Protein AF-A0A966MT38-F1 (afdb_monomer)

Sequence (393 aa):
MTHSVYAQLNEVLCGSMFTKEKASRPVYVEIDEVVEANLIDFLDCKPDDIRSRIAEIVSEYISKTGTSHDPFAGVHRNLLNWKKTLSKEFSNYPEIPLLLVFTFAAVDMGGDGGHDPNAYYPRLYEILKISNQVSLAESYRNFSSNLWGSLNYWLDVVNKGNFGIGTAYSIGAQKHVGFPLSQALIRSTDRKKLPRLFRKNGFSAFESIVEVDMESIIEEWVSTEDHAFGSHRSPSKPFKRLWEQTDARPKMCTLVCRELESWDGSVPKVVREDGALVDDDELIRTQAIVQSMTPKERRDPKILNGSRRSRIAKGSGRTVTEVNNLVDRFSAAQKMMKQMRGGKIPGGMGLPPAMASGISGGIPNLGSPANRVPPKKKSRSGNPAKRAIEEGR

Radius of gyration: 30.09 Å; Cα contacts (8 Å, |Δi|>4): 414; chains: 1; bounding box: 61×52×109 Å

Secondary structure (DSSP, 8-state):
----HHHHHHHHHHHHHS-GGGTTSEE-SS--HHHHHHHHHHHT--GGGHHHHHHHHHHHHHHHH--SS-TTHHHHHHHHHHHTTTTSTT---S-HHHHHHHHHHHHTTTSSSSS-TT-HHHHHHHHHT-S-HHHHHHHHHHHHHHHHHHHHIIIIIISTTBTBEE-----SS-TTTHHHHHH-SS-HHHHTTHHHHHHHTTPPTT----HHHHHHHHHHHHH---BTTBTTSSPPHHHHHHHTSTTTHHHHHHHHHHHHHT--S--PPEEPTTS-EE-HHHHHHHHHHHHTS-HHHHH-GGG--HHHHHHHHHHHT--HHHHHHHHHHHHHHHHHHHHHHTT-S---SPPPTTS-----------------PPPPPPPPPS-HHHHHHHS--

Solvent-accessible surface area (backbone atoms only — not comparable to full-atom values): 22902 Å² total; per-residue (Å²): 130,86,72,50,71,61,56,50,50,18,51,56,49,45,64,50,61,42,30,65,92,38,39,75,31,80,39,63,64,63,82,48,74,68,37,44,55,57,45,31,69,72,68,72,47,55,81,90,43,49,66,59,55,51,30,49,49,47,24,53,49,34,71,74,41,28,48,99,73,29,51,54,50,32,58,54,52,50,54,56,54,50,62,74,41,65,88,44,92,87,68,76,75,83,55,53,62,56,53,38,48,45,15,50,23,37,22,50,33,39,41,95,72,97,54,63,44,82,48,43,64,66,44,41,38,64,57,41,64,60,89,61,68,74,39,44,62,52,47,45,60,77,39,43,61,58,55,48,50,49,50,28,44,44,24,46,62,74,48,62,13,47,37,7,27,56,53,68,41,62,48,74,92,48,69,56,62,6,29,31,47,49,42,26,70,72,24,39,52,43,54,72,33,43,49,53,54,40,52,74,73,66,56,61,51,51,39,82,70,58,49,73,65,44,43,58,55,49,53,56,34,58,68,41,73,80,50,102,85,48,77,69,72,28,61,47,72,69,49,47,60,46,57,71,35,74,81,47,39,65,58,44,22,50,53,52,37,53,53,38,42,70,30,81,66,66,63,88,57,44,70,44,98,87,67,47,74,37,52,65,70,56,53,49,53,49,46,35,40,57,68,43,41,52,78,66,46,71,76,39,63,85,76,63,44,74,70,55,39,48,51,20,12,64,65,39,79,47,52,53,66,60,53,48,54,51,54,51,53,50,52,50,52,52,50,52,52,50,50,66,76,59,71,68,70,82,82,86,72,82,78,72,95,82,70,91,74,80,94,72,85,80,89,80,84,94,74,82,91,79,88,83,86,81,87,86,79,87,76,83,79,92,51,73,79,61,51,66,65,71,75,68,122

pLDDT: mean 82.21, std 18.29, range [30.34, 98.19]

Nearest PDB structures (foldseek):
  4xco-assembly2_C  TM=8.621E-01  e=1.798E-01  Methanocaldococcus jannaschii
  2xxa-assembly1_A  TM=4.627E-01  e=3.323E-02  Escherichia coli K-12
  5gad-assembly1_i  TM=2.223E-01  e=1.205E-01  Escherichia coli
  5nco-assembly1_i  TM=1.851E-01  e=4.338E-02  Escherichia coli
  3dm5-assembly1_A  TM=1.852E-01  e=8.448E-02  Pyrococcus furiosus

Structure (mmCIF, N/CA/C/O backbone):
data_AF-A0A966MT38-F1
#
_entry.id   AF-A0A966MT38-F1
#
loop_
_atom_site.group_PDB
_atom_site.id
_atom_site.type_symbol
_atom_site.label_atom_id
_atom_site.label_alt_id
_atom_site.label_comp_id
_atom_site.label_asym_id
_atom_site.label_entity_id
_atom_site.label_seq_id
_atom_site.pdbx_PDB_ins_code
_atom_site.Cartn_x
_atom_site.Cartn_y
_atom_site.Cartn_z
_atom_site.occupancy
_atom_site.B_iso_or_equiv
_atom_site.auth_seq_id
_atom_site.auth_comp_id
_atom_site.auth_asym_id
_atom_site.auth_atom_id
_atom_site.pdbx_PDB_model_num
ATOM 1 N N . MET A 1 1 ? -28.355 -2.949 20.544 1.00 40.12 1 MET A N 1
ATOM 2 C CA . MET A 1 1 ? -27.840 -1.699 19.945 1.00 40.12 1 MET A CA 1
ATOM 3 C C . MET A 1 1 ? -27.391 -2.052 18.547 1.00 40.12 1 MET A C 1
ATOM 5 O O . MET A 1 1 ? -26.594 -2.966 18.413 1.00 40.12 1 MET A O 1
ATOM 9 N N . THR A 1 2 ? -27.941 -1.430 17.512 1.00 46.28 2 THR A N 1
ATOM 10 C CA . THR A 1 2 ? -27.448 -1.623 16.143 1.00 46.28 2 THR A CA 1
ATOM 11 C C . THR A 1 2 ? -26.047 -1.020 16.053 1.00 46.28 2 THR A C 1
ATOM 13 O O . THR A 1 2 ? -25.897 0.193 16.203 1.00 46.28 2 THR A O 1
ATOM 16 N N . HIS A 1 3 ? -25.023 -1.860 15.885 1.00 67.19 3 HIS A N 1
ATOM 17 C CA . HIS A 1 3 ? -23.651 -1.407 15.643 1.00 67.19 3 HIS A CA 1
ATOM 18 C C . HIS A 1 3 ? -23.642 -0.554 14.366 1.00 67.19 3 HIS A C 1
ATOM 20 O O . HIS A 1 3 ? -24.324 -0.900 13.400 1.00 67.19 3 HIS A O 1
ATOM 26 N N . SER A 1 4 ? -22.925 0.575 14.359 1.00 90.62 4 SER A N 1
ATOM 27 C CA . SER A 1 4 ? -22.794 1.392 13.145 1.00 90.62 4 SER A CA 1
ATOM 28 C C . SER A 1 4 ? -22.118 0.580 12.035 1.00 90.62 4 SER A C 1
ATOM 30 O O . SER A 1 4 ? -21.324 -0.312 12.326 1.00 90.62 4 SER A O 1
ATOM 32 N N . VAL A 1 5 ? -22.382 0.908 10.766 1.00 95.94 5 VAL A N 1
ATOM 33 C CA . VAL A 1 5 ? -21.732 0.237 9.620 1.00 95.94 5 VAL A CA 1
ATOM 34 C C . VAL A 1 5 ? -20.202 0.293 9.735 1.00 95.94 5 VAL A C 1
ATOM 36 O O . VAL A 1 5 ? -19.532 -0.692 9.459 1.00 95.94 5 VAL A O 1
ATOM 39 N N . TYR A 1 6 ? -19.648 1.403 10.239 1.00 96.88 6 TYR A N 1
ATOM 40 C CA . TYR A 1 6 ? -18.216 1.529 10.530 1.00 96.88 6 TYR A CA 1
ATOM 41 C C . TYR A 1 6 ? -17.720 0.495 11.554 1.00 96.88 6 TYR A C 1
ATOM 43 O O . TYR A 1 6 ? -16.675 -0.114 11.353 1.00 96.88 6 TYR A O 1
ATOM 51 N N . ALA A 1 7 ? -18.465 0.280 12.645 1.00 95.88 7 ALA A N 1
ATOM 52 C CA . ALA A 1 7 ? -18.095 -0.699 13.665 1.00 95.88 7 ALA A CA 1
ATOM 53 C C . ALA A 1 7 ? -18.178 -2.137 13.128 1.00 95.88 7 ALA A C 1
ATOM 55 O O . ALA A 1 7 ? -17.275 -2.925 13.385 1.00 95.88 7 ALA A O 1
ATOM 56 N N . GLN A 1 8 ? -19.205 -2.449 12.330 1.00 96.81 8 GLN A N 1
ATOM 57 C CA . GLN A 1 8 ? -19.340 -3.752 11.669 1.00 96.81 8 GLN A CA 1
ATOM 58 C C . GLN A 1 8 ? -18.196 -3.997 10.674 1.00 96.81 8 GLN A C 1
ATOM 60 O O . GLN A 1 8 ? -17.565 -5.049 10.707 1.00 96.81 8 GLN A O 1
ATOM 65 N N . LEU A 1 9 ? -17.852 -2.995 9.855 1.00 97.94 9 LEU A N 1
ATOM 66 C CA . LEU A 1 9 ? -16.695 -3.056 8.961 1.00 97.94 9 LEU A CA 1
ATOM 67 C C . LEU A 1 9 ? -15.397 -3.280 9.749 1.00 97.94 9 LEU A C 1
ATOM 69 O O . LEU A 1 9 ? -14.560 -4.083 9.346 1.00 97.94 9 LEU A O 1
ATOM 73 N N . ASN A 1 10 ? -15.224 -2.596 10.883 1.00 97.62 10 ASN A N 1
ATOM 74 C CA . ASN A 1 10 ? -14.061 -2.796 11.740 1.00 97.62 10 ASN A CA 1
ATOM 75 C C . ASN A 1 10 ? -13.996 -4.227 12.296 1.00 97.62 10 ASN A C 1
ATOM 77 O O . ASN A 1 10 ? -12.916 -4.802 12.339 1.00 97.62 10 ASN A O 1
ATOM 81 N N . GLU A 1 11 ? -15.124 -4.816 12.699 1.00 95.94 11 GLU A N 1
ATOM 82 C CA . GLU A 1 11 ? -15.184 -6.210 13.156 1.00 95.94 11 GLU A CA 1
ATOM 83 C C . GLU A 1 11 ? -14.764 -7.191 12.048 1.00 95.94 11 GLU A C 1
ATOM 85 O O . GLU A 1 11 ? -13.911 -8.045 12.298 1.00 95.94 11 GLU A O 1
ATOM 90 N N . VAL A 1 12 ? -15.272 -7.016 10.821 1.00 96.94 12 VAL A N 1
ATOM 91 C CA . VAL A 1 12 ? -14.899 -7.829 9.644 1.00 96.94 12 VAL A CA 1
ATOM 92 C C . VAL A 1 12 ? -13.408 -7.702 9.324 1.00 96.94 12 VAL A C 1
ATOM 94 O O . VAL A 1 12 ? -12.715 -8.707 9.153 1.00 96.94 12 VAL A O 1
ATOM 97 N N . LEU A 1 13 ? -12.884 -6.474 9.282 1.00 97.62 13 LEU A N 1
ATOM 98 C CA . LEU A 1 13 ? -11.468 -6.226 9.005 1.00 97.62 13 LEU A CA 1
ATOM 99 C C . LEU A 1 13 ? -10.568 -6.784 10.114 1.00 97.62 13 LEU A C 1
ATOM 101 O O . LEU A 1 13 ? -9.582 -7.452 9.818 1.00 97.62 13 LEU A O 1
ATOM 105 N N . CYS A 1 14 ? -10.906 -6.573 11.389 1.00 95.38 14 CYS A N 1
ATOM 106 C CA . CYS A 1 14 ? -10.138 -7.137 12.499 1.00 95.38 14 CYS A CA 1
ATOM 107 C C . CYS A 1 14 ? -10.094 -8.666 12.444 1.00 95.38 14 CYS A C 1
ATOM 109 O O . CYS A 1 14 ? -9.018 -9.242 12.584 1.00 95.38 14 CYS A O 1
ATOM 111 N N . GLY A 1 15 ? -11.248 -9.306 12.230 1.00 94.44 15 GLY A N 1
ATOM 112 C CA . GLY A 1 15 ? -11.372 -10.763 12.221 1.00 94.44 15 GLY A CA 1
ATOM 113 C C . GLY A 1 15 ? -10.681 -11.448 11.041 1.00 94.44 15 GLY A C 1
ATOM 114 O O . GLY A 1 15 ? -10.390 -12.635 11.133 1.00 94.44 15 GLY A O 1
ATOM 115 N N . SER A 1 16 ? -10.393 -10.717 9.961 1.00 95.06 16 SER A N 1
ATOM 116 C CA . SER A 1 16 ? -9.716 -11.233 8.761 1.00 95.06 16 SER A CA 1
ATOM 117 C C . SER A 1 16 ? -8.228 -10.858 8.697 1.00 95.06 16 SER A C 1
ATOM 119 O O . SER A 1 16 ? -7.388 -11.669 8.296 1.00 95.06 16 SER A O 1
ATOM 121 N N . MET A 1 17 ? -7.860 -9.648 9.128 1.00 95.69 17 MET A N 1
ATOM 122 C CA . MET A 1 17 ? -6.467 -9.187 9.116 1.00 95.69 17 MET A CA 1
ATOM 123 C C . MET A 1 17 ? -5.640 -9.787 10.258 1.00 95.69 17 MET A C 1
ATOM 125 O O . MET A 1 17 ? -4.476 -10.130 10.039 1.00 95.69 17 MET A O 1
ATOM 129 N N . PHE A 1 18 ? -6.229 -9.926 11.451 1.00 95.56 18 PHE A N 1
ATOM 130 C CA . PHE A 1 18 ? -5.526 -10.276 12.690 1.00 95.56 18 PHE A CA 1
ATOM 131 C C . PHE A 1 18 ? -6.084 -11.572 13.271 1.00 95.56 18 PHE A C 1
ATOM 133 O O . PHE A 1 18 ? -6.961 -11.577 14.134 1.00 95.56 18 PHE A O 1
ATOM 140 N N . THR A 1 19 ? -5.573 -12.693 12.771 1.00 94.06 19 THR A N 1
ATOM 141 C CA . THR A 1 19 ? -6.085 -14.028 13.089 1.00 94.06 19 THR A CA 1
ATOM 142 C C . THR A 1 19 ? -5.068 -14.841 13.886 1.00 94.06 19 THR A C 1
ATOM 144 O O . THR A 1 19 ? -3.876 -14.523 13.911 1.00 94.06 19 THR A O 1
ATOM 147 N N . LYS A 1 20 ? -5.518 -15.913 14.546 1.00 93.44 20 LYS A N 1
ATOM 148 C CA . LYS A 1 20 ? -4.624 -16.777 15.338 1.00 93.44 20 LYS A CA 1
ATOM 149 C C . LYS A 1 20 ? -3.617 -17.528 14.469 1.00 93.44 20 LYS A C 1
ATOM 151 O O . LYS A 1 20 ? -2.530 -17.856 14.926 1.00 93.44 20 LYS A O 1
ATOM 156 N N . GLU A 1 21 ? -3.944 -17.758 13.204 1.00 93.00 21 GLU A N 1
ATOM 157 C CA . GLU A 1 21 ? -3.062 -18.377 12.212 1.00 93.00 21 GLU A CA 1
ATOM 158 C C . GLU A 1 21 ? -1.876 -17.464 11.859 1.00 93.00 21 GLU A C 1
ATOM 160 O O . GLU A 1 21 ? -0.823 -17.938 11.427 1.00 93.00 21 GLU A O 1
ATOM 165 N N . LYS A 1 22 ? -2.031 -16.151 12.075 1.00 92.69 22 LYS A N 1
ATOM 166 C CA . LYS A 1 22 ? -0.982 -15.139 11.920 1.00 92.69 22 LYS A CA 1
ATOM 167 C C . LYS A 1 22 ? -0.195 -14.906 13.222 1.00 92.69 22 LYS A C 1
ATOM 169 O O . LYS A 1 22 ? 0.652 -14.018 13.257 1.00 92.69 22 LYS A O 1
ATOM 174 N N . ALA A 1 23 ? -0.423 -15.695 14.279 1.00 95.06 23 ALA A N 1
ATOM 175 C CA . ALA A 1 23 ? 0.294 -15.568 15.548 1.00 95.06 23 ALA A CA 1
ATOM 176 C C . ALA A 1 23 ? 1.821 -15.557 15.361 1.00 95.06 23 ALA A C 1
ATOM 178 O O . ALA A 1 23 ? 2.385 -16.367 14.624 1.00 95.06 23 ALA A O 1
ATOM 179 N N . SER A 1 24 ? 2.480 -14.612 16.034 1.00 92.94 24 SER A N 1
ATOM 180 C CA . SER A 1 24 ? 3.929 -14.375 15.968 1.00 92.94 24 SER A CA 1
ATOM 181 C C . SER A 1 24 ? 4.485 -14.075 14.567 1.00 92.94 24 SER A C 1
ATOM 183 O O . SER A 1 24 ? 5.700 -14.110 14.379 1.00 92.94 24 SER A O 1
ATOM 185 N N . ARG A 1 25 ? 3.630 -13.762 13.585 1.00 92.38 25 ARG A N 1
ATOM 186 C CA . ARG A 1 25 ? 4.037 -13.335 12.241 1.00 92.38 25 ARG A CA 1
ATOM 187 C C . ARG A 1 25 ? 3.809 -11.832 12.060 1.00 92.38 25 ARG A C 1
ATOM 189 O O . ARG A 1 25 ? 2.854 -11.303 12.630 1.00 92.38 25 ARG A O 1
ATOM 196 N N . PRO A 1 26 ? 4.633 -11.144 11.257 1.00 93.50 26 PRO A N 1
ATOM 197 C CA . PRO A 1 26 ? 4.371 -9.764 10.856 1.00 93.50 26 PRO A CA 1
ATOM 198 C C . PRO A 1 26 ? 2.998 -9.645 10.182 1.00 93.50 26 PRO A C 1
ATOM 200 O O . PRO A 1 26 ? 2.670 -10.434 9.293 1.00 93.50 26 PRO A O 1
ATOM 203 N N . VAL A 1 27 ? 2.194 -8.665 10.597 1.00 94.81 27 VAL A N 1
ATOM 204 C CA . VAL A 1 27 ? 0.882 -8.374 9.996 1.00 94.81 27 VAL A CA 1
ATOM 205 C C . VAL A 1 27 ? 0.809 -6.937 9.508 1.00 94.81 27 VAL A C 1
ATOM 207 O O . VAL A 1 27 ? 1.327 -6.026 10.152 1.00 94.81 27 VAL A O 1
ATOM 210 N N . TYR A 1 28 ? 0.148 -6.739 8.371 1.00 94.88 28 TYR A N 1
ATOM 211 C CA . TYR A 1 28 ? 0.037 -5.457 7.678 1.00 94.88 28 TYR A CA 1
ATOM 212 C C . TYR A 1 28 ? -1.430 -5.042 7.550 1.00 94.88 28 TYR A C 1
ATOM 214 O O . TYR A 1 28 ? -2.310 -5.890 7.403 1.00 94.88 28 TYR A O 1
ATOM 222 N N . VAL A 1 29 ? -1.695 -3.734 7.586 1.00 95.94 29 VAL A N 1
ATOM 223 C CA . VAL A 1 29 ? -3.029 -3.172 7.315 1.00 95.94 29 VAL A CA 1
ATOM 224 C C . VAL A 1 29 ? -3.235 -3.069 5.803 1.00 95.94 29 VAL A C 1
ATOM 226 O O . VAL A 1 29 ? -3.064 -2.010 5.193 1.00 95.94 29 VAL A O 1
ATOM 229 N N . GLU A 1 30 ? -3.585 -4.198 5.196 1.00 91.81 30 GLU A N 1
ATOM 230 C CA . GLU A 1 30 ? -3.801 -4.342 3.757 1.00 91.81 30 GLU A CA 1
ATOM 231 C C . GLU A 1 30 ? -4.945 -5.311 3.432 1.00 91.81 30 GLU A C 1
ATOM 233 O O . GLU A 1 30 ? -5.364 -6.114 4.264 1.00 91.81 30 GLU A O 1
ATOM 238 N N . ILE A 1 31 ? -5.437 -5.235 2.197 1.00 93.44 31 ILE A N 1
ATOM 239 C CA . ILE A 1 31 ? -6.450 -6.152 1.675 1.00 93.44 31 ILE A CA 1
ATOM 240 C C . ILE A 1 31 ? -5.725 -7.296 0.956 1.00 93.44 31 ILE A C 1
ATOM 242 O O . ILE A 1 31 ? -5.376 -7.179 -0.220 1.00 93.44 31 ILE A O 1
ATOM 246 N N . ASP A 1 32 ? -5.455 -8.376 1.692 1.0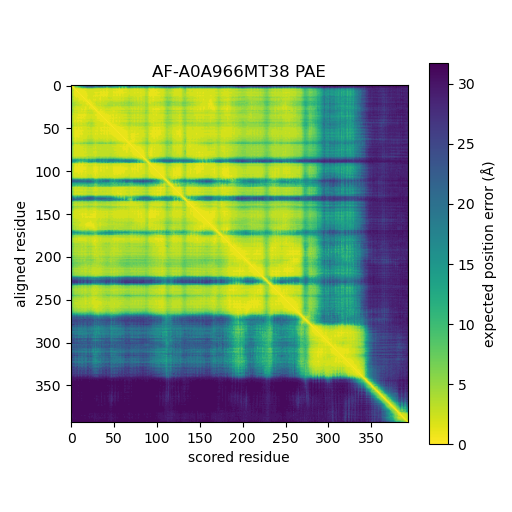0 90.94 32 ASP A N 1
ATOM 247 C CA . ASP A 1 32 ? -5.050 -9.658 1.107 1.00 90.94 32 ASP A CA 1
ATOM 248 C C . ASP A 1 32 ? -6.271 -10.416 0.549 1.00 90.94 32 ASP A C 1
ATOM 250 O O . ASP A 1 32 ? -7.402 -9.952 0.671 1.00 90.94 32 ASP A O 1
ATOM 254 N N . GLU A 1 33 ? -6.059 -11.569 -0.085 1.00 89.94 33 GLU A N 1
ATOM 255 C CA . GLU A 1 33 ? -7.135 -12.365 -0.701 1.00 89.94 33 GLU A CA 1
ATOM 256 C C . GLU A 1 33 ? -8.225 -12.783 0.302 1.00 89.94 33 GLU A C 1
ATOM 258 O O . GLU A 1 33 ? -9.415 -12.749 -0.010 1.00 89.94 33 GLU A O 1
ATOM 263 N N . VAL A 1 34 ? -7.835 -13.115 1.537 1.00 92.19 34 VAL A N 1
ATOM 264 C CA . VAL A 1 34 ? -8.777 -13.518 2.588 1.00 92.19 34 VAL A CA 1
ATOM 265 C C . VAL A 1 34 ? -9.600 -12.319 3.047 1.00 92.19 34 VAL A C 1
ATOM 267 O O . VAL A 1 34 ? -10.816 -12.419 3.217 1.00 92.19 34 VAL A O 1
ATOM 270 N N . VAL A 1 35 ? -8.955 -11.172 3.249 1.00 95.56 35 VAL A N 1
ATOM 271 C CA . VAL A 1 35 ? -9.638 -9.922 3.598 1.00 95.56 35 VAL A CA 1
ATOM 272 C C . VAL A 1 35 ? -10.571 -9.489 2.461 1.00 95.56 35 VAL A C 1
ATOM 274 O O . VAL A 1 35 ? -11.704 -9.102 2.729 1.00 95.56 35 VAL A O 1
ATOM 277 N N . GLU A 1 36 ? -10.131 -9.594 1.206 1.00 96.25 36 GLU A N 1
ATOM 278 C CA . GLU A 1 36 ? -10.911 -9.251 0.012 1.00 96.25 36 GLU A CA 1
ATOM 279 C C . GLU A 1 36 ? -12.204 -10.065 -0.069 1.00 96.25 36 GLU A C 1
ATOM 281 O O . GLU A 1 36 ? -13.279 -9.477 -0.159 1.00 96.25 36 GLU A O 1
ATOM 286 N N . ALA A 1 37 ? -12.120 -11.393 0.053 1.00 95.56 37 ALA A N 1
ATOM 287 C CA . ALA A 1 37 ? -13.287 -12.273 0.014 1.00 95.56 37 ALA A CA 1
ATOM 288 C C . ALA A 1 37 ? -14.322 -11.915 1.097 1.00 95.56 37 ALA A C 1
ATOM 290 O O . ALA A 1 37 ? -15.503 -11.745 0.801 1.00 95.56 37 ALA A O 1
ATOM 291 N N . ASN A 1 38 ? -13.872 -11.701 2.338 1.00 96.75 38 ASN A N 1
ATOM 292 C CA . ASN A 1 38 ? -14.760 -11.307 3.437 1.00 96.75 38 ASN A CA 1
ATOM 293 C C . ASN A 1 38 ? -15.396 -9.923 3.220 1.00 96.75 38 ASN A C 1
ATOM 295 O O . ASN A 1 38 ? -16.522 -9.672 3.652 1.00 96.75 38 ASN A O 1
ATOM 299 N N . LEU A 1 39 ? -14.678 -9.003 2.570 1.00 97.69 39 LEU A N 1
ATOM 300 C CA . LEU A 1 39 ? -15.188 -7.674 2.248 1.00 97.69 39 LEU A CA 1
ATOM 301 C C . LEU A 1 39 ? -16.194 -7.691 1.100 1.00 97.69 39 LEU A C 1
ATOM 303 O O . LEU A 1 39 ? -17.137 -6.908 1.154 1.00 97.69 39 LEU A O 1
ATOM 307 N N . ILE A 1 40 ? -16.026 -8.556 0.097 1.00 96.81 40 ILE A N 1
ATOM 308 C CA . ILE A 1 40 ? -17.009 -8.744 -0.982 1.00 96.81 40 ILE A CA 1
ATOM 309 C C . ILE A 1 40 ? -18.354 -9.146 -0.382 1.00 96.81 40 ILE A C 1
ATOM 311 O O . ILE A 1 40 ? -19.359 -8.493 -0.660 1.00 96.81 40 ILE A O 1
ATOM 315 N N . ASP A 1 41 ? -18.348 -10.144 0.502 1.00 95.19 41 ASP A N 1
ATOM 316 C CA . ASP A 1 41 ? -19.559 -10.640 1.158 1.00 95.19 41 ASP A CA 1
ATOM 317 C C . ASP A 1 41 ? -20.199 -9.579 2.068 1.00 95.19 41 ASP A C 1
ATOM 319 O O . ASP A 1 41 ? -21.418 -9.418 2.084 1.00 95.19 41 ASP A O 1
ATOM 323 N N . PHE A 1 42 ? -19.389 -8.826 2.822 1.00 97.19 42 PHE A N 1
ATOM 324 C CA . PHE A 1 42 ? -19.894 -7.794 3.733 1.00 97.19 42 PHE A CA 1
ATOM 325 C C . PHE A 1 42 ? -20.419 -6.544 3.010 1.00 97.19 42 PHE A C 1
ATOM 327 O O . PHE A 1 42 ? -21.443 -5.983 3.402 1.00 97.19 42 PHE A O 1
ATOM 334 N N . LEU A 1 43 ? -19.692 -6.063 1.998 1.00 97.00 43 LEU A N 1
ATOM 335 C CA . LEU A 1 43 ? -20.003 -4.818 1.291 1.00 97.00 43 LEU A CA 1
ATOM 336 C C . LEU A 1 43 ? -20.991 -5.014 0.138 1.00 97.00 43 LEU A C 1
ATOM 338 O O . LEU A 1 43 ? -21.505 -4.008 -0.357 1.00 97.00 43 LEU A O 1
ATOM 342 N N . ASP A 1 44 ? -21.215 -6.263 -0.286 1.00 96.25 44 ASP A N 1
ATOM 343 C CA . ASP A 1 44 ? -21.996 -6.636 -1.470 1.00 96.25 44 ASP A CA 1
ATOM 344 C C . ASP A 1 44 ? -21.536 -5.847 -2.709 1.00 96.25 44 ASP A C 1
ATOM 346 O O . ASP A 1 44 ? -22.272 -5.067 -3.319 1.00 96.25 44 ASP A O 1
ATOM 350 N N . CYS A 1 45 ? -20.241 -5.958 -3.024 1.00 96.25 45 CYS A N 1
ATOM 351 C CA . CYS A 1 45 ? -19.613 -5.192 -4.099 1.00 96.25 45 CYS A CA 1
ATOM 352 C C . CYS A 1 45 ? -18.562 -6.001 -4.866 1.00 96.25 45 CYS A C 1
ATOM 354 O O . CYS A 1 45 ? -18.099 -7.045 -4.412 1.00 96.25 45 CYS A O 1
ATOM 356 N N . LYS A 1 46 ? -18.178 -5.517 -6.053 1.00 95.56 46 LYS A N 1
ATOM 357 C CA . LYS A 1 46 ? -17.100 -6.128 -6.841 1.00 95.56 46 LYS A CA 1
ATOM 358 C C . LYS A 1 46 ? -15.733 -5.825 -6.211 1.00 95.56 46 LYS A C 1
ATOM 360 O O . LYS A 1 46 ? -15.602 -4.776 -5.578 1.00 95.56 46 LYS A O 1
ATOM 365 N N . PRO A 1 47 ? -14.697 -6.652 -6.462 1.00 93.31 47 PRO A N 1
ATOM 366 C CA . PRO A 1 47 ? -13.339 -6.402 -5.966 1.00 93.31 47 PRO A CA 1
ATOM 367 C C . PRO A 1 47 ? -12.835 -4.972 -6.219 1.00 93.31 47 PRO A C 1
ATOM 369 O O . PRO A 1 47 ? -12.354 -4.308 -5.301 1.00 93.31 47 PRO A O 1
ATOM 372 N N . ASP A 1 48 ? -13.045 -4.456 -7.435 1.00 93.12 48 ASP A N 1
ATOM 373 C CA . ASP A 1 48 ? -12.619 -3.109 -7.842 1.00 93.12 48 ASP A CA 1
ATOM 374 C C . ASP A 1 48 ? -13.304 -1.978 -7.048 1.00 93.12 48 ASP A C 1
ATOM 376 O O . ASP A 1 48 ? -12.761 -0.876 -6.927 1.00 93.12 48 ASP A O 1
ATOM 380 N N . ASP A 1 49 ? -14.479 -2.246 -6.472 1.00 96.38 49 ASP A N 1
ATOM 381 C CA . ASP A 1 49 ? -15.276 -1.269 -5.731 1.00 96.38 49 ASP A CA 1
ATOM 382 C C . ASP A 1 49 ? -14.958 -1.267 -4.225 1.00 96.38 49 ASP A C 1
ATOM 384 O O . ASP A 1 49 ? -15.252 -0.291 -3.537 1.00 96.38 49 ASP A O 1
ATOM 388 N N . ILE A 1 50 ? -14.309 -2.303 -3.680 1.00 97.25 50 ILE A N 1
ATOM 389 C CA . ILE A 1 50 ? -14.067 -2.447 -2.229 1.00 97.25 50 ILE A CA 1
ATOM 390 C C . ILE A 1 50 ? -13.435 -1.186 -1.628 1.00 97.25 50 ILE A C 1
ATOM 392 O O . ILE A 1 50 ? -13.879 -0.665 -0.599 1.00 97.25 50 ILE A O 1
ATOM 396 N N . ARG A 1 51 ? -12.403 -0.656 -2.292 1.00 96.12 51 ARG A N 1
ATOM 397 C CA . ARG A 1 51 ? -11.664 0.523 -1.830 1.00 96.12 51 ARG A CA 1
ATOM 398 C C . ARG A 1 51 ? -12.555 1.765 -1.751 1.00 96.12 51 ARG A C 1
ATOM 400 O O . ARG A 1 51 ? -12.474 2.508 -0.770 1.00 96.12 51 ARG A O 1
ATOM 407 N N . SER A 1 52 ? -13.391 2.000 -2.766 1.00 96.31 52 SER A N 1
ATOM 408 C CA . SER A 1 52 ? -14.284 3.163 -2.810 1.00 96.31 52 SER A CA 1
ATOM 409 C C . SER A 1 52 ? -15.390 3.042 -1.759 1.00 96.31 52 SER A C 1
ATOM 411 O O . SER A 1 52 ? -15.652 4.005 -1.040 1.00 96.31 52 SER A O 1
ATOM 413 N N . ARG A 1 53 ? -15.946 1.841 -1.568 1.00 98.00 53 ARG A N 1
ATOM 414 C CA . ARG A 1 53 ? -16.960 1.554 -0.542 1.00 98.00 53 ARG A CA 1
ATOM 415 C C . ARG A 1 53 ? -16.430 1.747 0.880 1.00 98.00 53 ARG A C 1
ATOM 417 O O . ARG A 1 53 ? -17.093 2.382 1.699 1.00 98.00 53 ARG A O 1
ATOM 424 N N . ILE A 1 54 ? -15.211 1.286 1.173 1.00 98.12 54 ILE A N 1
ATOM 425 C CA . ILE A 1 54 ? -14.556 1.541 2.469 1.00 98.12 54 ILE A CA 1
ATOM 426 C C . ILE A 1 54 ? -14.342 3.042 2.679 1.00 98.12 54 ILE A C 1
ATOM 428 O O . ILE A 1 54 ? -14.662 3.565 3.747 1.00 98.12 54 ILE A O 1
ATOM 432 N N . ALA A 1 55 ? -13.834 3.749 1.666 1.00 97.44 55 ALA A N 1
ATOM 433 C CA . ALA A 1 55 ? -13.622 5.191 1.744 1.00 97.44 55 ALA A CA 1
ATOM 434 C C . ALA A 1 55 ? -14.921 5.958 2.036 1.00 97.44 55 ALA A C 1
ATOM 436 O O . ALA A 1 55 ? -14.915 6.876 2.856 1.00 97.44 55 ALA A O 1
ATOM 437 N N . GLU A 1 56 ? -16.039 5.561 1.424 1.00 96.88 56 GLU A N 1
ATOM 438 C CA . GLU A 1 56 ? -17.362 6.140 1.674 1.00 96.88 56 GLU A CA 1
ATOM 439 C C . GLU A 1 56 ? -17.815 5.941 3.124 1.00 96.88 56 GLU A C 1
ATOM 441 O O . GLU A 1 56 ? -18.182 6.917 3.781 1.00 96.88 56 GLU A O 1
ATOM 446 N N . ILE A 1 57 ? -17.713 4.717 3.655 1.00 97.69 57 ILE A N 1
ATOM 447 C CA . ILE A 1 57 ? -18.082 4.402 5.046 1.00 97.69 57 ILE A CA 1
ATOM 448 C C . ILE A 1 57 ? -17.234 5.215 6.036 1.00 97.69 57 ILE A C 1
ATOM 450 O O . ILE A 1 57 ? -17.752 5.768 7.010 1.00 97.69 57 ILE A O 1
ATOM 454 N N . VAL A 1 58 ? -15.924 5.308 5.793 1.00 97.25 58 VAL A N 1
ATOM 455 C CA . VAL A 1 58 ? -14.990 6.054 6.650 1.00 97.25 58 VAL A CA 1
ATOM 456 C C . VAL A 1 58 ? -15.239 7.562 6.562 1.00 97.25 58 VAL A C 1
ATOM 458 O O . VAL A 1 58 ? -15.258 8.241 7.591 1.00 97.25 58 VAL A O 1
ATOM 461 N N . SER A 1 59 ? -15.469 8.089 5.357 1.00 95.38 59 SER A N 1
ATOM 462 C CA . SER A 1 59 ? -15.808 9.498 5.125 1.00 95.38 59 SER A CA 1
ATOM 463 C C . SER A 1 59 ? -17.099 9.883 5.854 1.00 95.38 59 SER A C 1
ATOM 465 O O . SER A 1 59 ? -17.117 10.874 6.587 1.00 95.38 59 SER A O 1
ATOM 467 N N . GLU A 1 60 ? -18.147 9.061 5.747 1.00 95.06 60 GLU A N 1
ATOM 468 C CA . GLU A 1 60 ? -19.419 9.270 6.444 1.00 95.06 60 GLU A CA 1
ATOM 469 C C . GLU A 1 60 ? -19.259 9.199 7.972 1.00 95.06 60 GLU A C 1
ATOM 471 O O . GLU A 1 60 ? -19.840 9.999 8.711 1.00 95.06 60 GLU A O 1
ATOM 476 N N . TYR A 1 61 ? -18.448 8.265 8.478 1.00 95.50 61 TYR A N 1
ATOM 477 C CA . TYR A 1 61 ? -18.160 8.172 9.909 1.00 95.50 61 TYR A CA 1
ATOM 478 C C . TYR A 1 61 ? -17.448 9.426 10.435 1.00 95.50 61 TYR A C 1
ATOM 480 O O . TYR A 1 61 ? -17.844 9.988 11.462 1.00 95.50 61 TYR A O 1
ATOM 488 N N . ILE A 1 62 ? -16.428 9.900 9.718 1.00 93.31 62 ILE A N 1
ATOM 489 C CA . ILE A 1 62 ? -15.693 11.120 10.062 1.00 93.31 62 ILE A CA 1
ATOM 490 C C . ILE A 1 62 ? -16.603 12.345 9.994 1.00 93.31 62 ILE A C 1
ATOM 492 O O . ILE A 1 62 ? -16.584 13.161 10.914 1.00 93.31 62 ILE A O 1
ATOM 496 N N . SER A 1 63 ? -17.445 12.465 8.965 1.00 91.44 63 SER A N 1
ATOM 497 C CA . SER A 1 63 ? -18.338 13.619 8.825 1.00 91.44 63 SER A CA 1
ATOM 498 C C . SER A 1 63 ? -19.357 13.705 9.964 1.00 91.44 63 SER A C 1
ATOM 500 O O . SER A 1 63 ? -19.682 14.802 10.415 1.00 91.44 63 SER A O 1
ATOM 502 N N . LYS A 1 64 ? -19.845 12.558 10.457 1.00 92.69 64 LYS A N 1
ATOM 503 C CA . LYS A 1 64 ? -20.824 12.488 11.553 1.00 92.69 64 LYS A CA 1
ATOM 504 C C . LYS A 1 64 ? -20.213 12.693 12.934 1.00 92.69 64 LYS A C 1
ATOM 506 O O . LYS A 1 64 ? -20.909 13.143 13.841 1.00 92.69 64 LYS A O 1
ATOM 511 N N . THR A 1 65 ? -18.956 12.300 13.132 1.00 93.19 65 THR A N 1
ATOM 512 C CA . THR A 1 65 ? -18.353 12.224 14.475 1.00 93.19 65 THR A CA 1
ATOM 513 C C . THR A 1 65 ? -17.248 13.249 14.722 1.00 93.19 65 THR A C 1
ATOM 515 O O . THR A 1 65 ? -16.915 13.523 15.883 1.00 93.19 65 THR A O 1
ATOM 518 N N . GLY A 1 66 ? -16.694 13.828 13.659 1.00 90.62 66 GLY A N 1
ATOM 519 C CA . GLY A 1 66 ? -15.739 14.923 13.701 1.00 90.62 66 GLY A CA 1
ATOM 520 C C . GLY A 1 66 ? -16.349 16.241 14.179 1.00 90.62 66 GLY A C 1
ATOM 521 O O . GLY A 1 66 ? -17.523 16.343 14.533 1.00 90.62 66 GLY A O 1
ATOM 522 N N . THR A 1 67 ? -15.518 17.274 14.211 1.00 89.50 67 THR A N 1
ATOM 523 C CA . THR A 1 67 ? -15.910 18.652 14.527 1.00 89.50 67 THR A CA 1
ATOM 524 C C . THR A 1 67 ? -15.419 19.592 13.431 1.00 89.50 67 THR A C 1
ATOM 526 O O . THR A 1 67 ? -14.616 19.204 12.585 1.00 89.50 67 THR A O 1
ATOM 529 N N . SER A 1 68 ? -15.845 20.856 13.469 1.00 83.81 68 SER A N 1
ATOM 530 C CA . SER A 1 68 ? -15.367 21.881 12.531 1.00 83.81 68 SER A CA 1
ATOM 531 C C . SER A 1 68 ? -13.857 22.150 12.616 1.00 83.81 68 SER A C 1
ATOM 533 O O . SER A 1 68 ? -13.280 22.640 11.649 1.00 83.81 68 SER A O 1
ATOM 535 N N . HIS A 1 69 ? -13.231 21.858 13.761 1.00 85.12 69 HIS A N 1
ATOM 536 C CA . HIS A 1 69 ? -11.809 22.117 14.020 1.00 85.12 69 HIS A CA 1
ATOM 537 C C . HIS A 1 69 ? -10.947 20.864 13.877 1.00 85.12 69 HIS A C 1
ATOM 539 O O . HIS A 1 69 ? -9.784 20.960 13.505 1.00 85.12 69 HIS A O 1
ATOM 545 N N . ASP A 1 70 ? -11.519 19.696 14.163 1.00 89.81 70 ASP A N 1
ATOM 546 C CA . ASP A 1 70 ? -10.830 18.417 14.088 1.00 89.81 70 ASP A CA 1
ATOM 547 C C . ASP A 1 70 ? -11.746 17.353 13.463 1.00 89.81 70 ASP A C 1
ATOM 549 O O . ASP A 1 70 ? -12.698 16.909 14.125 1.00 89.81 70 ASP A O 1
ATOM 553 N N . PRO A 1 71 ? -11.477 16.914 12.217 1.00 91.19 71 PRO A N 1
ATOM 554 C CA . PRO A 1 71 ? -12.259 15.861 11.581 1.00 91.19 71 PRO A CA 1
ATOM 555 C C . PRO A 1 71 ? -12.144 14.522 12.320 1.00 91.19 71 PRO A C 1
ATOM 557 O O . PRO A 1 71 ? -13.076 13.727 12.283 1.00 91.19 71 PRO A O 1
ATOM 560 N N . PHE A 1 72 ? -11.053 14.263 13.046 1.00 93.56 72 PHE A N 1
ATOM 561 C CA . PHE A 1 72 ? -10.853 12.983 13.724 1.00 93.56 72 PHE A CA 1
ATOM 562 C C . PHE A 1 72 ? -11.385 12.962 15.160 1.00 93.56 72 PHE A C 1
ATOM 564 O O . PHE A 1 72 ? -11.287 11.931 15.821 1.00 93.56 72 PHE A O 1
ATOM 571 N N . ALA A 1 73 ? -12.018 14.030 15.654 1.00 93.12 73 ALA A N 1
ATOM 572 C CA . ALA A 1 73 ? -12.445 14.131 17.053 1.00 93.12 73 ALA A CA 1
ATOM 573 C C . ALA A 1 73 ? -13.284 12.928 17.542 1.00 93.12 73 ALA A C 1
ATOM 575 O O . ALA A 1 73 ? -13.171 12.510 18.697 1.00 93.12 73 ALA A O 1
ATOM 576 N N . GLY A 1 74 ? -14.121 12.350 16.674 1.00 93.31 74 GLY A N 1
ATOM 577 C CA . GLY A 1 74 ? -14.866 11.117 16.949 1.00 93.31 74 GLY A CA 1
ATOM 578 C C . GLY A 1 74 ? -13.978 9.895 17.151 1.00 93.31 74 GLY A C 1
ATOM 579 O O . GLY A 1 74 ? -14.111 9.201 18.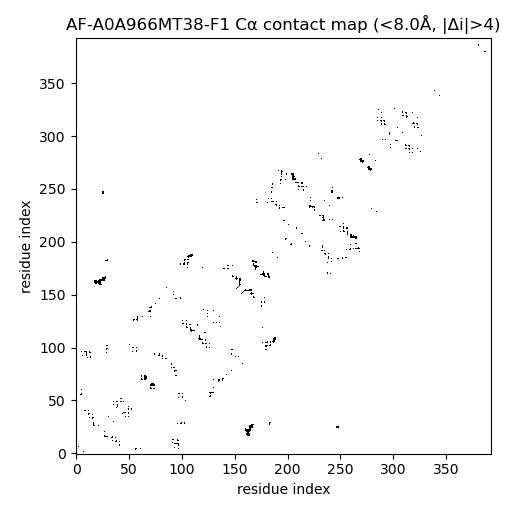160 1.00 93.31 74 GLY A O 1
ATOM 580 N N . VAL A 1 75 ? -13.021 9.708 16.246 1.00 94.88 75 VAL A N 1
ATOM 581 C CA . VAL A 1 75 ? -11.984 8.668 16.285 1.00 94.88 75 VAL A CA 1
ATOM 582 C C . VAL A 1 75 ? -11.160 8.781 17.572 1.00 94.88 75 VAL A C 1
ATOM 584 O O . VAL A 1 75 ? -10.938 7.794 18.269 1.00 94.88 75 VAL A O 1
ATOM 587 N N . HIS A 1 76 ? -10.767 10.001 17.961 1.00 94.25 76 HIS A N 1
ATOM 588 C CA . HIS A 1 76 ? -10.065 10.249 19.225 1.00 94.25 76 HIS A CA 1
ATOM 589 C C . HIS A 1 76 ? -10.868 9.742 20.429 1.00 94.25 76 HIS A C 1
ATOM 591 O O . HIS A 1 76 ? -10.330 9.037 21.288 1.00 94.25 76 HIS A O 1
ATOM 597 N N . ARG A 1 77 ? -12.161 10.088 20.502 1.00 95.00 77 ARG A N 1
ATOM 598 C CA . ARG A 1 77 ? -13.041 9.643 21.593 1.00 95.00 77 ARG A CA 1
ATOM 599 C C . ARG A 1 77 ? -13.203 8.126 21.597 1.00 95.00 77 ARG A C 1
ATOM 601 O O . ARG A 1 77 ? -13.149 7.523 22.668 1.00 95.00 77 ARG A O 1
ATOM 608 N N . ASN A 1 78 ? -13.378 7.521 20.425 1.00 94.56 78 ASN A N 1
ATOM 609 C CA . ASN A 1 78 ? -13.552 6.080 20.290 1.00 94.56 78 ASN A CA 1
ATOM 610 C C . ASN A 1 78 ? -12.299 5.317 20.746 1.00 94.56 78 ASN A C 1
ATOM 612 O O . ASN A 1 78 ? -12.392 4.465 21.630 1.00 94.56 78 ASN A O 1
ATOM 616 N N . LEU A 1 79 ? -11.114 5.718 20.273 1.00 95.12 79 LEU A N 1
ATOM 617 C CA . LEU A 1 79 ? -9.843 5.135 20.699 1.00 95.12 79 LEU A CA 1
ATOM 618 C C . LEU A 1 79 ? -9.620 5.280 22.215 1.00 95.12 79 LEU A C 1
ATOM 620 O O . LEU A 1 79 ? -9.200 4.328 22.871 1.00 95.12 79 LEU A O 1
ATOM 624 N N . LEU A 1 80 ? -9.919 6.444 22.807 1.00 94.25 80 LEU A N 1
ATOM 625 C CA . LEU A 1 80 ? -9.798 6.644 24.259 1.00 94.25 80 LEU A CA 1
ATOM 626 C C . LEU A 1 80 ? -10.759 5.757 25.058 1.00 94.25 80 LEU A C 1
ATOM 628 O O . LEU A 1 80 ? -10.388 5.258 26.120 1.00 94.25 80 LEU A O 1
ATOM 632 N N . ASN A 1 81 ? -11.984 5.560 24.572 1.00 93.44 81 ASN A N 1
ATOM 633 C CA . ASN A 1 81 ? -12.947 4.674 25.218 1.00 93.44 81 ASN A CA 1
ATOM 634 C C . ASN A 1 81 ? -12.520 3.211 25.108 1.00 93.44 81 ASN A C 1
ATOM 636 O O . ASN A 1 81 ? -12.538 2.508 26.115 1.00 93.44 81 ASN A O 1
ATOM 640 N N . TRP A 1 82 ? -12.051 2.781 23.938 1.00 94.44 82 TRP A N 1
ATOM 641 C CA . TRP A 1 82 ? -11.501 1.444 23.743 1.00 94.44 82 TRP A CA 1
ATOM 642 C C . TRP A 1 82 ? -10.290 1.170 24.644 1.00 94.44 82 TRP A C 1
ATOM 644 O O . TRP A 1 82 ? -10.230 0.114 25.272 1.00 94.44 82 TRP A O 1
ATOM 654 N N . LYS A 1 83 ? -9.381 2.139 24.836 1.00 93.19 83 LYS A N 1
ATOM 655 C CA . LYS A 1 83 ? -8.241 1.984 25.763 1.00 93.19 83 LYS A CA 1
ATOM 656 C C . LYS A 1 83 ? -8.672 1.655 27.199 1.00 93.19 83 LYS A C 1
ATOM 658 O O . LYS A 1 83 ? -7.975 0.918 27.889 1.00 93.19 83 LYS A O 1
ATOM 663 N N . LYS A 1 84 ? -9.841 2.135 27.643 1.00 92.19 84 LYS A N 1
ATOM 664 C CA . LYS A 1 84 ? -10.416 1.800 28.964 1.00 92.19 84 LYS A CA 1
ATOM 665 C C . LYS A 1 84 ? -10.953 0.366 29.037 1.00 92.19 84 LYS A C 1
ATOM 667 O O . LYS A 1 84 ? -11.226 -0.124 30.127 1.00 92.19 84 LYS A O 1
ATOM 672 N N . THR A 1 85 ? -11.136 -0.291 27.894 1.00 88.69 85 THR A N 1
ATOM 673 C CA . THR A 1 85 ? -11.651 -1.662 27.789 1.00 88.69 85 THR A CA 1
ATOM 674 C C . THR A 1 85 ? -10.562 -2.716 27.614 1.00 88.69 85 THR A C 1
ATOM 676 O O . THR A 1 85 ? -10.887 -3.894 27.627 1.00 88.69 85 THR A O 1
ATOM 679 N N . LEU A 1 86 ? -9.285 -2.326 27.523 1.00 86.06 86 LEU A N 1
ATOM 680 C CA . LEU A 1 86 ? -8.160 -3.240 27.270 1.00 86.06 86 LEU A CA 1
ATOM 681 C C . LEU A 1 86 ? -7.958 -4.318 28.343 1.00 86.06 86 LEU A C 1
ATOM 683 O O . LEU A 1 86 ? -7.372 -5.355 28.058 1.00 86.06 86 LEU A O 1
ATOM 687 N N . SER A 1 87 ? -8.439 -4.092 29.568 1.00 71.88 87 SER A N 1
ATOM 688 C CA . SER A 1 87 ? -8.429 -5.101 30.634 1.00 71.88 87 SER A CA 1
ATOM 689 C C . SER A 1 87 ? -9.488 -6.191 30.457 1.00 71.88 87 SER A C 1
ATOM 691 O O . SER A 1 87 ? -9.460 -7.186 31.178 1.00 71.88 87 SER A O 1
ATOM 693 N N . LYS A 1 88 ? -10.438 -6.009 29.533 1.00 70.56 88 LYS A N 1
ATOM 694 C CA . LYS A 1 88 ? -11.443 -7.013 29.191 1.00 70.56 88 LYS A CA 1
ATOM 695 C C . LYS A 1 88 ? -10.858 -7.932 28.122 1.00 70.56 88 LYS A C 1
ATOM 697 O O . LYS A 1 88 ? -10.383 -7.450 27.092 1.00 70.56 88 LYS A O 1
ATOM 702 N N . GLU A 1 89 ? -10.912 -9.240 28.363 1.00 57.84 89 GLU A N 1
ATOM 703 C CA . GLU A 1 89 ? -10.600 -10.241 27.343 1.00 57.84 89 GLU A CA 1
ATOM 704 C C . GLU A 1 89 ? -11.463 -9.958 26.094 1.00 57.84 89 GLU A C 1
ATOM 706 O O . GLU A 1 89 ? -12.683 -9.837 26.198 1.00 57.84 89 GLU A O 1
ATOM 711 N N . PHE A 1 90 ? -10.820 -9.822 24.926 1.00 64.12 90 PHE A N 1
ATOM 712 C CA . PHE A 1 90 ? -11.441 -9.692 23.592 1.00 64.12 90 PHE A CA 1
ATOM 713 C C . PHE A 1 90 ? -11.998 -8.315 23.164 1.00 64.12 90 PHE A C 1
ATOM 715 O O . PHE A 1 90 ? -13.055 -8.240 22.541 1.00 64.12 90 PHE A O 1
ATOM 722 N N . SER A 1 91 ? -11.280 -7.210 23.402 1.00 81.75 91 SER A N 1
ATOM 723 C CA . SER A 1 91 ? -11.589 -5.937 22.715 1.00 81.75 91 SER A CA 1
ATOM 724 C C . SER A 1 91 ? -10.784 -5.776 21.418 1.00 81.75 91 SER A C 1
ATOM 726 O O . SER A 1 91 ? -9.569 -5.588 21.459 1.00 81.75 91 SER A O 1
ATOM 728 N N . ASN A 1 92 ? -11.452 -5.820 20.261 1.00 92.31 92 ASN A N 1
ATOM 729 C CA . ASN A 1 92 ? -10.828 -5.539 18.960 1.00 92.31 92 ASN A CA 1
ATOM 730 C C . ASN A 1 92 ? -10.342 -4.089 18.874 1.00 92.31 92 ASN A C 1
ATOM 732 O O . ASN A 1 92 ? -10.988 -3.184 19.407 1.00 92.31 92 ASN A O 1
ATOM 736 N N . TYR A 1 93 ? -9.227 -3.859 18.175 1.00 95.88 93 TYR A N 1
ATOM 737 C CA . TYR A 1 93 ? -8.780 -2.504 17.855 1.00 95.88 93 TYR A CA 1
ATOM 738 C C . TYR A 1 93 ? -9.838 -1.783 16.991 1.00 95.88 93 TYR A C 1
ATOM 740 O O . TYR A 1 93 ? -10.307 -2.378 16.025 1.00 95.88 93 TYR A O 1
ATOM 748 N N . PRO A 1 94 ? -10.241 -0.534 17.296 1.00 95.69 94 PRO A N 1
ATOM 749 C CA . PRO A 1 94 ? -11.489 0.014 16.759 1.00 95.69 94 PRO A CA 1
ATOM 750 C C . PRO A 1 94 ? -11.356 0.848 15.474 1.00 95.69 94 PRO A C 1
ATOM 752 O O . PRO A 1 94 ? -12.376 1.296 14.958 1.00 95.69 94 PRO A O 1
ATOM 755 N N . GLU A 1 95 ? -10.138 1.108 14.982 1.00 97.12 95 GLU A N 1
ATOM 756 C CA . GLU A 1 95 ? -9.902 2.069 13.887 1.00 97.12 95 GLU A CA 1
ATOM 757 C C . GLU A 1 95 ? -9.247 1.467 12.637 1.00 97.12 95 GLU A C 1
ATOM 759 O O . GLU A 1 95 ? -8.595 2.182 11.874 1.00 97.12 95 GLU A O 1
ATOM 764 N N . ILE A 1 96 ? -9.409 0.163 12.396 1.00 98.06 96 ILE A N 1
ATOM 765 C CA . ILE A 1 96 ? -8.841 -0.488 11.204 1.00 98.06 96 ILE A CA 1
ATOM 766 C C . ILE A 1 96 ? -9.348 0.123 9.888 1.00 98.06 96 ILE A C 1
ATOM 768 O O . ILE A 1 96 ? -8.503 0.392 9.031 1.00 98.06 96 ILE A O 1
ATOM 772 N N . PRO A 1 97 ? -10.652 0.438 9.705 1.00 98.19 97 PRO A N 1
ATOM 773 C CA . PRO A 1 97 ? -11.123 1.078 8.477 1.00 98.19 97 PRO A CA 1
ATOM 774 C C . PRO A 1 97 ? -10.398 2.396 8.169 1.00 98.19 97 PRO A C 1
ATOM 776 O O . PRO A 1 97 ? -10.006 2.644 7.029 1.00 98.19 97 PRO A O 1
ATOM 779 N N . LEU A 1 98 ? -10.171 3.237 9.185 1.00 97.69 98 LEU A N 1
ATOM 780 C CA . LEU A 1 98 ? -9.456 4.500 9.010 1.00 97.69 98 LEU A CA 1
ATOM 781 C C . LEU A 1 98 ? -7.972 4.288 8.701 1.00 97.69 98 LEU A C 1
ATOM 783 O O . LEU A 1 98 ? -7.428 4.961 7.824 1.00 97.69 98 LEU A O 1
ATOM 787 N N . LEU A 1 99 ? -7.315 3.358 9.402 1.00 98.06 99 LEU A N 1
ATOM 788 C CA . LEU A 1 99 ? -5.924 3.011 9.116 1.00 98.06 99 LEU A CA 1
ATOM 789 C C . LEU A 1 99 ? -5.765 2.526 7.672 1.00 98.06 99 LEU A C 1
ATOM 791 O O . LEU A 1 99 ? -4.831 2.946 6.996 1.00 98.06 99 LEU A O 1
ATOM 795 N N . LEU A 1 100 ? -6.714 1.736 7.171 1.00 97.62 100 LEU A N 1
ATOM 796 C CA . LEU A 1 100 ? -6.739 1.271 5.788 1.00 97.62 100 LEU A CA 1
ATOM 797 C C . LEU A 1 100 ? -6.934 2.426 4.788 1.00 97.62 100 LEU A C 1
ATOM 799 O O . LEU A 1 100 ? -6.260 2.485 3.767 1.00 97.62 100 LEU A O 1
ATOM 803 N N . VAL A 1 101 ? -7.756 3.430 5.104 1.00 97.44 101 VAL A N 1
ATOM 804 C CA . VAL A 1 101 ? -7.843 4.659 4.289 1.00 97.44 101 VAL A CA 1
ATOM 805 C C . VAL A 1 101 ? -6.534 5.466 4.298 1.00 97.44 101 VAL A C 1
ATOM 807 O O . VAL A 1 101 ? -6.167 6.085 3.295 1.00 97.44 101 VAL A O 1
ATOM 810 N N . PHE A 1 102 ? -5.774 5.444 5.394 1.00 96.88 102 PHE A N 1
ATOM 811 C CA . PHE A 1 102 ? -4.435 6.037 5.407 1.00 96.88 102 PHE A CA 1
ATOM 812 C C . PHE A 1 102 ? -3.464 5.263 4.509 1.00 96.88 102 PHE A C 1
ATOM 814 O O . PHE A 1 102 ? -2.691 5.881 3.772 1.00 96.88 102 PHE A O 1
ATOM 821 N N . THR A 1 103 ? -3.516 3.926 4.512 1.00 95.88 103 THR A N 1
ATOM 822 C CA . THR A 1 103 ? -2.682 3.117 3.607 1.00 95.88 103 THR A CA 1
ATOM 823 C C . THR A 1 103 ? -3.091 3.306 2.151 1.00 95.88 103 THR A C 1
ATOM 825 O O . THR A 1 103 ? -2.222 3.431 1.293 1.00 95.88 103 THR A O 1
ATOM 828 N N . PHE A 1 104 ? -4.384 3.468 1.867 1.00 95.62 104 PHE A N 1
ATOM 829 C CA . PHE A 1 104 ? -4.900 3.815 0.548 1.00 95.62 104 PHE A CA 1
ATOM 830 C C . PHE A 1 104 ? -4.226 5.070 -0.020 1.00 95.62 104 PHE A C 1
ATOM 832 O O . PHE A 1 104 ? -3.631 5.012 -1.103 1.00 95.62 104 PHE A O 1
ATOM 839 N N . ALA A 1 105 ? -4.233 6.178 0.726 1.00 94.25 105 ALA A N 1
ATOM 840 C CA . ALA A 1 105 ? -3.579 7.414 0.298 1.00 94.25 105 ALA A CA 1
ATOM 841 C C . ALA A 1 105 ? -2.070 7.225 0.043 1.00 94.25 105 ALA A C 1
ATOM 843 O O . ALA A 1 105 ? -1.526 7.826 -0.884 1.00 94.25 105 ALA A O 1
ATOM 844 N N . ALA A 1 106 ? -1.400 6.377 0.832 1.00 92.75 106 ALA A N 1
ATOM 845 C CA . ALA A 1 106 ? 0.016 6.047 0.666 1.00 92.75 106 ALA A CA 1
ATOM 846 C C . ALA A 1 106 ? 0.298 5.174 -0.573 1.00 92.75 106 ALA A C 1
ATOM 848 O O . ALA A 1 106 ? 1.271 5.432 -1.286 1.00 92.75 106 ALA A O 1
ATOM 849 N N . VAL A 1 107 ? -0.552 4.185 -0.866 1.00 91.69 107 VAL A N 1
ATOM 850 C CA . VAL A 1 107 ? -0.458 3.331 -2.065 1.00 91.69 107 VAL A CA 1
ATOM 851 C C . VAL A 1 107 ? -0.585 4.162 -3.345 1.00 91.69 107 VAL A C 1
ATOM 853 O O . VAL A 1 107 ? 0.155 3.931 -4.306 1.00 91.69 107 VAL A O 1
ATOM 856 N N . ASP A 1 108 ? -1.444 5.182 -3.348 1.00 90.38 108 ASP A N 1
ATOM 857 C CA . ASP A 1 108 ? -1.678 6.057 -4.509 1.00 90.38 108 ASP A CA 1
ATOM 858 C C . ASP A 1 108 ? -0.557 7.078 -4.736 1.00 90.38 108 ASP A C 1
ATOM 860 O O . ASP A 1 108 ? -0.517 7.765 -5.766 1.00 90.38 108 ASP A O 1
ATOM 864 N N . MET A 1 109 ? 0.368 7.226 -3.782 1.00 86.62 109 MET A N 1
ATOM 865 C CA . MET A 1 109 ? 1.482 8.154 -3.933 1.00 86.62 109 MET A CA 1
ATOM 866 C C . MET A 1 109 ? 2.361 7.744 -5.120 1.00 86.62 109 MET A C 1
ATOM 868 O O . MET A 1 109 ? 2.956 6.662 -5.147 1.00 86.62 109 MET A O 1
ATOM 872 N N . GLY A 1 110 ? 2.459 8.670 -6.071 1.00 73.25 110 GLY A N 1
ATOM 873 C CA . GLY A 1 110 ? 3.145 8.562 -7.353 1.00 73.25 110 GLY A CA 1
ATOM 874 C C . GLY A 1 110 ? 2.387 7.778 -8.426 1.00 73.25 110 GLY A C 1
ATOM 875 O O . GLY A 1 110 ? 2.999 7.291 -9.378 1.00 73.25 110 GLY A O 1
ATOM 876 N N . GLY A 1 111 ? 1.063 7.685 -8.271 1.00 70.56 111 GLY A N 1
ATOM 877 C CA . GLY A 1 111 ? 0.096 7.511 -9.358 1.00 70.56 111 GLY A CA 1
ATOM 878 C C . GLY A 1 111 ? -0.293 8.836 -10.040 1.00 70.56 111 GLY A C 1
ATOM 879 O O . GLY A 1 111 ? 0.140 9.911 -9.616 1.00 70.56 111 GLY A O 1
ATOM 880 N N . ASP A 1 112 ? -1.124 8.744 -11.085 1.00 61.66 112 ASP A N 1
ATOM 881 C CA . ASP A 1 112 ? -1.576 9.886 -11.896 1.00 61.66 112 ASP A CA 1
ATOM 882 C C . ASP A 1 112 ? -2.872 10.441 -11.293 1.00 61.66 112 ASP A C 1
ATOM 884 O O . ASP A 1 112 ? -3.933 9.850 -11.446 1.00 61.66 112 ASP A O 1
ATOM 888 N N . GLY A 1 113 ? -2.782 11.542 -10.546 1.00 59.12 113 GLY A N 1
ATOM 889 C CA . GLY A 1 113 ? -3.931 12.105 -9.821 1.00 59.12 113 GLY A CA 1
ATOM 890 C C . GLY A 1 113 ? -3.962 13.627 -9.805 1.00 59.12 113 GLY A C 1
ATOM 891 O O . GLY A 1 113 ? -4.495 14.211 -8.877 1.00 59.12 113 GLY A O 1
ATOM 892 N N . GLY A 1 114 ? -3.290 14.290 -10.753 1.00 64.94 114 GLY A N 1
ATOM 893 C CA . GLY A 1 114 ? -3.181 15.758 -10.791 1.00 64.94 114 GLY A CA 1
ATOM 894 C C . GLY A 1 114 ? -2.340 16.385 -9.666 1.00 64.94 114 GLY A C 1
ATOM 895 O O . GLY A 1 114 ? -2.017 17.567 -9.736 1.00 64.94 114 GLY A O 1
ATOM 896 N N . HIS A 1 115 ? -1.936 15.599 -8.664 1.00 73.75 115 HIS A N 1
ATOM 897 C CA . HIS A 1 115 ? -1.084 16.019 -7.549 1.00 73.75 115 HIS A CA 1
ATOM 898 C C . HIS A 1 115 ? 0.380 15.654 -7.765 1.00 73.75 115 HIS A C 1
ATOM 900 O O . HIS A 1 115 ? 0.696 14.677 -8.449 1.00 73.75 115 HIS A O 1
ATOM 906 N N . ASP A 1 116 ? 1.272 16.364 -7.066 1.00 76.06 116 ASP A N 1
ATOM 907 C CA . ASP A 1 116 ? 2.675 15.959 -6.952 1.00 76.06 116 ASP A CA 1
ATOM 908 C C . ASP A 1 116 ? 2.771 14.476 -6.514 1.00 76.06 116 ASP A C 1
ATOM 910 O O . ASP A 1 116 ? 2.024 14.040 -5.622 1.00 76.06 116 ASP A O 1
ATOM 914 N N . PRO A 1 117 ? 3.663 13.668 -7.120 1.00 70.44 117 PRO A N 1
ATOM 915 C CA . PRO A 1 117 ? 3.823 12.248 -6.801 1.00 70.44 117 PRO A CA 1
ATOM 916 C C . PRO A 1 117 ? 4.026 11.946 -5.308 1.00 70.44 117 PRO A C 1
ATOM 918 O O . PRO A 1 117 ? 3.635 10.884 -4.829 1.00 70.44 117 PRO A O 1
ATOM 921 N N . ASN A 1 118 ? 4.602 12.875 -4.548 1.00 79.12 118 ASN A N 1
ATOM 922 C CA . ASN A 1 118 ? 4.894 12.713 -3.127 1.00 79.12 118 ASN A CA 1
ATOM 923 C C . ASN A 1 118 ? 3.835 13.349 -2.211 1.00 79.12 118 ASN A C 1
ATOM 925 O O . ASN A 1 118 ? 3.983 13.324 -0.987 1.00 79.12 118 ASN A O 1
ATOM 929 N N . ALA A 1 119 ? 2.761 13.910 -2.766 1.00 86.12 119 ALA A N 1
ATOM 930 C CA . ALA A 1 119 ? 1.739 14.595 -1.988 1.00 86.12 119 ALA A CA 1
ATOM 931 C C . ALA A 1 119 ? 0.742 13.615 -1.343 1.00 86.12 119 ALA A C 1
ATOM 933 O O . ALA A 1 119 ? -0.253 13.219 -1.948 1.00 86.12 119 ALA A O 1
ATOM 934 N N . TYR A 1 120 ? 0.995 13.243 -0.088 1.00 91.00 120 TYR A N 1
ATOM 935 C CA . TYR A 1 120 ? 0.108 12.368 0.687 1.00 91.00 120 TYR A CA 1
ATOM 936 C C . TYR A 1 120 ? -1.230 13.037 1.056 1.00 91.00 120 TYR A C 1
ATOM 938 O O . TYR A 1 120 ? -2.296 12.480 0.810 1.00 91.00 120 TYR A O 1
ATOM 946 N N . TYR A 1 121 ? -1.194 14.249 1.623 1.00 90.69 121 TYR A N 1
ATOM 947 C CA . TYR A 1 121 ? -2.397 14.903 2.158 1.00 90.69 121 TYR A CA 1
ATOM 948 C C . TYR A 1 121 ? -3.474 15.232 1.112 1.00 90.69 121 TYR A C 1
ATOM 950 O O . TYR A 1 121 ? -4.642 15.020 1.429 1.00 90.69 121 TYR A O 1
ATOM 958 N N . PRO A 1 122 ? -3.147 15.691 -0.114 1.00 89.44 122 PRO A N 1
ATOM 959 C CA . PRO A 1 122 ? -4.165 15.896 -1.147 1.00 89.44 122 PRO A CA 1
ATOM 960 C C . PRO A 1 122 ? -4.913 14.611 -1.518 1.00 89.44 122 PRO A C 1
ATOM 962 O O . PRO A 1 122 ? -6.131 14.632 -1.643 1.00 89.44 122 PRO A O 1
ATOM 965 N N . ARG A 1 123 ? -4.214 13.471 -1.583 1.00 91.31 123 ARG A N 1
ATOM 966 C CA . ARG A 1 123 ? -4.843 12.161 -1.827 1.00 91.31 123 ARG A CA 1
ATOM 967 C C . ARG A 1 123 ? -5.768 11.768 -0.680 1.00 91.31 123 ARG A C 1
ATOM 969 O O . ARG A 1 123 ? -6.901 11.361 -0.898 1.00 91.31 123 ARG A O 1
ATOM 976 N N . LEU A 1 124 ? -5.308 11.945 0.560 1.00 92.38 124 LEU A N 1
ATOM 977 C CA . LEU A 1 124 ? -6.134 11.671 1.736 1.00 92.38 124 LEU A CA 1
ATOM 978 C C . LEU A 1 124 ? -7.387 12.564 1.780 1.00 92.38 124 LEU A C 1
ATOM 980 O O . LEU A 1 124 ? -8.459 12.103 2.166 1.00 92.38 124 LEU A O 1
ATOM 984 N N . TYR A 1 125 ? -7.258 13.827 1.370 1.00 89.44 125 TYR A N 1
ATOM 985 C CA . TYR A 1 125 ? -8.371 14.767 1.272 1.00 89.44 125 TYR A CA 1
ATOM 986 C C . TYR A 1 125 ? -9.439 14.291 0.283 1.00 89.44 125 TYR A C 1
ATOM 988 O O . TYR A 1 125 ? -10.620 14.290 0.622 1.00 89.44 125 TYR A O 1
ATOM 996 N N . GLU A 1 126 ? -9.026 13.849 -0.905 1.00 90.38 126 GLU A N 1
ATOM 997 C CA . GLU A 1 126 ? -9.937 13.335 -1.933 1.00 90.38 126 GLU A CA 1
ATOM 998 C C . GLU A 1 126 ? -10.689 12.090 -1.466 1.00 90.38 126 GLU A C 1
ATOM 1000 O O . GLU A 1 126 ? -11.905 12.010 -1.632 1.00 90.38 126 GLU A O 1
ATOM 1005 N N . ILE A 1 127 ? -9.984 11.154 -0.823 1.00 93.19 127 ILE A N 1
ATOM 1006 C CA . ILE A 1 127 ? -10.586 9.917 -0.317 1.00 93.19 127 ILE A CA 1
ATOM 1007 C C . ILE A 1 127 ? -11.604 10.222 0.790 1.00 93.19 127 ILE A C 1
ATOM 1009 O O . ILE A 1 127 ? -12.711 9.687 0.781 1.00 93.19 127 ILE A O 1
ATOM 1013 N N . LEU A 1 128 ? -11.255 11.100 1.738 1.00 91.94 128 LEU A N 1
ATOM 1014 C CA . LEU A 1 128 ? -12.113 11.411 2.884 1.00 91.94 128 LEU A CA 1
ATOM 1015 C C . LEU A 1 128 ? -13.212 12.436 2.585 1.00 91.94 128 LEU A C 1
ATOM 1017 O O . LEU A 1 128 ? -14.117 12.585 3.408 1.00 91.94 128 LEU A O 1
ATOM 1021 N N . LYS A 1 129 ? -13.150 13.145 1.451 1.00 88.31 129 LYS A N 1
ATOM 1022 C CA . LYS A 1 129 ? -14.114 14.188 1.045 1.00 88.31 129 LYS A CA 1
ATOM 1023 C C . LYS A 1 129 ? -14.366 15.250 2.130 1.00 88.31 129 LYS A C 1
ATOM 1025 O O . LYS A 1 129 ? -15.464 15.790 2.253 1.00 88.31 129 LYS A O 1
ATOM 1030 N N . ILE A 1 130 ? -13.358 15.547 2.948 1.00 76.81 130 ILE A N 1
ATOM 1031 C CA . ILE A 1 130 ? -13.452 16.571 4.000 1.00 76.81 130 ILE A CA 1
ATOM 1032 C C . ILE A 1 130 ? -13.401 17.934 3.320 1.00 76.81 130 ILE A C 1
ATOM 1034 O O . ILE A 1 130 ? -12.607 18.113 2.423 1.00 76.81 130 ILE A O 1
ATOM 1038 N N . SER A 1 131 ? -14.214 18.917 3.699 1.00 65.62 131 SER A N 1
ATOM 1039 C CA . SER A 1 131 ? -14.238 20.211 2.994 1.00 65.62 131 SER A CA 1
ATOM 1040 C C . SER A 1 131 ? -13.095 21.158 3.399 1.00 65.62 131 SER A C 1
ATOM 1042 O O . SER A 1 131 ? -12.615 21.920 2.561 1.00 65.62 131 SER A O 1
ATOM 1044 N N . ASN A 1 132 ? -12.597 21.082 4.640 1.00 67.94 132 ASN A N 1
ATOM 1045 C CA . ASN A 1 132 ? -11.546 21.962 5.173 1.00 67.94 132 ASN A CA 1
ATOM 1046 C C . ASN A 1 132 ? -10.153 21.290 5.180 1.00 67.94 132 ASN A C 1
ATOM 1048 O O . ASN A 1 132 ? -9.878 20.405 5.989 1.00 67.94 132 ASN A O 1
ATOM 1052 N N . GLN A 1 133 ? -9.260 21.727 4.283 1.00 59.12 133 GLN A N 1
ATOM 1053 C CA . GLN A 1 133 ? -7.915 21.151 4.102 1.00 59.12 133 GLN A CA 1
ATOM 1054 C C . GLN A 1 133 ? -6.935 21.467 5.239 1.00 59.12 133 GLN A C 1
ATOM 1056 O O . GLN A 1 133 ? -6.074 20.640 5.550 1.00 59.12 133 GLN A O 1
ATOM 1061 N N . VAL A 1 134 ? -7.045 22.647 5.856 1.00 59.50 134 VAL A N 1
ATOM 1062 C CA . VAL A 1 134 ? -6.052 23.130 6.831 1.00 59.50 134 VAL A CA 1
ATOM 1063 C C . VAL A 1 134 ? -6.143 22.332 8.134 1.00 59.50 134 VAL A C 1
ATOM 1065 O O . VAL A 1 134 ? -5.116 21.929 8.677 1.00 59.50 134 VAL A O 1
ATOM 1068 N N . SER A 1 135 ? -7.359 21.996 8.573 1.00 69.00 135 SER A N 1
ATOM 1069 C CA . SER A 1 135 ? -7.580 21.183 9.774 1.00 69.00 135 SER A CA 1
ATOM 1070 C C . SER A 1 135 ? -7.135 19.727 9.603 1.00 69.00 135 SER A C 1
ATOM 1072 O O . SER A 1 135 ? -6.664 19.116 10.556 1.00 69.00 135 SER A O 1
ATOM 1074 N N . LEU A 1 136 ? -7.222 19.150 8.397 1.00 84.12 136 LEU A N 1
ATOM 1075 C CA . LEU A 1 136 ? -6.939 17.724 8.189 1.00 84.12 136 LEU A CA 1
ATOM 1076 C C . LEU A 1 136 ? -5.466 17.368 8.416 1.00 84.12 136 LEU A C 1
ATOM 1078 O O . LEU A 1 136 ? -5.163 16.432 9.153 1.00 84.12 136 LEU A O 1
ATOM 1082 N N . ALA A 1 137 ? -4.543 18.082 7.765 1.00 88.12 137 ALA A N 1
ATOM 1083 C CA . ALA A 1 137 ? -3.120 17.753 7.844 1.00 88.12 137 ALA A CA 1
ATOM 1084 C C . ALA A 1 137 ? -2.553 18.001 9.249 1.00 88.12 137 ALA A C 1
ATOM 1086 O O . ALA A 1 137 ? -1.640 17.302 9.688 1.00 88.12 137 ALA A O 1
ATOM 1087 N N . GLU A 1 138 ? -3.068 19.002 9.960 1.00 88.69 138 GLU A N 1
ATOM 1088 C CA . GLU A 1 138 ? -2.725 19.248 11.359 1.00 88.69 138 GLU A CA 1
ATOM 1089 C C . GLU A 1 138 ? -3.277 18.153 12.277 1.00 88.69 138 GLU A C 1
ATOM 1091 O O . GLU A 1 138 ? -2.490 17.491 12.957 1.00 88.69 138 GLU A O 1
ATOM 1096 N N . SER A 1 139 ? -4.581 17.869 12.217 1.00 89.69 139 SER A N 1
ATOM 1097 C CA . SER A 1 139 ? -5.197 16.784 12.988 1.00 89.69 139 SER A CA 1
ATOM 1098 C C . SER A 1 139 ? -4.532 15.432 12.729 1.00 89.69 139 SER A C 1
ATOM 1100 O O . SER A 1 139 ? -4.217 14.698 13.666 1.00 89.69 139 SER A O 1
ATOM 1102 N N . TYR A 1 140 ? -4.229 15.114 11.466 1.00 92.75 140 TYR A N 1
ATOM 1103 C CA . TYR A 1 140 ? -3.522 13.888 11.102 1.00 92.75 140 TYR A CA 1
ATOM 1104 C C . TYR A 1 140 ? -2.146 13.805 11.774 1.00 92.75 140 TYR A C 1
ATOM 1106 O O . TYR A 1 140 ? -1.798 12.775 12.357 1.00 92.75 140 TYR A O 1
ATOM 1114 N N . ARG A 1 141 ? -1.340 14.874 11.716 1.00 91.50 141 ARG A N 1
ATOM 1115 C CA . ARG A 1 141 ? -0.008 14.895 12.348 1.00 91.50 141 ARG A CA 1
ATOM 1116 C C . ARG A 1 141 ? -0.104 14.735 13.863 1.00 91.50 141 ARG A C 1
ATOM 1118 O O . ARG A 1 141 ? 0.688 14.002 14.446 1.00 91.50 141 ARG A O 1
ATOM 1125 N N . ASN A 1 142 ? -1.109 15.343 14.481 1.00 89.44 142 ASN A N 1
ATOM 1126 C CA . ASN A 1 142 ? -1.300 15.272 15.926 1.00 89.44 142 ASN A CA 1
ATOM 1127 C C . ASN A 1 142 ? -1.721 13.874 16.406 1.00 89.44 142 ASN A C 1
ATOM 1129 O O . ASN A 1 142 ? -1.438 13.516 17.549 1.00 89.44 142 ASN A O 1
ATOM 1133 N N . PHE A 1 143 ? -2.364 13.071 15.552 1.00 89.50 143 PHE A N 1
ATOM 1134 C CA . PHE A 1 143 ? -3.017 11.838 15.997 1.00 89.50 143 PHE A CA 1
ATOM 1135 C C . PHE A 1 143 ? -2.509 10.537 15.374 1.00 89.50 143 PHE A C 1
ATOM 1137 O O . PHE A 1 143 ? -2.502 9.506 16.047 1.00 89.50 143 PHE A O 1
ATOM 1144 N N . SER A 1 144 ? -2.039 10.563 14.126 1.00 92.56 144 SER A N 1
ATOM 1145 C CA . SER A 1 144 ? -1.653 9.363 13.362 1.00 92.56 144 SER A CA 1
ATOM 1146 C C . SER A 1 144 ? -0.721 8.423 14.128 1.00 92.56 144 SER A C 1
ATOM 1148 O O . SER A 1 144 ? -0.985 7.228 14.212 1.00 92.56 144 SER A O 1
ATOM 1150 N N . SER A 1 145 ? 0.333 8.948 14.755 1.00 92.62 145 SER A N 1
ATOM 1151 C CA . SER A 1 145 ? 1.288 8.129 15.512 1.00 92.62 145 SER A CA 1
ATOM 1152 C C . SER A 1 145 ? 0.645 7.406 16.703 1.00 92.62 145 SER A C 1
ATOM 1154 O O . SER A 1 145 ? 1.045 6.290 17.018 1.00 92.62 145 SER A O 1
ATOM 1156 N N . ASN A 1 146 ? -0.361 8.006 17.350 1.00 94.50 146 ASN A N 1
ATOM 1157 C CA . ASN A 1 146 ? -1.096 7.365 18.442 1.00 94.50 146 ASN A CA 1
ATOM 1158 C C . ASN A 1 146 ? -2.000 6.245 17.918 1.00 94.50 146 ASN A C 1
ATOM 1160 O O . ASN A 1 146 ? -2.074 5.198 18.554 1.00 94.50 146 ASN A O 1
ATOM 1164 N N . LEU A 1 147 ? -2.644 6.425 16.760 1.00 95.81 147 LEU A N 1
ATOM 1165 C CA . LEU A 1 147 ? -3.439 5.367 16.134 1.00 95.81 147 LEU A CA 1
ATOM 1166 C C . LEU A 1 147 ? -2.574 4.142 15.827 1.00 95.81 147 LEU A C 1
ATOM 1168 O O . LEU A 1 147 ? -2.806 3.076 16.399 1.00 95.81 147 LEU A O 1
ATOM 1172 N N . TRP A 1 148 ? -1.533 4.321 15.012 1.00 97.19 148 TRP A N 1
ATOM 1173 C CA . TRP A 1 148 ? -0.626 3.240 14.621 1.00 97.19 148 TRP A CA 1
ATOM 1174 C C . TRP A 1 148 ? 0.068 2.597 15.827 1.00 97.19 148 TRP A C 1
ATOM 1176 O O . TRP A 1 148 ? 0.077 1.377 15.959 1.00 97.19 148 TRP A O 1
ATOM 1186 N N . GLY A 1 149 ? 0.569 3.406 16.765 1.00 96.50 149 GLY A N 1
ATOM 1187 C CA . GLY A 1 149 ? 1.191 2.890 17.985 1.00 96.50 149 GLY A CA 1
ATOM 1188 C C . GLY A 1 149 ? 0.218 2.121 18.882 1.00 96.50 149 GLY A C 1
ATOM 1189 O O . GLY A 1 149 ? 0.609 1.145 19.514 1.00 96.50 149 GLY A O 1
ATOM 1190 N N . SER A 1 150 ? -1.058 2.513 18.916 1.00 96.50 150 SER A N 1
ATOM 1191 C CA . SER A 1 150 ? -2.083 1.786 19.672 1.00 96.50 150 SER A CA 1
ATOM 1192 C C . SER A 1 150 ? -2.436 0.441 19.028 1.00 96.50 150 SER A C 1
ATOM 1194 O O . SER A 1 150 ? -2.760 -0.490 19.761 1.00 96.50 150 SER A O 1
ATOM 1196 N N . LEU A 1 151 ? -2.349 0.322 17.695 1.00 97.38 151 LEU A N 1
ATOM 1197 C CA . LEU A 1 151 ? -2.501 -0.959 17.000 1.00 97.38 151 LEU A CA 1
ATOM 1198 C C . LEU A 1 151 ? -1.342 -1.901 17.346 1.00 97.38 151 LEU A C 1
ATOM 1200 O O . LEU A 1 151 ? -1.593 -3.014 17.799 1.00 97.38 151 LEU A O 1
ATOM 1204 N N . ASN A 1 152 ? -0.092 -1.438 17.225 1.00 97.38 152 ASN A N 1
ATOM 1205 C CA . ASN A 1 152 ? 1.070 -2.249 17.611 1.00 97.38 152 ASN A CA 1
ATOM 1206 C C . ASN A 1 152 ? 0.992 -2.651 19.090 1.00 97.38 152 ASN A C 1
ATOM 1208 O O . ASN A 1 152 ? 1.170 -3.812 19.424 1.00 97.38 152 ASN A O 1
ATOM 1212 N N . TYR A 1 153 ? 0.631 -1.727 19.987 1.00 96.00 153 TYR A N 1
ATOM 1213 C CA . TYR A 1 153 ? 0.447 -2.049 21.405 1.00 96.00 153 TYR A CA 1
ATOM 1214 C C . TYR A 1 153 ? -0.616 -3.135 21.628 1.00 96.00 153 TYR A C 1
ATOM 1216 O O . TYR A 1 153 ? -0.428 -4.034 22.449 1.00 96.00 153 TYR A O 1
ATOM 1224 N N . TRP A 1 154 ? -1.730 -3.073 20.895 1.00 96.00 154 TRP A N 1
ATOM 1225 C CA . TRP A 1 154 ? -2.768 -4.096 20.970 1.00 96.00 154 TRP A CA 1
ATOM 1226 C C . TRP A 1 154 ? -2.267 -5.460 20.488 1.00 96.00 154 TRP A C 1
ATOM 1228 O O . TRP A 1 154 ? -2.491 -6.458 21.167 1.00 96.00 154 TRP A O 1
ATOM 1238 N N . LEU A 1 155 ? -1.560 -5.512 19.361 1.00 95.69 155 LEU A N 1
ATOM 1239 C CA . LEU A 1 155 ? -1.002 -6.751 18.818 1.00 95.69 155 LEU A CA 1
ATOM 1240 C C . LEU A 1 155 ? 0.085 -7.331 19.734 1.00 95.69 155 LEU A C 1
ATOM 1242 O O . LEU A 1 155 ? -0.028 -8.461 20.214 1.00 95.69 155 LEU A O 1
ATOM 1246 N N . ASP A 1 156 ? 1.095 -6.525 20.043 1.00 95.56 156 ASP A N 1
ATOM 1247 C CA . ASP A 1 156 ? 2.352 -6.983 20.630 1.00 95.56 156 ASP A CA 1
ATOM 1248 C C . ASP A 1 156 ? 2.257 -7.152 22.147 1.00 95.56 156 ASP A C 1
ATOM 1250 O O . ASP A 1 156 ? 2.806 -8.099 22.706 1.00 95.56 156 ASP A O 1
ATOM 1254 N N . VAL A 1 157 ? 1.555 -6.242 22.832 1.00 93.62 157 VAL A N 1
ATOM 1255 C CA . VAL A 1 157 ? 1.533 -6.190 24.302 1.00 93.62 157 VAL A CA 1
ATOM 1256 C C . VAL A 1 157 ? 0.250 -6.786 24.860 1.00 93.62 157 VAL A C 1
ATOM 1258 O O . VAL A 1 157 ? 0.306 -7.677 25.706 1.00 93.62 157 VAL A O 1
ATOM 1261 N N . VAL A 1 158 ? -0.910 -6.316 24.392 1.00 93.00 158 VAL A N 1
ATOM 1262 C CA . VAL A 1 158 ? -2.209 -6.771 24.917 1.00 93.00 158 VAL A CA 1
ATOM 1263 C C . VAL A 1 158 ? -2.459 -8.221 24.516 1.00 93.00 158 VAL A C 1
ATOM 1265 O O . VAL A 1 158 ? -2.760 -9.055 25.368 1.00 93.00 158 VAL A O 1
ATOM 1268 N N . ASN A 1 159 ? -2.273 -8.539 23.234 1.00 92.81 159 ASN A N 1
ATOM 1269 C CA . ASN A 1 159 ? -2.497 -9.882 22.709 1.00 92.81 159 ASN A CA 1
ATOM 1270 C C . ASN A 1 159 ? -1.233 -10.738 22.638 1.00 92.81 159 ASN A C 1
ATOM 1272 O O . ASN A 1 159 ? -1.326 -11.894 22.232 1.00 92.81 159 ASN A O 1
ATOM 1276 N N . LYS A 1 160 ? -0.069 -10.220 23.054 1.00 94.31 160 LYS A N 1
ATOM 1277 C CA . LYS A 1 160 ? 1.201 -10.969 23.116 1.00 94.31 160 LYS A CA 1
ATOM 1278 C C . LYS A 1 160 ? 1.577 -11.631 21.782 1.00 94.31 160 LYS A C 1
ATOM 1280 O O . LYS A 1 160 ? 2.098 -12.743 21.762 1.00 94.31 160 LYS A O 1
ATOM 1285 N N . GLY A 1 161 ? 1.251 -10.982 20.667 1.00 94.00 161 GLY A N 1
ATOM 1286 C CA . GLY A 1 161 ? 1.497 -11.495 19.322 1.00 94.00 161 GLY A CA 1
ATOM 1287 C C . GLY A 1 161 ? 0.536 -12.596 18.855 1.00 94.00 161 GLY A C 1
ATOM 1288 O O . GLY A 1 161 ? 0.727 -13.121 17.761 1.00 94.00 161 GLY A O 1
ATOM 1289 N N . ASN A 1 162 ? -0.502 -12.953 19.625 1.00 94.62 162 ASN A N 1
ATOM 1290 C CA . ASN A 1 162 ? -1.429 -14.048 19.291 1.00 94.62 162 ASN A CA 1
ATOM 1291 C C . ASN A 1 162 ? -2.284 -13.798 18.038 1.00 94.62 162 ASN A C 1
ATOM 1293 O O . ASN A 1 162 ? -2.910 -14.732 17.548 1.00 94.62 162 ASN A O 1
ATOM 1297 N N . PHE A 1 163 ? -2.327 -12.563 17.535 1.00 94.75 163 PHE A N 1
ATOM 1298 C CA . PHE A 1 163 ? -3.036 -12.190 16.306 1.00 94.75 163 PHE A CA 1
ATOM 1299 C C . PHE A 1 163 ? -2.104 -11.565 15.254 1.00 94.75 163 PHE A C 1
ATOM 1301 O O . PHE A 1 163 ? -2.562 -10.912 14.317 1.00 94.75 163 PHE A O 1
ATOM 1308 N N . GLY A 1 164 ? -0.791 -11.740 15.433 1.00 95.25 164 GLY A N 1
ATOM 1309 C CA . GLY A 1 164 ? 0.255 -11.099 14.638 1.00 95.25 164 GLY A CA 1
ATOM 1310 C C . GLY A 1 164 ? 1.093 -10.100 15.427 1.00 95.25 164 GLY A C 1
ATOM 1311 O O . GLY A 1 164 ? 0.738 -9.722 16.543 1.00 95.25 164 GLY A O 1
ATOM 1312 N N . ILE A 1 165 ? 2.216 -9.700 14.834 1.00 95.75 165 ILE A N 1
ATOM 1313 C CA . ILE A 1 165 ? 3.156 -8.695 15.341 1.00 95.75 165 ILE A CA 1
ATOM 1314 C C . ILE A 1 165 ? 2.995 -7.414 14.519 1.00 95.75 165 ILE A C 1
ATOM 1316 O O . ILE A 1 165 ? 2.973 -7.461 13.285 1.00 95.75 165 ILE A O 1
ATOM 1320 N N . GLY A 1 166 ? 2.872 -6.274 15.197 1.00 94.81 166 GLY A N 1
ATOM 1321 C CA . GLY A 1 166 ? 2.667 -4.972 14.575 1.00 94.81 166 GLY A CA 1
ATOM 1322 C C . GLY A 1 166 ? 3.846 -4.532 13.704 1.00 94.81 166 GLY A C 1
ATOM 1323 O O . GLY A 1 166 ? 4.991 -4.510 14.146 1.00 94.81 166 GLY A O 1
ATOM 1324 N N . THR A 1 167 ? 3.554 -4.119 12.469 1.00 94.12 167 THR A N 1
ATOM 1325 C CA . THR A 1 167 ? 4.560 -3.695 11.474 1.00 94.12 167 THR A CA 1
ATOM 1326 C C . THR A 1 167 ? 4.490 -2.206 11.149 1.00 94.12 167 THR A C 1
ATOM 1328 O O . THR A 1 167 ? 5.136 -1.736 10.216 1.00 94.12 167 THR A O 1
ATOM 1331 N N . ALA A 1 168 ? 3.689 -1.426 11.879 1.00 92.69 168 ALA A N 1
ATOM 1332 C CA . ALA A 1 168 ? 3.555 -0.004 11.602 1.00 92.69 168 ALA A CA 1
ATOM 1333 C C . ALA A 1 168 ? 4.718 0.778 12.224 1.00 92.69 168 ALA A C 1
ATOM 1335 O O . ALA A 1 168 ? 4.807 0.913 13.445 1.00 92.69 168 ALA A O 1
ATOM 1336 N N . TYR A 1 169 ? 5.586 1.348 11.391 1.00 89.62 169 TYR A N 1
ATOM 1337 C CA . TYR A 1 169 ? 6.695 2.200 11.827 1.00 89.62 169 TYR A CA 1
ATOM 1338 C C . TYR A 1 169 ? 6.878 3.390 10.889 1.00 89.62 169 TYR A C 1
ATOM 1340 O O . TYR A 1 169 ? 6.461 3.390 9.735 1.00 89.62 169 TYR A O 1
ATOM 1348 N N . SER A 1 170 ? 7.496 4.458 11.387 1.00 86.00 170 SER A N 1
ATOM 1349 C CA . SER A 1 170 ? 7.735 5.645 10.570 1.00 86.00 170 SER A CA 1
ATOM 1350 C C . SER A 1 170 ? 8.909 5.424 9.613 1.00 86.00 170 SER A C 1
ATOM 1352 O O . SER A 1 170 ? 10.062 5.469 10.039 1.00 86.00 170 SER A O 1
ATOM 1354 N N . ILE A 1 171 ? 8.636 5.290 8.313 1.00 76.19 171 ILE A N 1
ATOM 1355 C CA . ILE A 1 171 ? 9.672 5.265 7.269 1.00 76.19 171 ILE A CA 1
ATOM 1356 C C . ILE A 1 171 ? 9.973 6.669 6.729 1.00 76.19 171 ILE A C 1
ATOM 1358 O O . ILE A 1 171 ? 9.084 7.408 6.306 1.00 76.19 171 ILE A O 1
ATOM 1362 N N . GLY A 1 172 ? 11.264 7.001 6.632 1.00 72.38 172 GLY A N 1
ATOM 1363 C CA . GLY A 1 172 ? 11.751 8.215 5.973 1.00 72.38 172 GLY A CA 1
ATOM 1364 C C . GLY A 1 172 ? 11.653 9.486 6.823 1.00 72.38 172 GLY A C 1
ATOM 1365 O O . GLY A 1 172 ? 11.429 9.443 8.026 1.00 72.38 172 GLY A O 1
ATOM 1366 N N . ALA A 1 173 ? 11.865 10.641 6.185 1.00 71.38 173 ALA A N 1
ATOM 1367 C CA . ALA A 1 173 ? 11.969 11.925 6.886 1.00 71.38 173 ALA A CA 1
ATOM 1368 C C . ALA A 1 173 ? 10.618 12.465 7.401 1.00 71.38 173 ALA A C 1
ATOM 1370 O O . ALA A 1 173 ? 10.585 13.299 8.303 1.00 71.38 173 ALA A O 1
ATOM 1371 N N . GLN A 1 174 ? 9.493 12.010 6.837 1.00 75.12 174 GLN A N 1
ATOM 1372 C CA . GLN A 1 174 ? 8.162 12.466 7.238 1.00 75.12 174 GLN A CA 1
ATOM 1373 C C . GLN A 1 174 ? 7.598 11.591 8.362 1.00 75.12 174 GLN A C 1
ATOM 1375 O O . GLN A 1 174 ? 6.909 10.609 8.102 1.00 75.12 174 GLN A O 1
ATOM 1380 N N . LYS A 1 175 ? 7.826 12.004 9.615 1.00 81.38 175 LYS A N 1
ATOM 1381 C CA . LYS A 1 175 ? 7.456 11.273 10.846 1.00 81.38 175 LYS A CA 1
ATOM 1382 C C . LYS A 1 175 ? 6.041 10.666 10.866 1.00 81.38 175 LYS A C 1
ATOM 1384 O O . LYS A 1 175 ? 5.832 9.590 11.411 1.00 81.38 175 LYS A O 1
ATOM 1389 N N . HIS A 1 176 ? 5.051 11.370 10.319 1.00 87.56 176 HIS A N 1
ATOM 1390 C CA . HIS A 1 176 ? 3.639 10.969 10.411 1.00 87.56 176 HIS A CA 1
ATOM 1391 C C . HIS A 1 176 ? 3.149 10.185 9.190 1.00 87.56 176 HIS A C 1
ATOM 1393 O O . HIS A 1 176 ? 2.343 9.265 9.312 1.00 87.56 176 HIS A O 1
ATOM 1399 N N . VAL A 1 177 ? 3.640 10.543 8.004 1.00 90.25 177 VAL A N 1
ATOM 1400 C CA . VAL A 1 177 ? 3.312 9.856 6.745 1.00 90.25 177 VAL A CA 1
ATOM 1401 C C . VAL A 1 177 ? 4.104 8.550 6.623 1.00 90.25 177 VAL A C 1
ATOM 1403 O O . VAL A 1 177 ? 3.680 7.626 5.940 1.00 90.25 177 VAL A O 1
ATOM 1406 N N . GLY A 1 178 ? 5.218 8.424 7.347 1.00 89.69 178 GLY A N 1
ATOM 1407 C CA . GLY A 1 178 ? 6.028 7.213 7.387 1.00 89.69 178 GLY A CA 1
ATOM 1408 C C . GLY A 1 178 ? 5.263 5.960 7.818 1.00 89.69 178 GLY A C 1
ATOM 1409 O O . GLY A 1 178 ? 5.559 4.892 7.299 1.00 89.69 178 GLY A O 1
ATOM 1410 N N . PHE A 1 179 ? 4.267 6.085 8.704 1.00 93.19 179 PHE A N 1
ATOM 1411 C CA . PHE A 1 179 ? 3.466 4.949 9.171 1.00 93.19 179 PHE A CA 1
ATOM 1412 C C . PHE A 1 179 ? 2.624 4.304 8.062 1.00 93.19 179 PHE A C 1
ATOM 1414 O O . PHE A 1 179 ? 2.870 3.138 7.770 1.00 93.19 179 PHE A O 1
ATOM 1421 N N . PRO A 1 180 ? 1.693 5.003 7.381 1.00 94.00 180 PRO A N 1
ATOM 1422 C CA . PRO A 1 180 ? 0.964 4.392 6.270 1.00 94.00 180 PRO A CA 1
ATOM 1423 C C . PRO A 1 180 ? 1.894 3.986 5.120 1.00 94.00 180 PRO A C 1
ATOM 1425 O O . PRO A 1 180 ? 1.621 3.007 4.435 1.00 94.00 180 PRO A O 1
ATOM 1428 N N . LEU A 1 181 ? 3.028 4.676 4.937 1.00 90.25 181 LEU A N 1
ATOM 1429 C CA . LEU A 1 181 ? 4.053 4.257 3.978 1.00 90.25 181 LEU A CA 1
ATOM 1430 C C . LEU A 1 181 ? 4.686 2.902 4.319 1.00 90.25 181 LEU A C 1
ATOM 1432 O O . LEU A 1 181 ? 4.998 2.165 3.392 1.00 90.25 181 LEU A O 1
ATOM 1436 N N . SER A 1 182 ? 4.851 2.559 5.601 1.00 91.19 182 SER A N 1
ATOM 1437 C CA . SER A 1 182 ? 5.336 1.229 6.013 1.00 91.19 182 SER A CA 1
ATOM 1438 C C . SER A 1 182 ? 4.360 0.098 5.709 1.00 91.19 182 SER A C 1
ATOM 1440 O O . SER A 1 182 ? 4.757 -1.056 5.630 1.00 91.19 182 SER A O 1
ATOM 1442 N N . GLN A 1 183 ? 3.087 0.439 5.521 1.00 93.31 183 GLN A N 1
ATOM 1443 C CA . GLN A 1 183 ? 2.020 -0.516 5.243 1.00 93.31 183 GLN A CA 1
ATOM 1444 C C . GLN A 1 183 ? 1.710 -0.620 3.743 1.00 93.31 183 GLN A C 1
ATOM 1446 O O . GLN A 1 183 ? 1.100 -1.583 3.296 1.00 93.31 183 GLN A O 1
ATOM 1451 N N . ALA A 1 184 ? 2.145 0.356 2.941 1.00 91.94 184 ALA A N 1
ATOM 1452 C CA . ALA A 1 184 ? 1.991 0.363 1.490 1.00 91.94 184 ALA A CA 1
ATOM 1453 C C . ALA A 1 184 ? 3.144 -0.403 0.810 1.00 91.94 184 ALA A C 1
ATOM 1455 O O . ALA A 1 184 ? 3.999 0.205 0.163 1.00 91.94 184 ALA A O 1
ATOM 1456 N N . LEU A 1 185 ? 3.158 -1.733 0.965 1.00 91.56 185 LEU A N 1
ATOM 1457 C CA . LEU A 1 185 ? 4.255 -2.616 0.536 1.00 91.56 185 LEU A CA 1
ATOM 1458 C C . LEU A 1 185 ? 4.602 -2.509 -0.958 1.00 91.56 185 LEU A C 1
ATOM 1460 O O . LEU A 1 185 ? 5.777 -2.498 -1.322 1.00 91.56 185 LEU A O 1
ATOM 1464 N N . ILE A 1 186 ? 3.591 -2.363 -1.821 1.00 91.62 186 ILE A N 1
ATOM 1465 C CA . ILE A 1 186 ? 3.771 -2.050 -3.245 1.00 91.62 186 ILE A CA 1
ATOM 1466 C C . ILE A 1 186 ? 2.952 -0.810 -3.594 1.00 91.62 186 ILE A C 1
ATOM 1468 O O . ILE A 1 186 ? 1.724 -0.847 -3.678 1.00 91.62 186 ILE A O 1
ATOM 1472 N N . ARG A 1 187 ? 3.642 0.303 -3.847 1.00 91.19 187 ARG A N 1
ATOM 1473 C CA . ARG A 1 187 ? 3.020 1.576 -4.232 1.00 91.19 187 ARG A CA 1
ATOM 1474 C C . ARG A 1 187 ? 2.763 1.663 -5.730 1.00 91.19 187 ARG A C 1
ATOM 1476 O O . ARG A 1 187 ? 3.450 1.025 -6.522 1.00 91.19 187 ARG A O 1
ATOM 1483 N N . SER A 1 188 ? 1.863 2.559 -6.132 1.00 88.06 188 SER A N 1
ATOM 1484 C CA . SER A 1 188 ? 1.529 2.835 -7.538 1.00 88.06 188 SER A CA 1
ATOM 1485 C C . SER A 1 188 ? 2.761 3.117 -8.404 1.00 88.06 188 SER A C 1
ATOM 1487 O O . SER A 1 188 ? 2.862 2.622 -9.523 1.00 88.06 188 SER A O 1
ATOM 1489 N N . THR A 1 189 ? 3.734 3.871 -7.881 1.00 86.12 189 THR A N 1
ATOM 1490 C CA . THR A 1 189 ? 4.997 4.156 -8.584 1.00 86.12 189 THR A CA 1
ATOM 1491 C C . THR A 1 189 ? 5.789 2.902 -8.931 1.00 86.12 189 THR A C 1
ATOM 1493 O O . THR A 1 189 ? 6.391 2.843 -10.000 1.00 86.12 189 THR A O 1
ATOM 1496 N N . ASP A 1 190 ? 5.813 1.921 -8.031 1.00 90.38 190 ASP A N 1
ATOM 1497 C CA . ASP A 1 190 ? 6.581 0.689 -8.199 1.00 90.38 190 ASP A CA 1
ATOM 1498 C C . ASP A 1 190 ? 5.781 -0.350 -8.980 1.00 90.38 190 ASP A C 1
ATOM 1500 O O . ASP A 1 190 ? 6.315 -0.969 -9.896 1.00 90.38 190 ASP A O 1
ATOM 1504 N N . ARG A 1 191 ? 4.469 -0.431 -8.737 1.00 91.19 191 ARG A N 1
ATOM 1505 C CA . ARG A 1 191 ? 3.530 -1.262 -9.498 1.00 91.19 191 ARG A CA 1
ATOM 1506 C C . ARG A 1 191 ? 3.592 -0.982 -11.001 1.00 91.19 191 ARG A C 1
ATOM 1508 O O . ARG A 1 191 ? 3.694 -1.911 -11.793 1.00 91.19 191 ARG A O 1
ATOM 1515 N N . LYS A 1 192 ? 3.663 0.293 -11.413 1.00 87.88 192 LYS A N 1
ATOM 1516 C CA . LYS A 1 192 ? 3.834 0.689 -12.831 1.00 87.88 192 LYS A CA 1
ATOM 1517 C C . LYS A 1 192 ? 5.125 0.152 -13.480 1.00 87.88 192 LYS A C 1
ATOM 1519 O O . LYS A 1 192 ? 5.232 0.130 -14.709 1.00 87.88 192 LYS A O 1
ATOM 1524 N N . LYS A 1 193 ? 6.116 -0.257 -12.681 1.00 89.31 193 LYS A N 1
ATOM 1525 C CA . LYS A 1 193 ? 7.400 -0.804 -13.144 1.00 89.31 193 LYS A CA 1
ATOM 1526 C C . LYS A 1 193 ? 7.404 -2.335 -13.197 1.00 89.31 193 LYS A C 1
ATOM 1528 O O . LYS A 1 193 ? 8.194 -2.884 -13.963 1.00 89.31 193 LYS A O 1
ATOM 1533 N N . LEU A 1 194 ? 6.512 -3.012 -12.467 1.00 93.38 194 LEU A N 1
ATOM 1534 C CA . LEU A 1 194 ? 6.456 -4.478 -12.396 1.00 93.38 194 LEU A CA 1
ATOM 1535 C C . LEU A 1 194 ? 6.296 -5.160 -13.765 1.00 93.38 194 LEU A C 1
ATOM 1537 O O . LEU A 1 194 ? 7.097 -6.042 -14.052 1.00 93.38 194 LEU A O 1
ATOM 1541 N N . PRO A 1 195 ? 5.426 -4.705 -14.691 1.00 92.38 195 PRO A N 1
ATOM 1542 C CA . PRO A 1 195 ? 5.359 -5.293 -16.032 1.00 92.38 195 PRO A CA 1
ATOM 1543 C C . PRO A 1 195 ? 6.703 -5.345 -16.779 1.00 92.38 195 PRO A C 1
ATOM 1545 O O . PRO A 1 195 ? 6.981 -6.269 -17.543 1.00 92.38 195 PRO A O 1
ATOM 1548 N N . ARG A 1 196 ? 7.571 -4.343 -16.566 1.00 87.44 196 ARG A N 1
ATOM 1549 C CA . ARG A 1 196 ? 8.918 -4.321 -17.160 1.00 87.44 196 ARG A CA 1
ATOM 1550 C C . ARG A 1 196 ? 9.851 -5.286 -16.449 1.00 87.44 196 ARG A C 1
ATOM 1552 O O . ARG A 1 196 ? 10.632 -5.953 -17.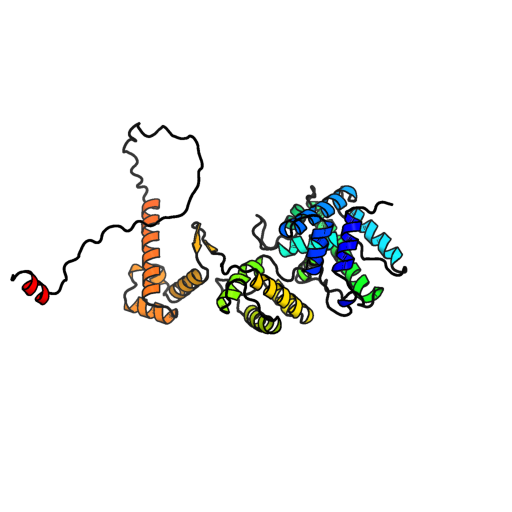120 1.00 87.44 196 ARG A O 1
ATOM 1559 N N . LEU A 1 197 ? 9.773 -5.349 -15.118 1.00 92.06 197 LEU A N 1
ATOM 1560 C CA . LEU A 1 197 ? 10.502 -6.337 -14.328 1.00 92.06 197 LEU A CA 1
ATOM 1561 C C . LEU A 1 197 ? 10.159 -7.747 -14.817 1.00 92.06 197 LEU A C 1
ATOM 1563 O O . LEU A 1 197 ? 11.067 -8.527 -15.090 1.00 92.06 197 LEU A O 1
ATOM 1567 N N . PHE A 1 198 ? 8.873 -8.034 -15.018 1.00 94.56 198 PHE A N 1
ATOM 1568 C CA . PHE A 1 198 ? 8.416 -9.346 -15.450 1.00 94.56 198 PHE A CA 1
ATOM 1569 C C . PHE A 1 198 ? 8.949 -9.711 -16.831 1.00 94.56 198 PHE A C 1
ATOM 1571 O O . PHE A 1 198 ? 9.600 -10.740 -17.007 1.00 94.56 198 PHE A O 1
ATOM 1578 N N . ARG A 1 199 ? 8.797 -8.801 -17.798 1.00 90.31 199 ARG A N 1
ATOM 1579 C CA . ARG A 1 199 ? 9.331 -9.009 -19.145 1.00 90.31 199 ARG A CA 1
ATOM 1580 C C . ARG A 1 199 ? 10.853 -9.149 -19.176 1.00 90.31 199 ARG A C 1
ATOM 1582 O O . ARG A 1 199 ? 11.360 -9.962 -19.944 1.00 90.31 199 ARG A O 1
ATOM 1589 N N . LYS A 1 200 ? 11.589 -8.365 -18.377 1.00 87.69 200 LYS A N 1
ATOM 1590 C CA . LYS A 1 200 ? 13.060 -8.453 -18.297 1.00 87.69 200 LYS A CA 1
ATOM 1591 C C . LYS A 1 200 ? 13.500 -9.849 -17.845 1.00 87.69 200 LYS A C 1
ATOM 1593 O O . LYS A 1 200 ? 14.503 -10.343 -18.347 1.00 87.69 200 LYS A O 1
ATOM 1598 N N . ASN A 1 201 ? 12.742 -10.466 -16.942 1.00 92.62 201 ASN A N 1
ATOM 1599 C CA . ASN A 1 201 ? 13.009 -11.804 -16.416 1.00 92.62 201 ASN A CA 1
ATOM 1600 C C . ASN A 1 201 ? 12.393 -12.933 -17.261 1.00 92.62 201 ASN A C 1
ATOM 1602 O O . ASN A 1 201 ? 12.505 -14.095 -16.896 1.00 92.62 201 ASN A O 1
ATOM 1606 N N . GLY A 1 202 ? 11.795 -12.613 -18.415 1.00 91.00 202 GLY A N 1
ATOM 1607 C CA . GLY A 1 202 ? 11.326 -13.613 -19.375 1.00 91.00 202 GLY A CA 1
ATOM 1608 C C . GLY A 1 202 ? 9.966 -14.233 -19.062 1.00 91.00 202 GLY A C 1
ATOM 1609 O O . GLY A 1 202 ? 9.611 -15.207 -19.721 1.00 91.00 202 GLY A O 1
ATOM 1610 N N . PHE A 1 203 ? 9.202 -13.671 -18.122 1.00 95.69 203 PHE A N 1
ATOM 1611 C CA . PHE A 1 203 ? 7.874 -14.190 -17.807 1.00 95.69 203 PHE A CA 1
ATOM 1612 C C . PHE A 1 203 ? 6.869 -13.972 -18.938 1.00 95.69 203 PHE A C 1
ATOM 1614 O O . PHE A 1 203 ? 6.893 -12.964 -19.658 1.00 95.69 203 PHE A O 1
ATOM 1621 N N . SER A 1 204 ? 5.956 -14.926 -19.043 1.00 93.62 204 SER A N 1
ATOM 1622 C CA . SER A 1 204 ? 4.760 -14.890 -19.870 1.00 93.62 204 SER A CA 1
ATOM 1623 C C . SER A 1 204 ? 3.595 -14.235 -19.123 1.00 93.62 204 SER A C 1
ATOM 1625 O O . SER A 1 204 ? 3.631 -14.034 -17.910 1.00 93.62 204 SER A O 1
ATOM 1627 N N . ALA A 1 205 ? 2.546 -13.882 -19.865 1.00 93.69 205 ALA A N 1
ATOM 1628 C CA . ALA A 1 205 ? 1.306 -13.387 -19.275 1.00 93.69 205 ALA A CA 1
ATOM 1629 C C . ALA A 1 205 ? 0.668 -14.451 -18.366 1.00 93.69 205 ALA A C 1
ATOM 1631 O O . ALA A 1 205 ? 0.618 -15.621 -18.752 1.00 93.69 205 ALA A O 1
ATOM 1632 N N . PHE A 1 206 ? 0.141 -14.019 -17.218 1.00 94.88 206 PHE A N 1
ATOM 1633 C CA . PHE A 1 206 ? -0.539 -14.851 -16.217 1.00 94.88 206 PHE A CA 1
ATOM 1634 C C . PHE A 1 206 ? 0.311 -16.007 -15.666 1.00 94.88 206 PHE A C 1
ATOM 1636 O O . PHE A 1 206 ? -0.218 -17.030 -15.233 1.00 94.88 206 PHE A O 1
ATOM 1643 N N . GLU A 1 207 ? 1.637 -15.880 -15.732 1.00 95.38 207 GLU A N 1
ATOM 1644 C CA . GLU A 1 207 ? 2.549 -16.876 -15.180 1.00 95.38 207 GLU A CA 1
ATOM 1645 C C . GLU A 1 207 ? 2.555 -16.819 -13.644 1.00 95.38 207 GLU A C 1
ATOM 1647 O O . GLU A 1 207 ? 2.280 -15.784 -13.044 1.00 95.38 207 GLU A O 1
ATOM 1652 N N . SER A 1 208 ? 2.876 -17.938 -13.000 1.00 95.56 208 SER A N 1
ATOM 1653 C CA . SER A 1 208 ? 2.996 -18.045 -11.545 1.00 95.56 208 SER A CA 1
ATOM 1654 C C . SER A 1 208 ? 4.379 -18.565 -11.180 1.00 95.56 208 SER A C 1
ATOM 1656 O O . SER A 1 208 ? 4.862 -19.506 -11.816 1.00 95.56 208 SER A O 1
ATOM 1658 N N . ILE A 1 209 ? 4.977 -18.028 -10.119 1.00 96.00 209 ILE A N 1
ATOM 1659 C CA . ILE A 1 209 ? 6.223 -18.544 -9.544 1.00 96.00 209 ILE A CA 1
ATOM 1660 C C . ILE A 1 209 ? 6.138 -18.599 -8.024 1.00 96.00 209 ILE A C 1
ATOM 1662 O O . ILE A 1 209 ? 5.352 -17.879 -7.410 1.00 96.00 209 ILE A O 1
ATOM 1666 N N . VAL A 1 210 ? 6.990 -19.422 -7.416 1.00 95.06 210 VAL A N 1
ATOM 1667 C CA . VAL A 1 210 ? 7.115 -19.484 -5.956 1.00 95.06 210 VAL A CA 1
ATOM 1668 C C . VAL A 1 210 ? 7.822 -18.240 -5.412 1.00 95.06 210 VAL A C 1
ATOM 1670 O O . VAL A 1 210 ? 8.713 -17.677 -6.051 1.00 95.06 210 VAL A O 1
ATOM 1673 N N . GLU A 1 211 ? 7.463 -17.818 -4.199 1.00 93.50 211 GLU A N 1
ATOM 1674 C CA . GLU A 1 211 ? 7.952 -16.566 -3.608 1.00 93.50 211 GLU A CA 1
ATOM 1675 C C . GLU A 1 211 ? 9.472 -16.536 -3.402 1.00 93.50 211 GLU A C 1
ATOM 1677 O O . GLU A 1 211 ? 10.074 -15.465 -3.445 1.00 93.50 211 GLU A O 1
ATOM 1682 N N . VAL A 1 212 ? 10.098 -17.701 -3.210 1.00 94.25 212 VAL A N 1
ATOM 1683 C CA . VAL A 1 212 ? 11.556 -17.831 -3.047 1.00 94.25 212 VAL A CA 1
ATOM 1684 C C . VAL A 1 212 ? 12.300 -17.418 -4.323 1.00 94.25 212 VAL A C 1
ATOM 1686 O O . VAL A 1 212 ? 13.314 -16.721 -4.256 1.00 94.25 212 VAL A O 1
ATOM 1689 N N . ASP A 1 213 ? 11.776 -17.790 -5.493 1.00 96.00 213 ASP A N 1
ATOM 1690 C CA . ASP A 1 213 ? 12.362 -17.396 -6.778 1.00 96.00 213 ASP A CA 1
ATOM 1691 C C . ASP A 1 213 ? 12.112 -15.905 -7.045 1.00 96.00 213 ASP A C 1
ATOM 1693 O O . ASP A 1 213 ? 13.003 -15.187 -7.510 1.00 96.00 213 ASP A O 1
ATOM 1697 N N . MET A 1 214 ? 10.926 -15.409 -6.667 1.00 97.31 214 MET A N 1
ATOM 1698 C CA . MET A 1 214 ? 10.595 -13.984 -6.738 1.00 97.31 214 MET A CA 1
ATOM 1699 C C . MET A 1 214 ? 11.526 -13.128 -5.870 1.00 97.3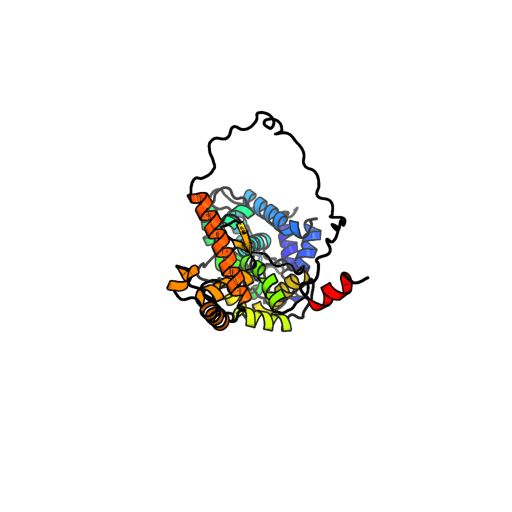1 214 MET A C 1
ATOM 1701 O O . MET A 1 214 ? 11.916 -12.037 -6.286 1.00 97.31 214 MET A O 1
ATOM 1705 N N . GLU A 1 215 ? 11.933 -13.616 -4.695 1.00 96.81 215 GLU A N 1
ATOM 1706 C CA . GLU A 1 215 ? 12.847 -12.890 -3.809 1.00 96.81 215 GLU A CA 1
ATOM 1707 C C . GLU A 1 215 ? 14.177 -12.577 -4.502 1.00 96.81 215 GLU A C 1
ATOM 1709 O O . GLU A 1 215 ? 14.642 -11.436 -4.464 1.00 96.81 215 GLU A O 1
ATOM 1714 N N . SER A 1 216 ? 14.746 -13.555 -5.210 1.00 95.56 216 SER A N 1
ATOM 1715 C CA . SER A 1 216 ? 15.999 -13.381 -5.957 1.00 95.56 216 SER A CA 1
ATOM 1716 C C . SER A 1 216 ? 15.870 -12.317 -7.053 1.00 95.56 216 SER A C 1
ATOM 1718 O O . SER A 1 216 ? 16.770 -11.497 -7.251 1.00 95.56 216 SER A O 1
ATOM 1720 N N . ILE A 1 217 ? 14.722 -12.286 -7.734 1.00 96.00 217 ILE A N 1
ATOM 1721 C CA . ILE A 1 217 ? 14.421 -11.308 -8.786 1.00 96.00 217 ILE A CA 1
ATOM 1722 C C . ILE A 1 217 ? 14.282 -9.896 -8.205 1.00 96.00 217 ILE A C 1
ATOM 1724 O O . ILE A 1 217 ? 14.796 -8.930 -8.779 1.00 96.00 217 ILE A O 1
ATOM 1728 N N . ILE A 1 218 ? 13.600 -9.755 -7.066 1.00 96.25 218 ILE A N 1
ATOM 1729 C CA . ILE A 1 218 ? 13.442 -8.458 -6.402 1.00 96.25 218 ILE A CA 1
ATOM 1730 C C . ILE A 1 218 ? 14.782 -7.974 -5.827 1.00 96.25 218 ILE A C 1
ATOM 1732 O O . ILE A 1 218 ? 15.074 -6.782 -5.918 1.00 96.25 218 ILE A O 1
ATOM 1736 N N . GLU A 1 219 ? 15.633 -8.860 -5.307 1.00 95.44 219 GLU A N 1
ATOM 1737 C CA . GLU A 1 219 ? 16.975 -8.508 -4.823 1.00 95.44 219 GLU A CA 1
ATOM 1738 C C . GLU A 1 219 ? 17.853 -7.930 -5.957 1.00 95.44 219 GLU A C 1
ATOM 1740 O O . GLU A 1 219 ? 18.485 -6.876 -5.802 1.00 95.44 219 GLU A O 1
ATOM 1745 N N . GLU A 1 220 ? 17.824 -8.531 -7.155 1.00 93.12 220 GLU A N 1
ATOM 1746 C CA . GLU A 1 220 ? 18.480 -7.956 -8.343 1.00 93.12 220 GLU A CA 1
ATOM 1747 C C . GLU A 1 220 ? 17.851 -6.602 -8.734 1.00 93.12 220 GLU A C 1
ATOM 1749 O O . GLU A 1 220 ? 18.531 -5.637 -9.104 1.00 93.12 220 GLU A O 1
ATOM 1754 N N . TRP A 1 221 ? 16.527 -6.489 -8.629 1.00 93.25 221 TRP A N 1
ATOM 1755 C CA . TRP A 1 221 ? 15.825 -5.253 -8.957 1.00 93.25 221 TRP A CA 1
ATOM 1756 C C . TRP A 1 221 ? 16.205 -4.098 -8.019 1.00 93.25 221 TRP A C 1
ATOM 1758 O O . TRP A 1 221 ? 16.492 -2.986 -8.472 1.00 93.25 221 TRP A O 1
ATOM 1768 N N . VAL A 1 222 ? 16.265 -4.360 -6.713 1.00 93.06 222 VAL A N 1
ATOM 1769 C CA . VAL A 1 222 ? 16.628 -3.393 -5.668 1.00 93.06 222 VAL A CA 1
ATOM 1770 C C . VAL A 1 222 ? 18.080 -2.931 -5.801 1.00 93.06 222 VAL A C 1
ATOM 1772 O O . VAL A 1 222 ? 18.352 -1.736 -5.624 1.00 93.06 222 VAL A O 1
ATOM 1775 N N . SER A 1 223 ? 18.987 -3.834 -6.184 1.00 89.50 223 SER A N 1
ATOM 1776 C CA . SER A 1 223 ? 20.411 -3.536 -6.398 1.00 89.50 223 SER A CA 1
ATOM 1777 C C . SER A 1 223 ? 20.709 -2.763 -7.691 1.00 89.50 223 SER A C 1
ATOM 1779 O O . SER A 1 223 ? 21.814 -2.249 -7.860 1.00 89.50 223 SER A O 1
ATOM 1781 N N . THR A 1 224 ? 19.726 -2.590 -8.581 1.00 82.69 224 THR A N 1
ATOM 1782 C CA . THR A 1 224 ? 19.896 -1.799 -9.807 1.00 82.69 224 THR A CA 1
ATOM 1783 C C . THR A 1 224 ? 20.155 -0.315 -9.485 1.00 82.69 224 THR A C 1
ATOM 1785 O O . THR A 1 224 ? 19.383 0.332 -8.761 1.00 82.69 224 THR A O 1
ATOM 1788 N N . GLU A 1 225 ? 21.238 0.236 -10.049 1.00 70.31 225 GLU A N 1
ATOM 1789 C CA . GLU A 1 225 ? 21.634 1.640 -9.883 1.00 70.31 225 GLU A CA 1
ATOM 1790 C C . GLU A 1 225 ? 20.666 2.623 -10.559 1.00 70.31 225 GLU A C 1
ATOM 1792 O O . GLU A 1 225 ? 20.141 2.389 -11.653 1.00 70.31 225 GLU A O 1
ATOM 1797 N N . ASP A 1 226 ? 20.485 3.783 -9.924 1.00 63.44 226 ASP A N 1
ATOM 1798 C CA . ASP A 1 226 ? 19.751 4.904 -10.506 1.00 63.44 226 ASP A CA 1
ATOM 1799 C C . ASP A 1 226 ? 20.627 5.573 -11.580 1.00 63.44 226 ASP A C 1
ATOM 1801 O O . ASP A 1 226 ? 21.511 6.378 -11.285 1.00 63.44 226 ASP A O 1
ATOM 1805 N N . HIS A 1 227 ? 20.400 5.262 -12.855 1.00 56.69 227 HIS A N 1
ATOM 1806 C CA . HIS A 1 227 ? 21.079 5.972 -13.939 1.00 56.69 227 HIS A CA 1
ATOM 1807 C C . HIS A 1 227 ? 20.504 7.385 -14.114 1.00 56.69 227 HIS A C 1
ATOM 1809 O O . HIS A 1 227 ? 19.293 7.589 -14.025 1.00 56.69 227 HIS A O 1
ATOM 1815 N N . ALA A 1 228 ? 21.364 8.346 -14.474 1.00 46.34 228 ALA A N 1
ATOM 1816 C CA . ALA A 1 228 ? 21.062 9.782 -14.591 1.00 46.34 228 ALA A CA 1
ATOM 1817 C C . ALA A 1 228 ? 19.878 10.169 -15.513 1.00 46.34 228 ALA A C 1
ATOM 1819 O O . ALA A 1 228 ? 19.511 11.338 -15.573 1.00 46.34 228 ALA A O 1
ATOM 1820 N N . PHE A 1 229 ? 19.289 9.215 -16.239 1.00 44.91 229 PHE A N 1
ATOM 1821 C CA . PHE A 1 229 ? 18.219 9.441 -17.212 1.00 44.91 229 PHE A CA 1
ATOM 1822 C C . PHE A 1 229 ? 17.105 8.374 -17.181 1.00 44.91 229 PHE A C 1
ATOM 1824 O O . PHE A 1 229 ? 16.338 8.276 -18.134 1.00 44.91 229 PHE A O 1
ATOM 1831 N N . GLY A 1 230 ? 16.966 7.574 -16.112 1.00 51.38 230 GLY A N 1
ATOM 1832 C CA . GLY A 1 230 ? 15.845 6.628 -16.042 1.00 51.38 230 GLY A CA 1
ATOM 1833 C C . GLY A 1 230 ? 15.593 6.003 -14.674 1.00 51.38 230 GLY A C 1
ATOM 1834 O O . GLY A 1 230 ? 16.091 4.918 -14.394 1.00 51.38 230 GLY A O 1
ATOM 1835 N N . SER A 1 231 ? 14.715 6.628 -13.885 1.00 56.44 231 SER A N 1
ATOM 1836 C CA . SER A 1 231 ? 14.155 6.125 -12.614 1.00 56.44 231 SER A CA 1
ATOM 1837 C C . SER A 1 231 ? 13.153 4.962 -12.772 1.00 56.44 231 SER A C 1
ATOM 1839 O O . SER A 1 231 ? 12.477 4.573 -11.817 1.00 56.44 231 SER A O 1
ATOM 1841 N N . HIS A 1 232 ? 13.024 4.421 -13.987 1.00 63.72 232 HIS A N 1
ATOM 1842 C CA . HIS A 1 232 ? 12.023 3.418 -14.361 1.00 63.72 232 HIS A CA 1
ATOM 1843 C C . HIS A 1 232 ? 12.506 1.973 -14.172 1.00 63.72 232 HIS A C 1
ATOM 1845 O O . HIS A 1 232 ? 11.684 1.060 -14.182 1.00 63.72 232 HIS A O 1
ATOM 1851 N N . ARG A 1 233 ? 13.820 1.757 -14.003 1.00 70.62 233 ARG A N 1
ATOM 1852 C CA . ARG A 1 233 ? 14.416 0.418 -13.853 1.00 70.62 233 ARG A CA 1
ATOM 1853 C C . ARG A 1 233 ? 14.660 -0.012 -12.423 1.00 70.62 233 ARG A C 1
ATOM 1855 O O . ARG A 1 233 ? 14.662 -1.207 -12.179 1.00 70.62 233 ARG A O 1
ATOM 1862 N N . SER A 1 234 ? 14.850 0.927 -11.510 1.00 84.12 234 SER A N 1
ATOM 1863 C CA . SER A 1 234 ? 14.999 0.645 -10.090 1.00 84.12 234 SER A CA 1
ATOM 1864 C C . SER A 1 234 ? 13.665 0.861 -9.367 1.00 84.12 234 SER A C 1
ATOM 1866 O O . SER A 1 234 ? 12.863 1.722 -9.767 1.00 84.12 234 SER A O 1
ATOM 1868 N N . PRO A 1 235 ? 13.397 0.111 -8.290 1.00 89.94 235 PRO A N 1
ATOM 1869 C CA . PRO A 1 235 ? 12.285 0.415 -7.409 1.00 89.94 235 PRO A CA 1
ATOM 1870 C C . PRO A 1 235 ? 12.528 1.744 -6.682 1.00 89.94 235 PRO A C 1
ATOM 1872 O O . PRO A 1 235 ? 13.650 2.246 -6.581 1.00 89.94 235 PRO A O 1
ATOM 1875 N N . SER A 1 236 ? 11.454 2.348 -6.188 1.00 87.06 236 SER A N 1
ATOM 1876 C CA . SER A 1 236 ? 11.495 3.600 -5.444 1.00 87.06 236 SER A CA 1
ATOM 1877 C C . SER A 1 236 ? 12.317 3.466 -4.157 1.00 87.06 236 SER A C 1
ATOM 1879 O O . SER A 1 236 ? 12.440 2.391 -3.574 1.00 87.06 236 SER A O 1
ATOM 1881 N N . LYS A 1 237 ? 12.858 4.584 -3.655 1.00 86.38 237 LYS A N 1
ATOM 1882 C CA . LYS A 1 237 ? 13.581 4.600 -2.368 1.00 86.38 237 LYS A CA 1
ATOM 1883 C C . LYS A 1 237 ? 12.746 4.032 -1.203 1.00 86.38 237 LYS A C 1
ATOM 1885 O O . LYS A 1 237 ? 13.319 3.297 -0.405 1.00 86.38 237 LYS A O 1
ATOM 1890 N N . PRO A 1 238 ? 11.437 4.340 -1.067 1.00 86.44 238 PRO A N 1
ATOM 1891 C CA . PRO A 1 238 ? 10.579 3.675 -0.084 1.00 86.44 238 PRO A CA 1
ATOM 1892 C C . PRO A 1 238 ? 10.533 2.151 -0.225 1.00 86.44 238 PRO A C 1
ATOM 1894 O O . PRO A 1 238 ? 10.694 1.471 0.780 1.00 86.44 238 PRO A O 1
ATOM 1897 N N . PHE A 1 239 ? 10.390 1.624 -1.445 1.00 90.88 239 PHE A N 1
ATOM 1898 C CA . PHE A 1 239 ? 10.398 0.178 -1.687 1.00 90.88 239 PHE A CA 1
ATOM 1899 C C . PHE A 1 239 ? 11.741 -0.448 -1.291 1.00 90.88 239 PHE A C 1
ATOM 1901 O O . PHE A 1 239 ? 11.760 -1.444 -0.579 1.00 90.88 239 PHE A O 1
ATOM 1908 N N . LYS A 1 240 ? 12.871 0.178 -1.660 1.00 91.88 240 LYS A N 1
ATOM 1909 C CA . LYS A 1 240 ? 14.213 -0.289 -1.257 1.00 91.88 240 LYS A CA 1
ATOM 1910 C C . LYS A 1 240 ? 14.369 -0.352 0.271 1.00 91.88 240 LYS A C 1
ATOM 1912 O O . LYS A 1 240 ? 14.842 -1.349 0.793 1.00 91.88 240 LYS A O 1
ATOM 1917 N N . ARG A 1 241 ? 13.907 0.675 0.994 1.00 89.56 241 ARG A N 1
ATOM 1918 C CA . ARG A 1 241 ? 13.940 0.707 2.472 1.00 89.56 241 ARG A CA 1
ATOM 1919 C C . ARG A 1 241 ? 13.038 -0.338 3.124 1.00 89.56 241 ARG A C 1
ATOM 1921 O O . ARG A 1 241 ? 13.364 -0.831 4.196 1.00 89.56 241 ARG A O 1
ATOM 1928 N N . LEU A 1 242 ? 11.888 -0.630 2.516 1.00 90.00 242 LEU A N 1
ATOM 1929 C CA . LEU A 1 242 ? 11.019 -1.718 2.962 1.00 90.00 242 LEU A CA 1
ATOM 1930 C C . LEU A 1 242 ? 11.702 -3.073 2.756 1.00 90.00 242 LEU A C 1
ATOM 1932 O O . LEU A 1 242 ? 11.705 -3.885 3.669 1.00 90.00 242 LEU A O 1
ATOM 1936 N N . TRP A 1 243 ? 12.362 -3.269 1.614 1.00 93.88 243 TRP A N 1
ATOM 1937 C CA . TRP A 1 243 ? 13.093 -4.498 1.289 1.00 93.88 243 TRP A CA 1
ATOM 1938 C C . TRP A 1 243 ? 14.284 -4.794 2.219 1.00 93.88 243 TRP A C 1
ATOM 1940 O O . TRP A 1 243 ? 14.668 -5.950 2.412 1.00 93.88 243 TRP A O 1
ATOM 1950 N N . GLU A 1 244 ? 14.878 -3.758 2.817 1.00 92.00 244 GLU A N 1
ATOM 1951 C CA . GLU A 1 244 ? 15.901 -3.901 3.863 1.00 92.00 244 GLU A CA 1
ATOM 1952 C C . GLU A 1 244 ? 15.346 -4.555 5.143 1.00 92.00 244 GLU A C 1
ATOM 1954 O O . GLU A 1 244 ? 16.118 -5.114 5.921 1.00 92.00 244 GLU A O 1
ATOM 1959 N N . GLN A 1 245 ? 14.028 -4.508 5.369 1.00 88.69 245 GLN A N 1
ATOM 1960 C CA . GLN A 1 245 ? 13.386 -5.195 6.487 1.00 88.69 245 GLN A CA 1
ATOM 1961 C C . GLN A 1 245 ? 13.105 -6.651 6.100 1.00 88.69 245 GLN A C 1
ATOM 1963 O O . GLN A 1 245 ? 12.289 -6.939 5.223 1.00 88.69 245 GLN A O 1
ATOM 1968 N N . THR A 1 246 ? 13.811 -7.587 6.735 1.00 87.44 246 THR A N 1
ATOM 1969 C CA . THR A 1 246 ? 13.765 -9.016 6.384 1.00 87.44 246 THR A CA 1
ATOM 1970 C C . THR A 1 246 ? 12.389 -9.643 6.591 1.00 87.44 246 THR A C 1
ATOM 1972 O O . THR A 1 246 ? 12.023 -10.573 5.881 1.00 87.44 246 THR A O 1
ATOM 1975 N N . ASP A 1 247 ? 11.613 -9.117 7.531 1.00 87.19 247 ASP A N 1
ATOM 1976 C CA . ASP A 1 247 ? 10.252 -9.535 7.849 1.00 87.19 247 ASP A CA 1
ATOM 1977 C C . ASP A 1 247 ? 9.216 -9.068 6.809 1.00 87.19 247 ASP A C 1
ATOM 1979 O O . ASP A 1 247 ? 8.188 -9.725 6.633 1.00 87.19 247 ASP A O 1
ATOM 1983 N N . ALA A 1 248 ? 9.508 -7.995 6.066 1.00 90.38 248 ALA A N 1
ATOM 1984 C CA . ALA A 1 248 ? 8.662 -7.494 4.984 1.00 90.38 248 ALA A CA 1
ATOM 1985 C C . ALA A 1 248 ? 8.836 -8.259 3.666 1.00 90.38 248 ALA A C 1
ATOM 1987 O O . ALA A 1 248 ? 7.889 -8.342 2.877 1.00 90.38 248 ALA A O 1
ATOM 1988 N N . ARG A 1 249 ? 10.019 -8.843 3.421 1.00 93.94 249 ARG A N 1
ATOM 1989 C CA . ARG A 1 249 ? 10.349 -9.501 2.144 1.00 93.94 249 ARG A CA 1
ATOM 1990 C C . ARG A 1 249 ? 9.359 -10.593 1.737 1.00 93.94 249 ARG A C 1
ATOM 1992 O O . ARG A 1 249 ? 8.857 -10.490 0.619 1.00 93.94 249 ARG A O 1
ATOM 1999 N N . PRO A 1 250 ? 8.993 -11.571 2.599 1.00 93.12 250 PRO A N 1
ATOM 2000 C CA . PRO A 1 250 ? 8.084 -12.642 2.191 1.00 93.12 250 PRO A CA 1
ATOM 2001 C C . PRO A 1 250 ? 6.753 -12.085 1.694 1.00 93.12 250 PRO A C 1
ATOM 2003 O O . PRO A 1 250 ? 6.234 -12.504 0.664 1.00 93.12 250 PRO A O 1
ATOM 2006 N N . LYS A 1 251 ? 6.237 -11.068 2.390 1.00 91.81 251 LYS A N 1
ATOM 2007 C CA . LYS A 1 251 ? 4.967 -10.453 2.036 1.00 91.81 251 LYS A CA 1
ATOM 2008 C C . LYS A 1 251 ? 5.056 -9.648 0.743 1.00 91.81 251 LYS A C 1
ATOM 2010 O O . LYS A 1 251 ? 4.155 -9.726 -0.089 1.00 91.81 251 LYS A O 1
ATOM 2015 N N . MET A 1 252 ? 6.143 -8.905 0.550 1.00 94.81 252 MET A N 1
ATOM 2016 C CA . MET A 1 252 ? 6.403 -8.207 -0.707 1.00 94.81 252 MET A CA 1
ATOM 2017 C C . MET A 1 252 ? 6.492 -9.189 -1.883 1.00 94.81 252 MET A C 1
ATOM 2019 O O . MET A 1 252 ? 5.884 -8.922 -2.916 1.00 94.81 252 MET A O 1
ATOM 2023 N N . CYS A 1 253 ? 7.162 -10.336 -1.722 1.00 96.62 253 CYS A N 1
ATOM 2024 C CA . CYS A 1 253 ? 7.209 -11.389 -2.739 1.00 96.62 253 CYS A CA 1
ATOM 2025 C C . CYS A 1 253 ? 5.814 -11.909 -3.087 1.00 96.62 253 CYS A C 1
ATOM 2027 O O . CYS A 1 253 ? 5.461 -11.892 -4.262 1.00 96.62 253 CYS A O 1
ATOM 2029 N N . THR A 1 254 ? 5.000 -12.285 -2.091 1.00 94.69 254 THR A N 1
ATOM 2030 C CA . THR A 1 254 ? 3.613 -12.733 -2.314 1.00 94.69 254 THR A CA 1
ATOM 2031 C C . THR A 1 254 ? 2.818 -11.713 -3.131 1.00 94.69 254 THR A C 1
ATOM 2033 O O . THR A 1 254 ? 2.130 -12.070 -4.085 1.00 94.69 254 THR A O 1
ATOM 2036 N N . LEU A 1 255 ? 2.935 -10.424 -2.796 1.00 94.75 255 LEU A N 1
ATOM 2037 C CA . LEU A 1 255 ? 2.238 -9.373 -3.532 1.00 94.75 255 LEU A CA 1
ATOM 2038 C C . LEU A 1 255 ? 2.758 -9.235 -4.970 1.00 94.75 255 LEU A C 1
ATOM 2040 O O . LEU A 1 255 ? 1.951 -9.104 -5.882 1.00 94.75 255 LEU A O 1
ATOM 2044 N N . VAL A 1 256 ? 4.074 -9.287 -5.203 1.00 96.50 256 VAL A N 1
ATOM 2045 C CA . VAL A 1 256 ? 4.633 -9.217 -6.565 1.00 96.50 256 VAL A CA 1
ATOM 2046 C C . VAL A 1 256 ? 4.254 -10.455 -7.391 1.00 96.50 256 VAL A C 1
ATOM 2048 O O . VAL A 1 256 ? 3.959 -10.303 -8.574 1.00 96.50 256 VAL A O 1
ATOM 2051 N N . CYS A 1 257 ? 4.199 -11.651 -6.794 1.00 96.81 257 CYS A N 1
ATOM 2052 C CA . CYS A 1 257 ? 3.690 -12.856 -7.459 1.00 96.81 257 CYS A CA 1
ATOM 2053 C C . CYS A 1 257 ? 2.232 -12.677 -7.900 1.00 96.81 257 CYS A C 1
ATOM 2055 O O . CYS A 1 257 ? 1.921 -12.921 -9.060 1.00 96.81 257 CYS A O 1
ATOM 2057 N N . ARG A 1 258 ? 1.363 -12.136 -7.037 1.00 93.88 258 ARG A N 1
ATOM 2058 C CA . ARG A 1 258 ? -0.034 -11.827 -7.398 1.00 93.88 258 ARG A CA 1
ATOM 2059 C C . ARG A 1 258 ? -0.133 -10.828 -8.561 1.00 93.88 258 ARG A C 1
ATOM 2061 O O . ARG A 1 258 ? -0.987 -10.952 -9.441 1.00 93.88 258 ARG A O 1
ATOM 2068 N N . GLU A 1 259 ? 0.745 -9.825 -8.593 1.00 95.12 259 GLU A N 1
ATOM 2069 C CA . GLU A 1 259 ? 0.820 -8.898 -9.731 1.00 95.12 259 GLU A CA 1
ATOM 2070 C C . GLU A 1 259 ? 1.269 -9.598 -11.019 1.00 95.12 259 GLU A C 1
ATOM 2072 O O . GLU A 1 259 ? 0.810 -9.226 -12.094 1.00 95.12 259 GLU A O 1
ATOM 2077 N N . LEU A 1 260 ? 2.151 -10.598 -10.932 1.00 96.44 260 LEU A N 1
ATOM 2078 C CA . LEU A 1 260 ? 2.578 -11.394 -12.084 1.00 96.44 260 LEU A CA 1
ATOM 2079 C C . LEU A 1 260 ? 1.439 -12.287 -12.602 1.00 96.44 260 LEU A C 1
ATOM 2081 O O . LEU A 1 260 ? 1.175 -12.310 -13.802 1.00 96.44 260 LEU A O 1
ATOM 2085 N N . GLU A 1 261 ? 0.714 -12.944 -11.701 1.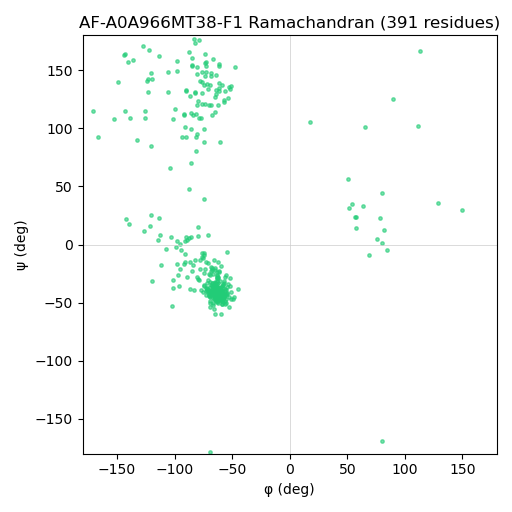00 95.62 261 GLU A N 1
ATOM 2086 C CA . GLU A 1 261 ? -0.416 -13.819 -12.035 1.00 95.62 261 GLU A CA 1
ATOM 2087 C C . GLU A 1 261 ? -1.573 -13.063 -12.699 1.00 95.62 261 GLU A C 1
ATOM 2089 O O . GLU A 1 261 ? -2.300 -13.625 -13.514 1.00 95.62 261 GLU A O 1
ATOM 2094 N N . SER A 1 262 ? -1.738 -11.775 -12.386 1.00 93.00 262 SER A N 1
ATOM 2095 C CA . SER A 1 262 ? -2.745 -10.901 -13.005 1.00 93.00 262 SER A CA 1
ATOM 2096 C C . SER A 1 262 ? -2.239 -10.154 -14.244 1.00 93.00 262 SER A C 1
ATOM 2098 O O . SER A 1 262 ? -3.022 -9.508 -14.946 1.00 93.00 262 SER A O 1
ATOM 2100 N N . TRP A 1 263 ? -0.941 -10.230 -14.540 1.00 95.19 263 TRP A N 1
ATOM 2101 C CA . TRP A 1 263 ? -0.328 -9.482 -15.626 1.00 95.19 263 TRP A CA 1
ATOM 2102 C C . TRP A 1 263 ? -0.635 -10.097 -16.996 1.00 95.19 263 TRP A C 1
ATOM 2104 O O . TRP A 1 263 ? -0.227 -11.210 -17.314 1.00 95.19 263 TRP A O 1
ATOM 2114 N N . ASP A 1 264 ? -1.266 -9.317 -17.872 1.00 92.62 264 ASP A N 1
ATOM 2115 C CA . ASP A 1 264 ? -1.682 -9.727 -19.222 1.00 92.62 264 ASP A CA 1
ATOM 2116 C C . ASP A 1 264 ? -0.554 -9.725 -20.276 1.00 92.62 264 ASP A C 1
ATOM 2118 O O . ASP A 1 264 ? -0.799 -9.882 -21.475 1.00 92.62 264 ASP A O 1
ATOM 2122 N N . GLY A 1 265 ? 0.695 -9.509 -19.860 1.00 88.81 265 GLY A N 1
ATOM 2123 C CA . GLY A 1 265 ? 1.842 -9.404 -20.760 1.00 88.81 265 GLY A CA 1
ATOM 2124 C C . GLY A 1 265 ? 2.053 -8.008 -21.355 1.00 88.81 265 GLY A C 1
ATOM 2125 O O . GLY A 1 265 ? 3.059 -7.787 -22.040 1.00 88.81 265 GLY A O 1
ATOM 2126 N N . SER A 1 266 ? 1.164 -7.039 -21.117 1.00 88.06 266 SER A N 1
ATOM 2127 C CA . SER A 1 266 ? 1.297 -5.669 -21.626 1.00 88.06 266 SER A CA 1
ATOM 2128 C C . SER A 1 266 ? 2.331 -4.862 -20.829 1.00 88.06 266 SER A C 1
ATOM 2130 O O . SER A 1 266 ? 2.538 -5.076 -19.646 1.00 88.06 266 SER A O 1
ATOM 2132 N N . VAL A 1 267 ? 3.035 -3.907 -21.448 1.00 83.75 267 VAL A N 1
ATOM 2133 C CA . VAL A 1 267 ? 3.892 -2.968 -20.689 1.00 83.75 267 VAL A CA 1
ATOM 2134 C C . VAL A 1 267 ? 3.451 -1.547 -20.989 1.00 83.75 267 VAL A C 1
ATOM 2136 O O . VAL A 1 267 ? 3.326 -1.207 -22.172 1.00 83.75 267 VAL A O 1
ATOM 2139 N N . PRO A 1 268 ? 3.259 -0.706 -19.954 1.00 74.19 268 PRO A N 1
ATOM 2140 C CA . PRO A 1 268 ? 2.914 0.693 -20.145 1.00 74.19 268 PRO A CA 1
ATOM 2141 C C . PRO A 1 268 ? 3.964 1.406 -20.999 1.00 74.19 268 PRO A C 1
ATOM 2143 O O . PRO A 1 268 ? 5.140 1.447 -20.635 1.00 74.19 268 PRO A O 1
ATOM 2146 N N . LYS A 1 269 ? 3.546 1.991 -22.123 1.00 70.25 269 LYS A N 1
ATOM 2147 C CA . LYS A 1 269 ? 4.404 2.860 -22.940 1.00 70.25 269 LYS A CA 1
ATOM 2148 C C . LYS A 1 269 ? 4.499 4.233 -22.282 1.00 70.25 269 LYS A C 1
ATOM 2150 O O . LYS A 1 269 ? 3.500 4.738 -21.775 1.00 70.25 269 LYS A O 1
ATOM 2155 N N . VAL A 1 270 ? 5.676 4.845 -22.303 1.00 64.44 270 VAL A N 1
ATOM 2156 C CA . VAL A 1 270 ? 5.867 6.197 -21.770 1.00 64.44 270 VAL A CA 1
ATOM 2157 C C . VAL A 1 270 ? 5.431 7.216 -22.810 1.00 64.44 270 VAL A C 1
ATOM 2159 O O . VAL A 1 270 ? 5.818 7.143 -23.974 1.00 64.44 270 VAL A O 1
ATOM 2162 N N . VAL A 1 271 ? 4.605 8.169 -22.388 1.00 58.97 271 VAL A N 1
ATOM 2163 C CA . VAL A 1 271 ? 4.200 9.302 -23.219 1.00 58.97 271 VAL A CA 1
ATOM 2164 C C . VAL A 1 271 ? 5.320 10.339 -23.174 1.00 58.97 271 VAL A C 1
ATOM 2166 O O . VAL A 1 271 ? 5.682 10.831 -22.107 1.00 58.97 271 VAL A O 1
ATOM 2169 N N . ARG A 1 272 ? 5.895 10.668 -24.327 1.00 56.66 272 ARG A N 1
ATOM 2170 C CA . ARG A 1 272 ? 6.825 11.794 -24.476 1.00 56.66 272 ARG A CA 1
ATOM 2171 C C . ARG A 1 272 ? 6.090 13.137 -24.428 1.00 56.66 272 ARG A C 1
ATOM 2173 O O . ARG A 1 272 ? 4.894 13.201 -24.684 1.00 56.66 272 ARG A O 1
ATOM 2180 N N . GLU A 1 273 ? 6.831 14.229 -24.223 1.00 53.34 273 GLU A N 1
ATOM 2181 C CA . GLU A 1 273 ? 6.303 15.609 -24.287 1.00 53.34 273 GLU A CA 1
ATOM 2182 C C . GLU A 1 273 ? 5.606 15.949 -25.621 1.00 53.34 273 GLU A C 1
ATOM 2184 O O . GLU A 1 273 ? 4.722 16.798 -25.653 1.00 53.34 273 GLU A O 1
ATOM 2189 N N . ASP A 1 274 ? 5.969 15.275 -26.719 1.00 56.22 274 ASP A N 1
ATOM 2190 C CA . ASP A 1 274 ? 5.341 15.418 -28.041 1.00 56.22 274 ASP A CA 1
ATOM 2191 C C . ASP A 1 274 ? 4.089 14.531 -28.231 1.00 56.22 274 ASP A C 1
ATOM 2193 O O . ASP A 1 274 ? 3.539 14.463 -29.330 1.00 56.22 274 ASP A O 1
ATOM 2197 N N . GLY A 1 275 ? 3.636 13.843 -27.177 1.00 51.88 275 GLY A N 1
ATOM 2198 C CA . GLY A 1 275 ? 2.486 12.937 -27.193 1.00 51.88 275 GLY A CA 1
ATOM 2199 C C . GLY A 1 275 ? 2.779 11.545 -27.766 1.00 51.88 275 GLY A C 1
ATOM 2200 O O . GLY A 1 275 ? 1.871 10.716 -27.839 1.00 51.88 275 GLY A O 1
ATOM 2201 N N . ALA A 1 276 ? 4.021 11.247 -28.169 1.00 57.91 276 ALA A N 1
ATOM 2202 C CA . ALA A 1 276 ? 4.372 9.934 -28.700 1.00 57.91 276 ALA A CA 1
ATOM 2203 C C . ALA A 1 276 ? 4.492 8.881 -27.585 1.00 57.91 276 ALA A C 1
ATOM 2205 O O . ALA A 1 276 ? 5.211 9.076 -26.606 1.00 57.91 276 ALA A O 1
ATOM 2206 N N . LEU A 1 277 ? 3.836 7.732 -27.772 1.00 53.88 277 LEU A N 1
ATOM 2207 C CA . LEU A 1 277 ? 3.994 6.550 -26.922 1.00 53.88 277 LEU A CA 1
ATOM 2208 C C . LEU A 1 277 ? 5.285 5.819 -27.298 1.00 53.88 277 LEU A C 1
ATOM 2210 O O . LEU A 1 277 ? 5.353 5.198 -28.360 1.00 53.88 277 LEU A O 1
ATOM 2214 N N . VAL A 1 278 ? 6.293 5.874 -26.435 1.00 60.62 278 VAL A N 1
ATOM 2215 C CA . VAL A 1 278 ? 7.600 5.250 -26.660 1.00 60.62 278 VAL A CA 1
ATOM 2216 C C . VAL A 1 278 ? 7.887 4.227 -25.572 1.00 60.62 278 VAL A C 1
ATOM 2218 O O . VAL A 1 278 ? 7.521 4.396 -24.411 1.00 60.62 278 VAL A O 1
ATOM 2221 N N . ASP A 1 279 ? 8.514 3.127 -25.969 1.00 64.62 279 ASP A N 1
ATOM 2222 C CA . ASP A 1 279 ? 9.047 2.154 -25.023 1.00 64.62 279 ASP A CA 1
ATOM 2223 C C . ASP A 1 279 ? 10.276 2.754 -24.316 1.00 64.62 279 ASP A C 1
ATOM 2225 O O . ASP A 1 279 ? 11.158 3.320 -24.967 1.00 64.62 279 ASP A O 1
ATOM 2229 N N . ASP A 1 280 ? 10.373 2.638 -22.993 1.00 63.69 280 ASP A N 1
ATOM 2230 C CA . ASP A 1 280 ? 11.530 3.163 -22.252 1.00 63.69 280 ASP A CA 1
ATOM 2231 C C . ASP A 1 280 ? 12.842 2.557 -22.747 1.00 63.69 280 ASP A C 1
ATOM 2233 O O . ASP A 1 280 ? 13.859 3.248 -22.841 1.00 63.69 280 ASP A O 1
ATOM 2237 N N . ASP A 1 281 ? 12.817 1.286 -23.148 1.00 67.56 281 ASP A N 1
ATOM 2238 C CA . ASP A 1 281 ? 13.985 0.633 -23.728 1.00 67.56 281 ASP A CA 1
ATOM 2239 C C . ASP A 1 281 ? 14.414 1.285 -25.048 1.00 67.56 281 ASP A C 1
ATOM 2241 O O . ASP A 1 281 ? 15.608 1.349 -25.350 1.00 67.56 281 ASP A O 1
ATOM 2245 N N . GLU A 1 282 ? 13.476 1.827 -25.827 1.00 70.25 282 GLU A N 1
ATOM 2246 C CA . GLU A 1 282 ? 13.776 2.598 -27.034 1.00 70.25 282 GLU A CA 1
ATOM 2247 C C . GLU A 1 282 ? 14.379 3.969 -26.695 1.00 70.25 282 GLU A C 1
ATOM 2249 O O . GLU A 1 282 ? 15.332 4.398 -27.360 1.00 70.25 282 GLU A O 1
ATOM 2254 N N . LEU A 1 283 ? 13.904 4.630 -25.632 1.00 70.31 283 LEU A N 1
ATOM 2255 C CA . LEU A 1 283 ? 14.501 5.874 -25.128 1.00 70.31 283 LEU A CA 1
ATOM 2256 C C . LEU A 1 283 ? 15.935 5.648 -24.641 1.00 70.31 283 LEU A C 1
ATOM 2258 O O . LEU A 1 283 ? 16.826 6.427 -24.973 1.00 70.31 283 LEU A O 1
ATOM 2262 N N . ILE A 1 284 ? 16.188 4.548 -23.938 1.00 68.44 284 ILE A N 1
ATOM 2263 C CA . ILE A 1 284 ? 17.519 4.163 -23.456 1.00 68.44 284 ILE A CA 1
ATOM 2264 C C . ILE A 1 284 ? 18.454 3.826 -24.616 1.00 68.44 284 ILE A C 1
ATOM 2266 O O . ILE A 1 284 ? 19.593 4.291 -24.639 1.00 68.44 284 ILE A O 1
ATOM 2270 N N . ARG A 1 285 ? 17.999 3.040 -25.601 1.00 81.94 285 ARG A N 1
ATOM 2271 C CA . ARG A 1 285 ? 18.794 2.745 -26.809 1.00 81.94 285 ARG A CA 1
ATOM 2272 C C . ARG A 1 285 ? 19.152 4.036 -27.534 1.00 81.94 285 ARG A C 1
ATOM 2274 O O . ARG A 1 285 ? 20.307 4.243 -27.901 1.00 81.94 285 ARG A O 1
ATOM 2281 N N . THR A 1 286 ? 18.177 4.930 -27.669 1.00 83.94 286 THR A N 1
ATOM 2282 C CA . THR A 1 286 ? 18.371 6.261 -28.243 1.00 83.94 286 THR A CA 1
ATOM 2283 C C . THR A 1 286 ? 19.398 7.064 -27.448 1.00 83.94 286 THR A C 1
ATOM 2285 O O . THR A 1 286 ? 20.327 7.625 -28.026 1.00 83.94 286 THR A O 1
ATOM 2288 N N . GLN A 1 287 ? 19.284 7.082 -26.122 1.00 80.81 287 GLN A N 1
ATOM 2289 C CA . GLN A 1 287 ? 20.200 7.793 -25.242 1.00 80.81 287 GLN A CA 1
ATOM 2290 C C . GLN A 1 287 ? 21.623 7.244 -25.340 1.00 80.81 287 GLN A C 1
ATOM 2292 O O . GLN A 1 287 ? 22.551 8.037 -25.482 1.00 80.81 287 GLN A O 1
ATOM 2297 N N . ALA A 1 288 ? 21.807 5.922 -25.305 1.00 86.44 288 ALA A N 1
ATOM 2298 C CA . ALA A 1 288 ? 23.116 5.293 -25.444 1.00 86.44 288 ALA A CA 1
ATOM 2299 C C . ALA A 1 288 ? 23.778 5.720 -26.763 1.00 86.44 288 ALA A C 1
ATOM 2301 O O . ALA A 1 288 ? 24.927 6.158 -26.768 1.00 86.44 288 ALA A O 1
ATOM 2302 N N . ILE A 1 289 ? 23.022 5.709 -27.867 1.00 90.88 289 ILE A N 1
ATOM 2303 C CA . ILE A 1 289 ? 23.494 6.186 -29.174 1.00 90.88 289 ILE A CA 1
ATOM 2304 C C . ILE A 1 289 ? 23.911 7.665 -29.106 1.00 90.88 289 ILE A C 1
ATOM 2306 O O . ILE A 1 289 ? 24.996 8.018 -29.569 1.00 90.88 289 ILE A O 1
ATOM 2310 N N . VAL A 1 290 ? 23.086 8.539 -28.517 1.00 90.38 290 VAL A N 1
ATOM 2311 C CA . VAL A 1 290 ? 23.381 9.980 -28.399 1.00 90.38 290 VAL A CA 1
ATOM 2312 C C . VAL A 1 290 ? 24.588 10.237 -27.491 1.00 90.38 290 VAL A C 1
ATOM 2314 O O . VAL A 1 290 ? 25.424 11.089 -27.802 1.00 90.38 290 VAL A O 1
ATOM 2317 N N . GLN A 1 291 ? 24.729 9.507 -26.385 1.00 89.94 291 GLN A N 1
ATOM 2318 C CA . GLN A 1 291 ? 25.843 9.660 -25.450 1.00 89.94 291 GLN A CA 1
ATOM 2319 C C . GLN A 1 291 ? 27.182 9.243 -26.071 1.00 89.94 291 GLN A C 1
ATOM 2321 O O . GLN A 1 291 ? 28.187 9.911 -25.829 1.00 89.94 291 GLN A O 1
ATOM 2326 N N . SER A 1 292 ? 27.193 8.254 -26.968 1.00 94.38 292 SER A N 1
ATOM 2327 C CA . SER A 1 292 ? 28.388 7.861 -27.732 1.00 94.38 292 SER A CA 1
ATOM 2328 C C . SER A 1 292 ? 28.771 8.845 -28.859 1.00 94.38 292 SER A C 1
ATOM 2330 O O . SER A 1 292 ? 29.836 8.706 -29.480 1.00 94.38 292 SER A O 1
ATOM 2332 N N . MET A 1 293 ? 27.939 9.859 -29.136 1.00 94.88 293 MET A N 1
ATOM 2333 C CA . MET A 1 293 ? 28.283 10.977 -30.023 1.00 94.88 293 MET A CA 1
ATOM 2334 C C . MET A 1 293 ? 29.129 12.027 -29.303 1.00 94.88 293 MET A C 1
ATOM 2336 O O . MET A 1 293 ? 28.916 12.343 -28.133 1.00 94.88 293 MET A O 1
ATOM 2340 N N . THR A 1 294 ? 30.034 12.655 -30.043 1.00 95.38 294 THR A N 1
ATOM 2341 C CA . THR A 1 294 ? 30.755 13.851 -29.595 1.00 95.38 294 THR A CA 1
ATOM 2342 C C . THR A 1 294 ? 29.833 15.082 -29.589 1.00 95.38 294 THR A C 1
ATOM 2344 O O . THR A 1 294 ? 28.880 15.145 -30.371 1.00 95.38 294 THR A O 1
ATOM 2347 N N . PRO A 1 295 ? 30.128 16.135 -28.801 1.00 94.19 295 PRO A N 1
ATOM 2348 C CA . PRO A 1 295 ? 29.335 17.371 -28.809 1.00 94.19 295 PRO A CA 1
ATOM 2349 C C . PRO A 1 295 ? 29.214 18.040 -30.187 1.00 94.19 295 PRO A C 1
ATOM 2351 O O . PRO A 1 295 ? 28.239 18.738 -30.462 1.00 94.19 295 PRO A O 1
ATOM 2354 N N . LYS A 1 296 ? 30.202 17.852 -31.073 1.00 93.50 296 LYS A N 1
ATOM 2355 C CA . LYS A 1 296 ? 30.142 18.345 -32.457 1.00 93.50 296 LYS A CA 1
ATOM 2356 C C . LYS A 1 296 ? 29.110 17.566 -33.278 1.00 93.50 296 LYS A C 1
ATOM 2358 O O . LYS A 1 296 ? 28.314 18.175 -33.978 1.00 93.50 296 LYS A O 1
ATOM 2363 N N . GLU A 1 297 ? 29.091 16.245 -33.137 1.00 94.12 297 GLU A N 1
ATOM 2364 C CA . GLU A 1 297 ? 28.149 15.356 -33.830 1.00 94.12 297 GLU A CA 1
ATOM 2365 C C . GLU A 1 297 ? 26.707 15.529 -33.339 1.00 94.12 297 GLU A C 1
ATOM 2367 O O . GLU A 1 297 ? 25.788 15.470 -34.148 1.00 94.12 297 GLU A O 1
ATOM 2372 N N . ARG A 1 298 ? 26.500 15.806 -32.043 1.00 91.50 298 ARG A N 1
ATOM 2373 C CA . ARG A 1 298 ? 25.161 16.097 -31.497 1.00 91.50 298 ARG A CA 1
ATOM 2374 C C . ARG A 1 298 ? 24.591 17.418 -32.019 1.00 91.50 298 ARG A C 1
ATOM 2376 O O . ARG A 1 298 ? 23.396 17.509 -32.272 1.00 91.50 298 ARG A O 1
ATOM 2383 N N . ARG A 1 299 ? 25.441 18.444 -32.161 1.00 88.69 299 ARG A N 1
ATOM 2384 C CA . ARG A 1 299 ? 25.037 19.770 -32.665 1.00 88.69 299 ARG A CA 1
ATOM 2385 C C . ARG A 1 299 ? 24.789 19.774 -34.169 1.00 88.69 299 ARG A C 1
ATOM 2387 O O . ARG A 1 299 ? 23.895 20.480 -34.623 1.00 88.69 299 ARG A O 1
ATOM 2394 N N . ASP A 1 300 ? 25.567 19.001 -34.922 1.00 89.75 300 ASP A N 1
ATOM 2395 C CA . ASP A 1 300 ? 25.405 18.871 -36.368 1.00 89.75 300 ASP A CA 1
ATOM 2396 C C . ASP A 1 300 ? 25.426 17.399 -36.812 1.00 89.75 300 ASP A C 1
ATOM 2398 O O . ASP A 1 300 ? 26.484 16.865 -37.164 1.00 89.75 300 ASP A O 1
ATOM 2402 N N . PRO A 1 301 ? 24.255 16.736 -36.856 1.00 87.56 301 PRO A N 1
ATOM 2403 C CA . PRO A 1 301 ? 24.151 15.350 -37.305 1.00 87.56 301 PRO A CA 1
ATOM 2404 C C . PRO A 1 301 ? 24.579 15.124 -38.763 1.00 87.56 301 PRO A C 1
ATOM 2406 O O . PRO A 1 301 ? 24.828 13.982 -39.151 1.00 87.56 301 PRO A O 1
ATOM 2409 N N . LYS A 1 302 ? 24.707 16.174 -39.592 1.00 87.75 302 LYS A N 1
ATOM 2410 C CA . LYS A 1 302 ? 25.111 16.034 -41.003 1.00 87.75 302 LYS A CA 1
ATOM 2411 C C . LYS A 1 302 ? 26.552 15.562 -41.162 1.00 87.75 302 LYS A C 1
ATOM 2413 O O . LYS A 1 302 ? 26.891 14.990 -42.194 1.00 87.75 302 LYS A O 1
ATOM 2418 N N . ILE A 1 303 ? 27.394 15.750 -40.145 1.00 91.75 303 ILE A N 1
ATOM 2419 C CA . ILE A 1 303 ? 28.794 15.306 -40.183 1.00 91.75 303 ILE A CA 1
ATOM 2420 C C . ILE A 1 303 ? 28.944 13.791 -39.972 1.00 91.75 303 ILE A C 1
ATOM 2422 O O . ILE A 1 303 ? 30.054 13.267 -40.088 1.00 91.75 303 ILE A O 1
ATOM 2426 N N . LEU A 1 304 ? 27.857 13.080 -39.640 1.00 91.44 304 LEU A N 1
ATOM 2427 C CA . LEU A 1 304 ? 27.845 11.643 -39.360 1.00 91.44 304 LEU A CA 1
ATOM 2428 C C . LEU A 1 304 ? 27.973 10.801 -40.638 1.00 91.44 304 LEU A C 1
ATOM 2430 O O . LEU A 1 304 ? 26.978 10.358 -41.218 1.00 91.44 304 LEU A O 1
ATOM 2434 N N . ASN A 1 305 ? 29.217 10.522 -41.029 1.00 93.06 305 ASN A N 1
ATOM 2435 C CA . ASN A 1 305 ? 29.567 9.551 -42.070 1.00 93.06 305 ASN A CA 1
ATOM 2436 C C . ASN A 1 305 ? 29.597 8.096 -41.543 1.00 93.06 305 ASN A C 1
ATOM 2438 O O . ASN A 1 305 ? 29.499 7.857 -40.337 1.00 93.06 305 ASN A O 1
ATOM 2442 N N . GLY A 1 306 ? 29.765 7.114 -42.438 1.00 92.94 306 GLY A N 1
ATOM 2443 C CA . GLY A 1 306 ? 29.744 5.684 -42.084 1.00 92.94 306 GLY A CA 1
ATOM 2444 C C . GLY A 1 306 ? 30.751 5.285 -40.996 1.00 92.94 306 GLY A C 1
ATOM 2445 O O . GLY A 1 306 ? 30.405 4.536 -40.085 1.00 92.94 306 GLY A O 1
ATOM 2446 N N . SER A 1 307 ? 31.960 5.858 -41.020 1.00 95.62 307 SER A N 1
ATOM 2447 C CA . SER A 1 307 ? 32.985 5.612 -39.994 1.00 95.62 307 SER A CA 1
ATOM 2448 C C . SER A 1 307 ? 32.543 6.108 -38.610 1.00 95.62 307 SER A C 1
ATOM 2450 O O . SER A 1 307 ? 32.601 5.366 -37.627 1.00 95.62 307 SER A O 1
ATOM 2452 N N . ARG A 1 308 ? 31.992 7.328 -38.526 1.00 96.94 308 ARG A N 1
ATOM 2453 C CA . ARG A 1 308 ? 31.458 7.881 -37.269 1.00 96.94 308 ARG A CA 1
ATOM 2454 C C . ARG A 1 308 ? 30.279 7.072 -36.746 1.00 96.94 308 ARG A C 1
ATOM 2456 O O . ARG A 1 308 ? 30.240 6.779 -35.556 1.00 96.94 308 ARG A O 1
ATOM 2463 N N . ARG A 1 309 ? 29.354 6.668 -37.622 1.00 95.81 309 ARG A N 1
ATOM 2464 C CA . ARG A 1 309 ? 28.196 5.844 -37.240 1.00 95.81 309 ARG A CA 1
ATOM 2465 C C . ARG A 1 309 ? 28.620 4.467 -36.736 1.00 95.81 309 ARG A C 1
ATOM 2467 O O . ARG A 1 309 ? 28.095 4.021 -35.726 1.00 95.81 309 ARG A O 1
ATOM 2474 N N . SER A 1 310 ? 29.630 3.850 -37.353 1.00 94.75 310 SER A N 1
ATOM 2475 C CA . SER A 1 310 ? 30.241 2.609 -36.859 1.00 94.75 310 SER A CA 1
ATOM 2476 C C . SER A 1 310 ? 30.895 2.790 -35.483 1.00 94.75 310 SER A C 1
ATOM 2478 O O . SER A 1 310 ? 30.720 1.949 -34.604 1.00 94.75 310 SER A O 1
ATOM 2480 N N . ARG A 1 311 ? 31.614 3.897 -35.249 1.00 96.94 311 ARG A N 1
ATOM 2481 C CA . ARG A 1 311 ? 32.184 4.208 -33.925 1.00 96.94 311 ARG A CA 1
ATOM 2482 C C . ARG A 1 311 ? 31.095 4.393 -32.865 1.00 96.94 311 ARG A C 1
ATOM 2484 O O . ARG A 1 311 ? 31.234 3.865 -31.770 1.00 96.94 311 ARG A O 1
ATOM 2491 N N . ILE A 1 312 ? 30.029 5.127 -33.184 1.00 96.25 312 ILE A N 1
ATOM 2492 C CA . ILE A 1 312 ? 28.894 5.364 -32.279 1.00 96.25 312 ILE A CA 1
ATOM 2493 C C . ILE A 1 312 ? 28.174 4.051 -31.965 1.00 96.25 312 ILE A C 1
ATOM 2495 O O . ILE A 1 312 ? 27.909 3.774 -30.802 1.00 96.25 312 ILE A O 1
ATOM 2499 N N . ALA A 1 313 ? 27.914 3.224 -32.980 1.00 94.06 313 ALA A N 1
ATOM 2500 C CA . ALA A 1 313 ? 27.313 1.900 -32.833 1.00 94.06 313 ALA A CA 1
ATOM 2501 C C . ALA A 1 313 ? 28.130 1.025 -31.866 1.00 94.06 313 ALA A C 1
ATOM 2503 O O . ALA A 1 313 ? 27.608 0.560 -30.855 1.00 94.06 313 ALA A O 1
ATOM 2504 N N . LYS A 1 314 ? 29.448 0.919 -32.092 1.00 93.31 314 LYS A N 1
ATOM 2505 C CA . LYS A 1 314 ? 30.362 0.204 -31.186 1.00 93.31 314 LYS A CA 1
ATOM 2506 C C . LYS A 1 314 ? 30.370 0.798 -29.774 1.00 93.31 314 LYS A C 1
ATOM 2508 O O . LYS A 1 314 ? 30.280 0.055 -28.807 1.00 93.31 314 LYS A O 1
ATOM 2513 N N . GLY A 1 315 ? 30.435 2.124 -29.652 1.00 89.25 315 GLY A N 1
ATOM 2514 C CA . GLY A 1 315 ? 30.477 2.819 -28.362 1.00 89.25 315 GLY A CA 1
ATOM 2515 C C . GLY A 1 315 ? 29.164 2.800 -27.574 1.00 89.25 315 GLY A C 1
ATOM 2516 O O . GLY A 1 315 ? 29.186 3.110 -26.389 1.00 89.25 315 GLY A O 1
ATOM 2517 N N . SER A 1 316 ? 28.040 2.467 -28.214 1.00 90.31 316 SER A N 1
ATOM 2518 C CA . SER A 1 316 ? 26.712 2.368 -27.585 1.00 90.31 316 SER A CA 1
ATOM 2519 C C . SER A 1 316 ? 26.233 0.920 -27.422 1.00 90.31 316 SER A C 1
ATOM 2521 O O . SER A 1 316 ? 25.160 0.688 -26.860 1.00 90.31 316 SER A O 1
ATOM 2523 N N . GLY A 1 317 ? 26.998 -0.059 -27.926 1.00 87.88 317 GLY A N 1
ATOM 2524 C CA . GLY A 1 317 ? 26.588 -1.464 -27.976 1.00 87.88 317 GLY A CA 1
ATOM 2525 C C . GLY A 1 317 ? 25.370 -1.698 -28.876 1.00 87.88 317 GLY A C 1
ATOM 2526 O O . GLY A 1 317 ? 24.526 -2.534 -28.560 1.00 87.88 317 GLY A O 1
ATOM 2527 N N . ARG A 1 318 ? 25.232 -0.915 -29.955 1.00 92.06 318 ARG A N 1
ATOM 2528 C CA . ARG A 1 318 ? 24.090 -0.947 -30.885 1.00 92.06 318 ARG A CA 1
ATOM 2529 C C . ARG A 1 318 ? 24.526 -1.229 -32.312 1.00 92.06 318 ARG A C 1
ATOM 2531 O O . ARG A 1 318 ? 25.706 -1.173 -32.654 1.00 92.06 318 ARG A O 1
ATOM 2538 N N . THR A 1 319 ? 23.557 -1.525 -33.166 1.00 91.62 319 THR A N 1
ATOM 2539 C CA . THR A 1 319 ? 23.784 -1.739 -34.596 1.00 91.62 319 THR A CA 1
ATOM 2540 C C . THR A 1 319 ? 23.898 -0.411 -35.346 1.00 91.62 319 THR A C 1
ATOM 2542 O O . THR A 1 319 ? 23.304 0.603 -34.978 1.00 91.62 319 THR A O 1
ATOM 2545 N N . VAL A 1 320 ? 24.632 -0.407 -36.463 1.00 91.50 320 VAL A N 1
ATOM 2546 C CA . VAL A 1 320 ? 24.716 0.775 -37.345 1.00 91.50 320 VAL A CA 1
ATOM 2547 C C . VAL A 1 320 ? 23.335 1.154 -37.898 1.00 91.50 320 VAL A C 1
ATOM 2549 O O . VAL A 1 320 ? 23.046 2.335 -38.081 1.00 91.50 320 VAL A O 1
ATOM 2552 N N . THR A 1 321 ? 22.458 0.169 -38.104 1.00 91.31 321 THR A N 1
ATOM 2553 C CA . THR A 1 321 ? 21.070 0.376 -38.533 1.00 91.31 321 THR A CA 1
ATOM 2554 C C . THR A 1 321 ? 20.268 1.177 -37.508 1.00 91.31 321 THR A C 1
ATOM 2556 O O . THR A 1 321 ? 19.594 2.132 -37.885 1.00 91.31 321 THR A O 1
ATOM 2559 N N . GLU A 1 322 ? 20.382 0.865 -36.213 1.00 85.75 322 GLU A N 1
ATOM 2560 C CA . GLU A 1 322 ? 19.724 1.638 -35.147 1.00 85.75 322 GLU A CA 1
ATOM 2561 C C . GLU A 1 322 ? 20.224 3.089 -35.102 1.00 85.75 322 GLU A C 1
ATOM 2563 O O . GLU A 1 322 ? 19.422 4.017 -34.980 1.00 85.75 322 GLU A O 1
ATOM 2568 N N . VAL A 1 323 ? 21.533 3.304 -35.283 1.00 91.56 323 VAL A N 1
ATOM 2569 C CA . VAL A 1 323 ? 22.114 4.655 -35.375 1.00 91.56 323 VAL A CA 1
ATOM 2570 C C . VAL A 1 323 ? 21.554 5.415 -36.582 1.00 91.56 323 VAL A C 1
ATOM 2572 O O . VAL A 1 323 ? 21.224 6.594 -36.463 1.00 91.56 323 VAL A O 1
ATOM 2575 N N . ASN A 1 324 ? 21.412 4.757 -37.737 1.00 92.00 324 ASN A N 1
ATOM 2576 C CA . ASN A 1 324 ? 20.828 5.368 -38.932 1.00 92.00 324 ASN A CA 1
ATOM 2577 C C . ASN A 1 324 ? 19.374 5.781 -38.707 1.00 92.00 324 ASN A C 1
ATOM 2579 O O . ASN A 1 324 ? 19.037 6.945 -38.920 1.00 92.00 324 ASN A O 1
ATOM 2583 N N . ASN A 1 325 ? 18.558 4.864 -38.188 1.00 89.06 325 ASN A N 1
ATOM 2584 C CA . ASN A 1 325 ? 17.145 5.103 -37.917 1.00 89.06 325 ASN A CA 1
ATOM 2585 C C . ASN A 1 325 ? 16.937 6.309 -36.993 1.00 89.06 325 ASN A C 1
ATOM 2587 O O . ASN A 1 325 ? 16.036 7.118 -37.222 1.00 89.06 325 ASN A O 1
ATOM 2591 N N . LEU A 1 326 ? 17.783 6.466 -35.969 1.00 88.06 326 LEU A N 1
ATOM 2592 C CA . LEU A 1 326 ? 17.710 7.614 -35.070 1.00 88.06 326 LEU A CA 1
ATOM 2593 C C . LEU A 1 326 ? 18.005 8.935 -35.794 1.00 88.06 326 LEU A C 1
ATOM 2595 O O . LEU A 1 326 ? 17.263 9.907 -35.642 1.00 88.06 326 LEU A O 1
ATOM 2599 N N . VAL A 1 327 ? 19.078 8.976 -36.589 1.00 88.31 327 VAL A N 1
ATOM 2600 C CA . VAL A 1 327 ? 19.473 10.177 -37.344 1.00 88.31 327 VAL A CA 1
ATOM 2601 C C . VAL A 1 327 ? 18.407 10.558 -38.374 1.00 88.31 327 VAL A C 1
ATOM 2603 O O . VAL A 1 327 ? 18.132 11.746 -38.565 1.00 88.31 327 VAL A O 1
ATOM 2606 N N . ASP A 1 328 ? 17.769 9.572 -39.001 1.00 87.75 328 ASP A N 1
ATOM 2607 C CA . ASP A 1 328 ? 16.714 9.788 -39.990 1.00 87.75 328 ASP A CA 1
ATOM 2608 C C . ASP A 1 328 ? 15.444 10.353 -39.339 1.00 87.75 328 ASP A C 1
ATOM 2610 O O . ASP A 1 328 ? 14.904 11.358 -39.811 1.00 87.75 328 ASP A O 1
ATOM 2614 N N . ARG A 1 329 ? 15.020 9.788 -38.198 1.00 82.06 329 ARG A N 1
ATOM 2615 C CA . ARG A 1 329 ? 13.899 10.309 -37.393 1.00 82.06 329 ARG A CA 1
ATOM 2616 C C . ARG A 1 329 ? 14.157 11.742 -36.926 1.00 82.06 329 ARG A C 1
ATOM 2618 O O . ARG A 1 329 ? 13.282 12.596 -37.056 1.00 82.06 329 ARG A O 1
ATOM 2625 N N . PHE A 1 330 ? 15.370 12.035 -36.451 1.00 82.94 330 PHE A N 1
ATOM 2626 C CA . PHE A 1 330 ? 15.757 13.390 -36.050 1.00 82.94 330 PHE A CA 1
ATOM 2627 C C . PHE A 1 330 ? 15.731 14.368 -37.233 1.00 82.94 330 PHE A C 1
ATOM 2629 O O . PHE A 1 330 ? 15.198 15.472 -37.128 1.00 82.94 330 PHE A O 1
ATOM 2636 N N . SER A 1 331 ? 16.245 13.950 -38.391 1.00 82.81 331 SER A N 1
ATOM 2637 C CA . SER A 1 331 ? 16.249 14.764 -39.611 1.00 82.81 331 SER A CA 1
ATOM 2638 C C . SER A 1 331 ? 14.831 15.047 -40.120 1.00 82.81 331 SER A C 1
ATOM 2640 O O . SER A 1 331 ? 14.560 16.146 -40.609 1.00 82.81 331 SER A O 1
ATOM 2642 N N . ALA A 1 332 ? 13.914 14.083 -39.994 1.00 80.56 332 ALA A N 1
ATOM 2643 C CA . ALA A 1 332 ? 12.500 14.261 -40.312 1.00 80.56 332 ALA A CA 1
ATOM 2644 C C . ALA A 1 332 ? 11.823 15.259 -39.357 1.00 80.56 332 ALA A C 1
ATOM 2646 O O . ALA A 1 332 ? 11.186 16.207 -39.820 1.00 80.56 332 ALA A O 1
ATOM 2647 N N . ALA A 1 333 ? 12.041 15.121 -38.045 1.00 77.88 333 ALA A N 1
ATOM 2648 C CA . ALA A 1 333 ? 11.523 16.053 -37.042 1.00 77.88 333 ALA A CA 1
ATOM 2649 C C . ALA A 1 333 ? 12.057 17.484 -37.252 1.00 77.88 333 ALA A C 1
ATOM 2651 O O . ALA A 1 333 ? 11.300 18.454 -37.206 1.00 77.88 333 ALA A O 1
ATOM 2652 N N . GLN A 1 334 ? 13.346 17.631 -37.579 1.00 78.19 334 GLN A N 1
ATOM 2653 C CA . GLN A 1 334 ? 13.957 18.927 -37.886 1.00 78.19 334 GLN A CA 1
ATOM 2654 C C . GLN A 1 334 ? 13.348 19.579 -39.139 1.00 78.19 334 GLN A C 1
ATOM 2656 O O . GLN A 1 334 ? 13.179 20.801 -39.177 1.00 78.19 334 GLN A O 1
ATOM 2661 N N . LYS A 1 335 ? 12.991 18.786 -40.161 1.00 81.44 335 LYS A N 1
ATOM 2662 C CA . LYS A 1 335 ? 12.283 19.282 -41.354 1.00 81.44 335 LYS A CA 1
ATOM 2663 C C . LYS A 1 335 ? 10.885 19.791 -41.001 1.00 81.44 335 LYS A C 1
ATOM 2665 O O . LYS A 1 335 ? 10.560 20.908 -41.399 1.00 81.44 335 LYS A O 1
ATOM 2670 N N . MET A 1 336 ? 10.116 19.034 -40.216 1.00 75.69 336 MET A N 1
ATOM 2671 C CA . MET A 1 336 ? 8.779 19.449 -39.771 1.00 75.69 336 MET A CA 1
ATOM 2672 C C . MET A 1 336 ? 8.835 20.728 -38.922 1.00 75.69 336 MET A C 1
ATOM 2674 O O . MET A 1 336 ? 8.126 21.689 -39.213 1.00 75.69 336 MET A O 1
ATOM 2678 N N . MET A 1 337 ? 9.751 20.813 -37.947 1.00 76.19 337 MET A N 1
ATOM 2679 C CA . MET A 1 337 ? 9.939 22.026 -37.137 1.00 76.19 337 MET A CA 1
ATOM 2680 C C . MET A 1 337 ? 10.347 23.239 -37.980 1.00 76.19 337 MET A C 1
ATOM 2682 O O . MET A 1 337 ? 9.876 24.349 -37.741 1.00 76.19 337 MET A O 1
ATOM 2686 N N . LYS A 1 338 ? 11.195 23.049 -38.999 1.00 77.44 338 LYS A N 1
ATOM 2687 C CA . LYS A 1 338 ? 11.583 24.128 -39.920 1.00 77.44 338 LYS A CA 1
ATOM 2688 C C . LYS A 1 338 ? 10.412 24.592 -40.792 1.00 77.44 338 LYS A C 1
ATOM 2690 O O . LYS A 1 338 ? 10.323 25.781 -41.081 1.00 77.44 338 LYS A O 1
ATOM 2695 N N . GLN A 1 339 ? 9.524 23.683 -41.195 1.00 75.31 339 GLN A N 1
ATOM 2696 C CA . GLN A 1 339 ? 8.299 24.018 -41.928 1.00 75.31 339 GLN A CA 1
ATOM 2697 C C . GLN A 1 339 ? 7.305 24.784 -41.044 1.00 75.31 339 GLN A C 1
ATOM 2699 O O . GLN A 1 339 ? 6.727 25.766 -41.502 1.00 75.31 339 GLN A O 1
ATOM 2704 N N . MET A 1 340 ? 7.188 24.414 -39.765 1.00 70.88 340 MET A N 1
ATOM 2705 C CA . MET A 1 340 ? 6.301 25.077 -38.803 1.00 70.88 340 MET A CA 1
ATOM 2706 C C . MET A 1 340 ? 6.816 26.464 -38.379 1.00 70.88 340 MET A C 1
ATOM 2708 O O . MET A 1 340 ? 6.052 27.422 -38.324 1.00 70.88 340 MET A O 1
ATOM 2712 N N . ARG A 1 341 ? 8.132 26.614 -38.167 1.00 67.50 341 ARG A N 1
ATOM 2713 C CA . ARG A 1 341 ? 8.780 27.901 -37.833 1.00 67.50 341 ARG A CA 1
ATOM 2714 C C . ARG A 1 341 ? 8.965 28.825 -39.044 1.00 67.50 341 ARG A C 1
ATOM 2716 O O . ARG A 1 341 ? 9.301 29.992 -38.880 1.00 67.50 341 ARG A O 1
ATOM 2723 N N . GLY A 1 342 ? 8.794 28.289 -40.253 1.00 59.41 342 GLY A N 1
ATOM 2724 C CA . GLY A 1 342 ? 8.989 28.981 -41.526 1.00 59.41 342 GLY A CA 1
ATOM 2725 C C . GLY A 1 342 ? 7.756 29.704 -42.069 1.00 59.41 342 GLY A C 1
ATOM 2726 O O . GLY A 1 342 ? 7.836 30.214 -43.183 1.00 59.41 342 GLY A O 1
ATOM 2727 N N . GLY A 1 343 ? 6.629 29.732 -41.342 1.00 51.34 343 GLY A N 1
AT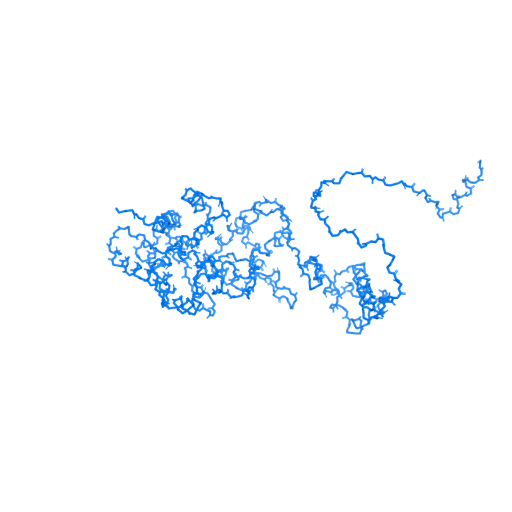OM 2728 C CA . GLY A 1 343 ? 5.477 30.583 -41.671 1.00 51.34 343 GLY A CA 1
ATOM 2729 C C . GLY A 1 343 ? 4.883 30.384 -43.071 1.00 51.34 343 GLY A C 1
ATOM 2730 O O . GLY A 1 343 ? 4.245 31.290 -43.591 1.00 51.34 343 GLY A O 1
ATOM 2731 N N . LYS A 1 344 ? 5.078 29.221 -43.703 1.00 50.19 344 LYS A N 1
ATOM 2732 C CA . LYS A 1 344 ? 4.410 28.870 -44.962 1.00 50.19 344 LYS A CA 1
ATOM 2733 C C . LYS A 1 344 ? 3.289 27.876 -44.696 1.00 50.19 344 LYS A C 1
ATOM 2735 O O . LYS A 1 344 ? 3.315 26.749 -45.177 1.00 50.19 344 LYS A O 1
ATOM 2740 N N . ILE A 1 345 ? 2.274 28.334 -43.970 1.00 50.91 345 ILE A N 1
ATOM 2741 C CA . ILE A 1 345 ? 0.927 28.109 -44.489 1.00 50.91 345 ILE A CA 1
ATOM 2742 C C . ILE A 1 345 ? 0.819 29.096 -45.655 1.00 50.91 345 ILE A C 1
ATOM 2744 O O . ILE A 1 345 ? 1.019 30.289 -45.428 1.00 50.91 345 ILE A O 1
ATOM 2748 N N . PRO A 1 346 ? 0.578 28.658 -46.900 1.00 42.78 346 PRO A N 1
ATOM 2749 C CA . PRO A 1 346 ? 0.111 29.560 -47.938 1.00 42.78 346 PRO A CA 1
ATOM 2750 C C . PRO A 1 346 ? -1.236 30.139 -47.486 1.00 42.78 346 PRO A C 1
ATOM 2752 O O . PRO A 1 346 ? -2.297 29.576 -47.738 1.00 42.78 346 PRO A O 1
ATOM 2755 N N . GLY A 1 347 ? -1.191 31.247 -46.752 1.00 51.28 347 GLY A N 1
ATOM 2756 C CA . GLY A 1 347 ? -2.312 32.161 -46.665 1.00 51.28 347 GLY A CA 1
ATOM 2757 C C . GLY A 1 347 ? -2.512 32.735 -48.060 1.00 51.28 347 GLY A C 1
ATOM 2758 O O . GLY A 1 347 ? -1.621 33.410 -48.570 1.00 51.28 347 GLY A O 1
ATOM 2759 N N . GLY A 1 348 ? -3.644 32.416 -48.688 1.00 52.03 348 GLY A N 1
ATOM 2760 C CA . GLY A 1 348 ? -4.041 33.041 -49.951 1.00 52.03 348 GLY A CA 1
ATOM 2761 C C . GLY A 1 348 ? -4.424 32.109 -51.100 1.00 52.03 348 GLY A C 1
ATOM 2762 O O . GLY A 1 348 ? -4.173 32.464 -52.244 1.00 52.03 348 GLY A O 1
ATOM 2763 N N . MET A 1 349 ? -5.063 30.963 -50.851 1.00 46.69 349 MET A N 1
ATOM 2764 C CA . MET A 1 349 ? -5.943 30.362 -51.861 1.00 46.69 349 MET A CA 1
ATOM 2765 C C . MET A 1 349 ? -7.302 30.137 -51.204 1.00 46.69 349 MET A C 1
ATOM 2767 O O . MET A 1 349 ? -7.402 29.412 -50.215 1.00 46.69 349 MET A O 1
ATOM 2771 N N . GLY A 1 350 ? -8.314 30.851 -51.697 1.00 44.56 350 GLY A N 1
ATOM 2772 C CA . GLY A 1 350 ? -9.667 30.825 -51.160 1.00 44.56 350 GLY A CA 1
ATOM 2773 C C . GLY A 1 350 ? -10.206 29.402 -51.051 1.00 44.56 350 GLY A C 1
ATOM 2774 O O . GLY A 1 350 ? -10.065 28.593 -51.967 1.00 44.56 350 GLY A O 1
ATOM 2775 N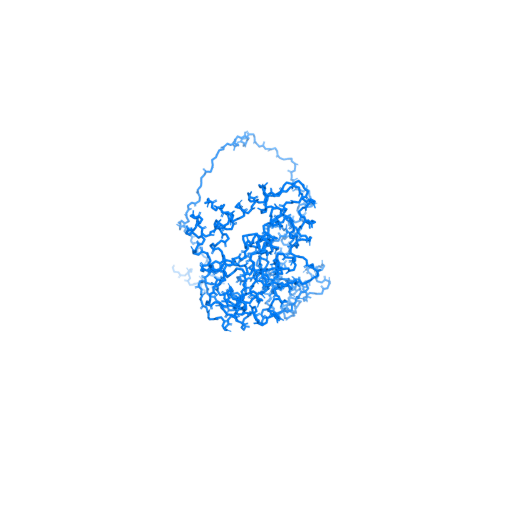 N . LEU A 1 351 ? -10.830 29.115 -49.913 1.00 44.09 351 LEU A N 1
ATOM 2776 C CA . LEU A 1 351 ? -11.695 27.957 -49.745 1.00 44.09 351 LEU A CA 1
ATOM 2777 C C . LEU A 1 351 ? -12.813 28.041 -50.801 1.00 44.09 351 LEU A C 1
ATOM 2779 O O . LEU A 1 351 ? -13.524 29.049 -50.829 1.00 44.09 351 LEU A O 1
ATOM 2783 N N . PRO A 1 352 ? -13.016 27.023 -51.657 1.00 47.88 352 PRO A N 1
ATOM 2784 C CA . PRO A 1 352 ? -14.250 26.917 -52.416 1.00 47.88 352 PRO A CA 1
ATOM 2785 C C . PRO A 1 352 ? -15.417 26.777 -51.422 1.00 47.88 352 PRO A C 1
ATOM 2787 O O . PRO A 1 352 ? -15.313 25.981 -50.482 1.00 47.88 352 PRO A O 1
ATOM 2790 N N . PRO A 1 353 ? -16.530 27.505 -51.602 1.00 45.00 353 PRO A N 1
ATOM 2791 C CA . PRO A 1 353 ? -17.651 27.569 -50.658 1.00 45.00 353 PRO A CA 1
ATOM 2792 C C . PRO A 1 353 ? -18.533 26.300 -50.650 1.00 45.00 353 PRO A C 1
ATOM 2794 O O . PRO A 1 353 ? -19.749 26.387 -50.547 1.00 45.00 353 PRO A O 1
ATOM 2797 N N . ALA A 1 354 ? -17.938 25.108 -50.754 1.00 48.56 354 ALA A N 1
ATOM 2798 C CA . ALA A 1 354 ? -18.653 23.830 -50.820 1.00 48.56 354 ALA A CA 1
ATOM 2799 C C . ALA A 1 354 ? -18.414 22.902 -49.613 1.00 48.56 354 ALA A C 1
ATOM 2801 O O . ALA A 1 354 ? -18.923 21.788 -49.602 1.00 48.56 354 ALA A O 1
ATOM 2802 N N . MET A 1 355 ? -17.662 23.328 -48.590 1.00 46.91 355 MET A N 1
ATOM 2803 C CA . MET A 1 355 ? -17.380 22.481 -47.413 1.00 46.91 355 MET A CA 1
ATOM 2804 C C . MET A 1 355 ? -17.722 23.117 -46.059 1.00 46.91 355 MET A C 1
ATOM 2806 O O . MET A 1 355 ? -17.397 22.562 -45.014 1.00 46.91 355 MET A O 1
ATOM 2810 N N . ALA A 1 356 ? -18.441 24.242 -46.055 1.00 41.56 356 ALA A N 1
ATOM 2811 C CA . ALA A 1 356 ? -18.996 24.857 -44.847 1.00 41.56 356 ALA A CA 1
ATOM 2812 C C . ALA A 1 356 ? -20.385 24.283 -44.494 1.00 41.56 356 ALA A C 1
ATOM 2814 O O . ALA A 1 356 ? -21.340 25.020 -44.260 1.00 41.56 356 ALA A O 1
ATOM 2815 N N . SER A 1 357 ? -20.536 22.959 -44.500 1.00 41.66 357 SER A N 1
ATOM 2816 C CA . SER A 1 357 ? -21.757 22.288 -44.037 1.00 41.66 357 SER A CA 1
ATOM 2817 C C . SER A 1 357 ? -21.405 20.897 -43.533 1.00 41.66 357 SER A C 1
ATOM 2819 O O . SER A 1 357 ? -21.055 20.026 -44.323 1.00 41.66 357 SER A O 1
ATOM 2821 N N . GLY A 1 358 ? -21.464 20.703 -42.215 1.00 36.84 358 GLY A N 1
ATOM 2822 C CA . GLY A 1 358 ? -21.265 19.379 -41.625 1.00 36.84 358 GLY A CA 1
ATOM 2823 C C . GLY A 1 358 ? -20.652 19.328 -40.228 1.00 36.84 358 GLY A C 1
ATOM 2824 O O . GLY A 1 358 ? -19.995 18.345 -39.912 1.00 36.84 358 GLY A O 1
ATOM 2825 N N . ILE A 1 359 ? -20.858 20.335 -39.372 1.00 43.09 359 ILE A N 1
ATOM 2826 C CA . ILE A 1 359 ? -20.881 20.071 -37.926 1.00 43.09 359 ILE A CA 1
ATOM 2827 C C . ILE A 1 359 ? -22.284 19.543 -37.627 1.00 43.09 359 ILE A C 1
ATOM 2829 O O . ILE A 1 359 ? -23.198 20.333 -37.419 1.00 43.09 359 ILE A O 1
ATOM 2833 N N . SER A 1 360 ? -22.467 18.222 -37.649 1.00 34.91 360 SER A N 1
ATOM 2834 C CA . SER A 1 360 ? -23.580 17.559 -36.958 1.00 34.91 360 SER A CA 1
ATOM 2835 C C . SER A 1 360 ? -23.420 16.037 -36.969 1.00 34.91 360 SER A C 1
ATOM 2837 O O . SER A 1 360 ? -23.571 15.405 -38.010 1.00 34.91 360 SER A O 1
ATOM 2839 N N . GLY A 1 361 ? -23.233 15.465 -35.781 1.00 33.66 361 GLY A N 1
ATOM 2840 C CA . GLY A 1 361 ? -23.853 14.192 -35.416 1.00 33.66 361 GLY A CA 1
ATOM 2841 C C . GLY A 1 361 ? -23.087 12.905 -35.726 1.00 33.66 361 GLY A C 1
ATOM 2842 O O . GLY A 1 361 ? -22.818 12.580 -36.874 1.00 33.66 361 GLY A O 1
ATOM 2843 N N . GLY A 1 362 ? -22.891 12.102 -34.676 1.00 30.45 362 GLY A N 1
ATOM 2844 C CA . GLY A 1 362 ? -22.936 10.643 -34.796 1.00 30.45 362 GLY A CA 1
ATOM 2845 C C . GLY A 1 362 ? -21.610 9.913 -34.613 1.00 30.45 362 GLY A C 1
ATOM 2846 O O . GLY A 1 362 ? -20.821 9.779 -35.539 1.00 30.45 362 GLY A O 1
ATOM 2847 N N . ILE A 1 363 ? -21.430 9.332 -33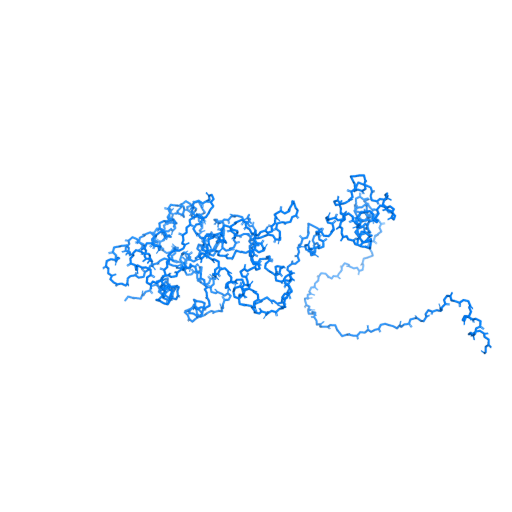.426 1.00 39.84 363 ILE A N 1
ATOM 2848 C CA . ILE A 1 363 ? -20.634 8.109 -33.243 1.00 39.84 363 ILE A CA 1
ATOM 2849 C C . ILE A 1 363 ? -21.357 6.989 -34.018 1.00 39.84 363 ILE A C 1
ATOM 2851 O O . ILE A 1 363 ? -22.580 6.891 -33.883 1.00 39.84 363 ILE A O 1
ATOM 2855 N N . PRO A 1 364 ? -20.670 6.162 -34.834 1.00 37.78 364 PRO A N 1
ATOM 2856 C CA . PRO A 1 364 ? -20.532 4.759 -34.420 1.00 37.78 364 PRO A CA 1
ATOM 2857 C C . PRO A 1 364 ? -19.241 4.027 -34.858 1.00 37.78 364 PRO A C 1
ATOM 2859 O O . PRO A 1 364 ? -18.816 4.075 -36.006 1.00 37.78 364 PRO A O 1
ATOM 2862 N N . ASN A 1 365 ? -18.733 3.235 -33.907 1.00 34.38 365 ASN A N 1
ATOM 2863 C CA . ASN A 1 365 ? -18.386 1.811 -34.036 1.00 34.38 365 ASN A CA 1
ATOM 2864 C C . ASN A 1 365 ? -17.240 1.388 -34.990 1.00 34.38 365 ASN A C 1
ATOM 2866 O O . ASN A 1 365 ? -17.438 1.196 -36.188 1.00 34.38 365 ASN A O 1
ATOM 2870 N N . LEU A 1 366 ? -16.056 1.107 -34.421 1.00 30.58 366 LEU A N 1
ATOM 2871 C CA . LEU A 1 366 ? -15.001 0.329 -35.084 1.00 30.58 366 LEU A CA 1
ATOM 2872 C C . LEU A 1 366 ? -15.228 -1.176 -34.857 1.00 30.58 366 LEU A C 1
ATOM 2874 O O . LEU A 1 366 ? -14.846 -1.725 -33.826 1.00 30.58 366 LEU A O 1
ATOM 2878 N N . GLY A 1 367 ? -15.815 -1.834 -35.858 1.00 30.34 367 GLY A N 1
ATOM 2879 C CA . GLY A 1 367 ? -15.744 -3.283 -36.054 1.00 30.34 367 GLY A CA 1
ATOM 2880 C C . GLY A 1 367 ? -14.476 -3.702 -36.818 1.00 30.34 367 GLY A C 1
ATOM 2881 O O . GLY A 1 367 ? -13.907 -2.928 -37.585 1.00 30.34 367 GLY A O 1
ATOM 2882 N N . SER A 1 368 ? -14.050 -4.939 -36.574 1.00 32.00 368 SER A N 1
ATOM 2883 C CA . SER A 1 368 ? -12.808 -5.625 -36.971 1.00 32.00 368 SER A CA 1
ATOM 2884 C C . SER A 1 368 ? -12.369 -5.518 -38.449 1.00 32.00 368 SER A C 1
ATOM 2886 O O . SER A 1 368 ? -13.214 -5.448 -39.343 1.00 32.00 368 SER A O 1
ATOM 2888 N N . PRO A 1 369 ? -11.056 -5.624 -38.762 1.00 35.25 369 PRO A N 1
ATOM 2889 C CA . PRO A 1 369 ? -10.576 -5.589 -40.140 1.00 35.25 369 PRO A CA 1
ATOM 2890 C C . PRO A 1 369 ? -10.623 -6.976 -40.804 1.00 35.25 369 PRO A C 1
ATOM 2892 O O . PRO A 1 369 ? -9.854 -7.877 -40.472 1.00 35.25 369 PRO A O 1
ATOM 2895 N N . ALA A 1 370 ? -11.488 -7.121 -41.810 1.00 31.94 370 ALA A N 1
ATOM 2896 C CA . ALA A 1 370 ? -11.446 -8.217 -42.773 1.00 31.94 370 ALA A CA 1
ATOM 2897 C C . ALA A 1 370 ? -10.607 -7.829 -44.009 1.00 31.94 370 ALA A C 1
ATOM 2899 O O . ALA A 1 370 ? -10.967 -6.959 -44.797 1.00 31.94 370 ALA A O 1
ATOM 2900 N N . ASN A 1 371 ? -9.468 -8.507 -44.135 1.00 39.16 371 ASN A N 1
ATOM 2901 C CA . ASN A 1 371 ? -8.787 -8.973 -45.346 1.00 39.16 371 ASN A CA 1
ATOM 2902 C C . ASN A 1 371 ? -9.180 -8.342 -46.709 1.00 39.16 371 ASN A C 1
ATOM 2904 O O . ASN A 1 371 ? -10.169 -8.744 -47.321 1.00 39.16 371 ASN A O 1
ATOM 2908 N N . ARG A 1 372 ? -8.322 -7.470 -47.267 1.00 31.55 372 ARG A N 1
ATOM 2909 C CA . ARG A 1 372 ? -8.194 -7.264 -48.728 1.00 31.55 372 ARG A CA 1
ATOM 2910 C C . ARG A 1 372 ? -6.738 -7.004 -49.128 1.00 31.55 372 ARG A C 1
ATOM 2912 O O . ARG A 1 372 ? -6.146 -5.993 -48.767 1.00 31.55 372 ARG A O 1
ATOM 2919 N N . VAL A 1 373 ? -6.183 -7.933 -49.906 1.00 36.25 373 VAL A N 1
ATOM 2920 C CA . VAL A 1 373 ? -4.858 -7.867 -50.543 1.00 36.25 373 VAL A CA 1
ATOM 2921 C C . VAL A 1 373 ? -4.950 -7.049 -51.847 1.00 36.25 373 VAL A C 1
ATOM 2923 O O . VAL A 1 373 ? -5.827 -7.345 -52.660 1.00 36.25 373 VAL A O 1
ATOM 2926 N N . PRO A 1 374 ? -4.065 -6.065 -52.108 1.00 38.75 374 PRO A N 1
ATOM 2927 C CA . PRO A 1 374 ? -3.966 -5.403 -53.411 1.00 38.75 374 PRO A CA 1
ATOM 2928 C C . PRO A 1 374 ? -3.062 -6.183 -54.396 1.00 38.75 374 PRO A C 1
ATOM 2930 O O . PRO A 1 374 ? -2.173 -6.927 -53.970 1.00 38.75 374 PRO A O 1
ATOM 2933 N N . PRO A 1 375 ? -3.252 -6.042 -55.725 1.00 37.62 375 PRO A N 1
ATOM 2934 C CA . PRO A 1 375 ? -2.643 -6.930 -56.714 1.00 37.62 375 PRO A CA 1
ATOM 2935 C C . PRO A 1 375 ? -1.150 -6.635 -56.949 1.00 37.62 375 PRO A C 1
ATOM 2937 O O . PRO A 1 375 ? -0.718 -5.486 -57.043 1.00 37.62 375 PRO A O 1
ATOM 2940 N N . LYS A 1 376 ? -0.356 -7.707 -57.099 1.00 35.84 376 LYS A N 1
ATOM 2941 C CA . LYS A 1 376 ? 1.087 -7.684 -57.404 1.00 35.84 376 LYS A CA 1
ATOM 2942 C C . LYS A 1 376 ? 1.365 -7.167 -58.826 1.00 35.84 376 LYS A C 1
ATOM 2944 O O . LYS A 1 376 ? 1.005 -7.821 -59.802 1.00 35.84 376 LYS A O 1
ATOM 2949 N N . LYS A 1 377 ? 2.122 -6.070 -58.953 1.00 36.09 377 LYS A N 1
ATOM 2950 C CA . LYS A 1 377 ? 2.841 -5.712 -60.194 1.00 36.09 377 LYS A CA 1
ATOM 2951 C C . LYS A 1 377 ? 4.135 -6.535 -60.294 1.00 36.09 377 LYS A C 1
ATOM 2953 O O . LYS A 1 377 ? 4.961 -6.488 -59.388 1.00 36.09 377 LYS A O 1
ATOM 2958 N N . LYS A 1 378 ? 4.310 -7.285 -61.391 1.00 39.19 378 LYS A N 1
ATOM 2959 C CA . LYS A 1 378 ? 5.540 -8.035 -61.713 1.00 39.19 378 LYS A CA 1
ATOM 2960 C C . LYS A 1 378 ? 6.670 -7.057 -62.069 1.00 39.19 378 LYS A C 1
ATOM 2962 O O . LYS A 1 378 ? 6.537 -6.300 -63.026 1.00 39.19 378 LYS A O 1
ATOM 2967 N N . SER A 1 379 ? 7.776 -7.077 -61.326 1.00 46.31 379 SER A N 1
ATOM 2968 C CA . SER A 1 379 ? 9.011 -6.369 -61.679 1.00 46.31 379 SER A CA 1
ATOM 2969 C C . SER A 1 379 ? 9.919 -7.272 -62.524 1.00 46.31 379 SER A C 1
ATOM 2971 O O . SER A 1 379 ? 10.139 -8.438 -62.199 1.00 46.31 379 SER A O 1
ATOM 2973 N N . ARG A 1 380 ? 10.429 -6.737 -63.641 1.00 48.41 380 ARG A N 1
ATOM 2974 C CA . ARG A 1 380 ? 11.425 -7.395 -64.501 1.00 48.41 380 ARG A CA 1
ATOM 2975 C C . ARG A 1 380 ? 12.790 -7.421 -63.802 1.00 48.41 380 ARG A C 1
ATOM 2977 O O . ARG A 1 380 ? 13.196 -6.442 -63.181 1.00 48.41 380 ARG A O 1
ATOM 2984 N N . SER A 1 381 ? 13.485 -8.550 -63.915 1.00 50.38 381 SER A N 1
ATOM 2985 C CA . SER A 1 381 ? 14.796 -8.816 -63.308 1.00 50.38 381 SER A CA 1
ATOM 2986 C C . SER A 1 381 ? 15.917 -7.986 -63.956 1.00 50.38 381 SER A C 1
ATOM 2988 O O . SER A 1 381 ? 15.992 -7.862 -65.179 1.00 50.38 381 SER A O 1
ATOM 2990 N N . GLY A 1 382 ? 16.816 -7.433 -63.135 1.00 51.66 382 GLY A N 1
ATOM 2991 C CA . GLY A 1 382 ? 17.956 -6.602 -63.549 1.00 51.66 382 GLY A CA 1
ATOM 2992 C C . GLY A 1 382 ? 19.178 -7.364 -64.079 1.00 51.66 382 GLY A C 1
ATOM 2993 O O . GLY A 1 382 ? 20.252 -6.779 -64.153 1.00 51.66 382 GLY A O 1
ATOM 2994 N N . ASN A 1 383 ? 19.052 -8.650 -64.428 1.00 58.38 383 ASN A N 1
ATOM 2995 C CA . ASN A 1 383 ? 20.165 -9.457 -64.937 1.00 58.38 383 ASN A CA 1
ATOM 2996 C C . ASN A 1 383 ? 20.126 -9.568 -66.484 1.00 58.38 383 ASN A C 1
ATOM 2998 O O . ASN A 1 383 ? 19.176 -10.160 -67.008 1.00 58.38 383 ASN A O 1
ATOM 3002 N N . PRO A 1 384 ? 21.134 -9.052 -67.223 1.00 64.19 384 PRO A N 1
ATOM 3003 C CA . PRO A 1 384 ? 21.155 -9.039 -68.692 1.00 64.19 384 PRO A CA 1
ATOM 3004 C C . PRO A 1 384 ? 21.051 -10.427 -69.341 1.00 64.19 384 PRO A C 1
ATOM 3006 O O . PRO A 1 384 ? 20.387 -10.574 -70.364 1.00 64.19 384 PRO A O 1
ATOM 3009 N N . ALA A 1 385 ? 21.621 -11.464 -68.716 1.00 65.62 385 ALA A N 1
ATOM 3010 C CA . ALA A 1 385 ? 21.639 -12.822 -69.269 1.00 65.62 385 ALA A CA 1
ATOM 3011 C C . ALA A 1 385 ? 20.257 -13.505 -69.278 1.00 65.62 385 ALA A C 1
ATOM 3013 O O . ALA A 1 385 ? 20.004 -14.374 -70.105 1.00 65.62 385 ALA A O 1
ATOM 3014 N N . LYS A 1 386 ? 19.335 -13.103 -68.389 1.00 62.84 386 LYS A N 1
ATOM 3015 C CA . LYS A 1 386 ? 17.962 -13.644 -68.359 1.00 62.84 386 LYS A CA 1
ATOM 3016 C C . LYS A 1 386 ? 17.016 -12.938 -69.333 1.00 62.84 386 LYS A C 1
ATOM 3018 O O . LYS A 1 386 ? 16.038 -13.543 -69.751 1.00 62.84 386 LYS A O 1
ATOM 3023 N N . ARG A 1 387 ? 17.322 -11.700 -69.739 1.00 61.84 387 ARG A N 1
ATOM 3024 C CA . ARG A 1 387 ? 16.508 -10.933 -70.699 1.00 61.84 387 ARG A CA 1
ATOM 3025 C C . ARG A 1 387 ? 16.646 -11.470 -72.128 1.00 61.84 387 ARG A C 1
ATOM 3027 O O . ARG A 1 387 ? 15.650 -11.585 -72.826 1.00 61.84 387 ARG A O 1
ATOM 3034 N N . ALA A 1 388 ? 17.851 -11.901 -72.507 1.00 66.19 388 ALA A N 1
ATOM 3035 C CA . ALA A 1 388 ? 18.119 -12.499 -73.818 1.00 66.19 388 ALA A CA 1
ATOM 3036 C C . ALA A 1 388 ? 17.384 -13.838 -74.055 1.00 66.19 388 ALA A C 1
ATOM 3038 O O . ALA A 1 388 ? 17.204 -14.243 -75.197 1.00 66.19 388 ALA A O 1
ATOM 3039 N N . ILE A 1 389 ? 16.940 -14.512 -72.987 1.00 63.88 389 ILE A N 1
ATOM 3040 C CA . ILE A 1 389 ? 16.182 -15.772 -73.057 1.00 63.88 389 ILE A CA 1
ATOM 3041 C C . ILE A 1 389 ? 14.667 -15.507 -73.154 1.00 63.88 389 ILE A C 1
ATOM 3043 O O . ILE A 1 389 ? 13.944 -16.302 -73.746 1.00 63.88 389 ILE A O 1
ATOM 3047 N N . GLU A 1 390 ? 14.179 -14.385 -72.612 1.00 61.19 390 GLU A N 1
ATOM 3048 C CA . GLU A 1 390 ? 12.757 -13.998 -72.651 1.00 61.19 390 GLU A CA 1
ATOM 3049 C C . GLU A 1 390 ? 12.347 -13.280 -73.953 1.00 61.19 390 GLU A C 1
ATOM 3051 O O . GLU A 1 390 ? 11.160 -13.220 -74.251 1.00 61.19 390 GLU A O 1
ATOM 3056 N N . GLU A 1 391 ? 13.297 -12.756 -74.737 1.00 60.84 391 GLU A N 1
ATOM 3057 C CA . GLU A 1 391 ? 13.038 -12.032 -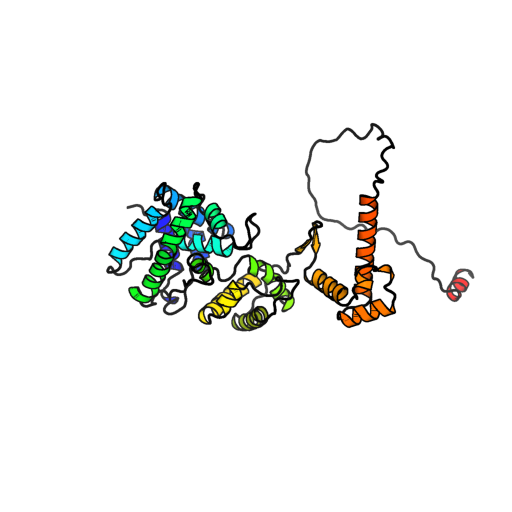76.001 1.00 60.84 391 GLU A CA 1
ATOM 3058 C C . GLU A 1 391 ? 13.318 -12.875 -77.267 1.00 60.84 391 GLU A C 1
ATOM 3060 O O . GLU A 1 391 ? 13.247 -12.361 -78.380 1.00 60.84 391 GLU A O 1
ATOM 3065 N N . GLY A 1 392 ? 13.627 -14.168 -77.112 1.00 56.81 392 GLY A N 1
ATOM 3066 C CA . GLY A 1 392 ? 14.075 -15.054 -78.195 1.00 56.81 392 GLY A CA 1
ATOM 3067 C C . GLY A 1 392 ? 13.136 -16.200 -78.589 1.00 56.81 392 GLY A C 1
ATOM 3068 O O . GLY A 1 392 ? 13.631 -17.193 -79.125 1.00 56.81 392 GLY A O 1
ATOM 3069 N N . ARG A 1 393 ? 11.823 -16.137 -78.323 1.00 44.56 393 ARG A N 1
ATOM 3070 C CA . ARG A 1 393 ? 10.889 -17.189 -78.763 1.00 44.56 393 ARG A CA 1
ATOM 3071 C C . ARG A 1 393 ? 9.488 -16.695 -79.077 1.00 44.56 393 ARG A C 1
ATOM 3073 O O . ARG A 1 393 ? 8.976 -15.874 -78.285 1.00 44.56 393 ARG A O 1
#

Mean predicted aligned error: 13.77 Å

Foldseek 3Di:
DPDQLLQVLLVLQQPQQFDLVQFAAATFLDCDPSSQVSQCVSQVDDSVCSLLSLLVSQLVQLVVQPDPQASCNNVVVVQVVLVVCLVPPDRGQRCSSVLSLLLVLLQAQQPDDPDHSNDSQVSSCVSNVDPDSVRHVVNQVVPQCVSLVVNQCCCCPSVVRSRHHRQFAAPDDPRRSRRSLSRSLHHPLQLLLLLVLCVVVPDDALDADDLVVLLVSLVVQQPDDDDPPDPSRHGDPSNNVSNVPPSSSSVSSVVSRVSRNNGRSDHQFDQDPVRDRHRVVLVLLLVLLLVQDDPVCNVPVVVDDPVNLVSSCVSSVHDSVSNVVSSVVVVVVVVVVCVVVVPPPPPDDDDDPPPPDDPDDDDDDDDDDDDDDDDDDDDDDPDPVVVVVVVPD